Protein AF-0000000070675407 (afdb_homodimer)

InterPro domains:
  IPR002328 Alcohol dehydrogenase, zinc-type, conserved site [PS00059] (71-85)
  IPR011032 GroES-like superfamily [SSF50129] (20-184)
  IPR013149 Alcohol dehydrogenase-like, C-terminal [PF00107] (194-317)
  IPR013154 Alcohol dehydrogenase-like, N-terminal [PF08240] (36-154)
  IPR020843 Enoylreductase domain [SM00829] (23-351)
  IPR036291 NAD(P)-binding domain superfamily [SSF51735] (156-321)
  IPR047109 Cinnamyl alcohol dehydrogenase-like [PTHR42683] (8-356)
  IPR047109 Cinnamyl alcohol dehydrogenase-like [cd05283] (15-352)

Secondary structure (DSSP, 8-state):
----TTTSSSEEEEEEEE-STT--EEEEEEEE----TTEEEEEEEEEEE-HHHHHHHTTTTS---SSB-----EEEEEEEE-TT--S--TT-EEEE-SEEE--SSSHHHHTT-GGG-TT-EESSSSB-TTSPBP--SSBSEEEEEGGG-EEPPTTS-HHHHGGGGTHHHHHHHHHHHTT--STT-EEEEE--SHHHHHHHHHHHHTT-EEEEEESSGGGHHIIIIIS--SEEEETT-HHHHHHTTT-EEEEEE---S---SHHHHHTEEEEEEEEE-S--SSPEEE-HHHHHHHT-EEEE-----HHHHHHHHHHHHHHT----EEEE-GGGHHHHHHHHHTT-SSSEEEEEHHHH----/----TTTSSSEEEEEEEE-STT--EEEEEEEE----TTEEEEEEEEEEE-HHHHHHHTTTTS---SSB-----EEEEEEEE-TT--S--TT-EEEE-SEEE--SSSHHHHTT-GGG-TT-EESSSSB-TTSPBP--SSBSEEEEEGGG-EEPPTTS-HHHHGGGGTHHHHHHHHHHHTT--STT-EEEEE--SHHHHHHHHHHHHTT-EEEEEESSGGGHHIIIIIS--SEEEETT-HHHHHHTTT-EEEEEE---S---SHHHHHTEEEEEEEEE-S--SSPEEE-HHHHHHHT-EEEE-----HHHHHHHHHHHHHHT----EEEE-GGGHHHHHHHHHTT-SSSEEEEEHHHH----

pLDDT: mean 96.5, std 4.48, range [40.62, 98.94]

Sequence (720 aa):
MAKSPESEHPIKAYGYAARDTSGVLSPLTFSRRATGDKDVRFKVLYCGICHSDLHFAKNEWGMSTYPILPGHEIVGVVTEVGTKVEKFKVGDTVGVGCLVGSCGSCQSCANDLESYCPKQILTYGFLYHDGTLTYGGYSDHMVADEHFVLRWPENLPLDSGAPLLCAGITTYSPLRHFGLDKPGMKVGVVGLGGLGHVAVKFAKAFGAEVTVISTSSAKKQEALQGLKADHFIVSKDPEQMQCAASSLDGIIDTVSASHPIEPLLSVLKQDGKLVFLGVPEKPIEISTYSLIMGRKIVTGSATGGLKETQEMLDFAAKHGVTADIELIPIDYVNTAMDRVLKSDVRYRFVIDVANTLKAPMAKSPESEHPIKAYGYAARDTSGVLSPLTFSRRATGDKDVRFKVLYCGICHSDLHFAKNEWGMSTYPILPGHEIVGVVTEVGTKVEKFKVGDTVGVGCLVGSCGSCQSCANDLESYCPKQILTYGFLYHDGTLTYGGYSDHMVADEHFVLRWPENLPLDSGAPLLCAGITTYSPLRHFGLDKPGMKVGVVGLGGLGHVAVKFAKAFGAEVTVISTSSAKKQEALQGLKADHFIVSKDPEQMQCAASSLDGIIDTVSASHPIEPLLSVLKQDGKLVFLGVPEKPIEISTYSLIMGRKIVTGSATGGLKETQEMLDFAAKHGVTADIELIPIDYVNTAMDRVLKSDVRYRFVIDVANTLKAP

Solvent-accessible surface area (backbone atoms only — not comparable to full-atom values): 35847 Å² total; per-residue (Å²): 126,87,66,52,63,49,63,62,27,82,35,79,42,42,32,37,26,12,71,47,62,84,34,60,59,40,82,40,72,26,35,38,69,70,77,43,50,43,15,36,26,24,39,28,39,25,22,20,60,53,72,64,40,53,36,47,32,33,33,72,81,73,68,57,48,71,67,30,26,43,31,36,10,26,22,27,34,29,70,41,63,19,87,65,44,82,88,67,52,67,69,40,51,32,30,35,25,54,42,53,46,52,73,74,72,47,73,34,36,71,66,47,27,38,62,58,27,95,55,43,22,43,28,39,50,30,63,44,96,86,69,46,72,32,61,21,40,44,24,54,52,50,72,41,44,50,82,42,50,34,81,51,52,90,73,39,56,60,61,39,37,14,41,36,43,45,38,35,26,39,38,49,38,52,30,54,74,71,66,50,51,39,66,68,36,30,35,32,34,31,35,82,42,55,43,23,52,38,34,48,44,52,38,47,73,35,41,24,44,32,30,39,34,33,78,53,70,87,54,45,59,52,39,43,69,68,62,58,34,73,43,73,39,38,68,75,37,64,65,58,45,58,74,39,44,47,59,22,52,28,31,46,32,48,48,42,62,78,71,84,48,63,71,60,57,51,22,29,23,71,65,8,35,42,34,33,64,28,56,34,88,56,60,46,61,43,52,49,57,65,20,18,67,31,33,21,35,39,34,18,38,46,56,46,12,62,64,52,37,45,51,46,49,50,49,24,33,74,70,69,56,60,48,59,62,43,82,37,47,51,90,46,46,60,60,50,53,53,26,52,77,68,67,60,55,68,42,29,45,24,28,37,32,56,85,47,57,69,83,131,128,88,67,53,62,50,64,64,26,82,35,80,43,41,32,38,26,14,70,47,63,84,33,59,60,40,81,37,71,26,35,39,68,71,76,42,52,43,16,35,26,24,38,29,38,24,21,19,61,53,71,64,39,53,36,47,31,34,33,72,81,72,69,57,50,70,67,32,26,44,31,34,10,25,22,26,33,29,70,41,62,18,87,66,43,81,90,68,51,66,67,40,52,33,32,35,27,54,43,53,44,51,73,73,71,47,73,34,38,73,66,48,27,37,63,59,29,94,55,44,23,44,27,38,51,29,64,45,96,86,67,46,73,32,60,20,40,43,23,54,53,51,71,40,42,50,82,43,48,33,80,52,54,89,73,38,58,60,62,38,37,15,41,36,42,44,39,36,26,38,38,48,38,51,30,54,75,71,67,50,51,39,67,68,35,31,35,32,32,32,34,83,42,55,43,23,52,37,35,48,45,53,38,46,73,35,41,25,46,33,31,40,35,31,78,54,72,85,54,44,61,51,39,42,70,68,60,57,34,73,40,75,39,36,68,76,38,64,68,56,45,59,74,39,46,47,60,22,53,29,31,45,32,47,47,41,62,78,70,84,47,62,72,60,56,50,22,30,23,71,64,7,36,42,34,32,64,27,57,33,88,56,60,45,60,43,52,49,58,67,19,19,66,31,34,22,36,39,34,16,38,46,56,45,13,61,64,54,38,46,51,47,49,50,50,24,34,75,70,70,55,60,48,58,61,44,82,38,47,50,89,46,46,61,61,49,53,54,26,53,76,66,66,59,56,68,43,29,45,24,29,37,32,57,85,47,58,71,82,131

Radius of gyration: 30.31 Å; Cα contacts (8 Å, |Δi|>4): 1850; chains: 2; bounding box: 55×93×66 Å

Structure (mmCIF, N/CA/C/O backbone):
data_AF-0000000070675407-model_v1
#
loop_
_entity.id
_entity.type
_entity.pdbx_description
1 polymer 'Cinnamyl-alcohol dehydrogenase'
#
loop_
_atom_site.group_PDB
_atom_site.id
_atom_site.type_symbol
_atom_site.label_atom_id
_atom_site.label_alt_id
_atom_site.label_comp_id
_atom_site.label_asym_id
_atom_site.label_entity_id
_atom_site.label_seq_id
_atom_site.pdbx_PDB_ins_code
_atom_site.Cartn_x
_atom_site.Cartn_y
_atom_site.Cartn_z
_atom_site.occupancy
_atom_site.B_iso_or_equiv
_atom_site.auth_seq_id
_atom_site.auth_comp_id
_atom_site.auth_asym_id
_atom_site.auth_atom_id
_atom_site.pdbx_PDB_model_num
ATOM 1 N N . MET A 1 1 ? 27.266 31.047 27.219 1 40.62 1 MET A N 1
ATOM 2 C CA . MET A 1 1 ? 26.031 30.766 27.953 1 40.62 1 MET A CA 1
ATOM 3 C C . MET A 1 1 ? 24.828 30.734 27.016 1 40.62 1 MET A C 1
ATOM 5 O O . MET A 1 1 ? 24.766 31.531 26.078 1 40.62 1 MET A O 1
ATOM 9 N N . ALA A 1 2 ? 24.078 29.641 27.031 1 61.03 2 ALA A N 1
ATOM 10 C CA . ALA A 1 2 ? 22.906 29.547 26.156 1 61.03 2 ALA A CA 1
ATOM 11 C C . ALA A 1 2 ? 21.984 30.75 26.375 1 61.03 2 ALA A C 1
ATOM 13 O O . ALA A 1 2 ? 21.625 31.062 27.5 1 61.03 2 ALA A O 1
ATOM 14 N N . LYS A 1 3 ? 21.938 31.625 25.406 1 78.69 3 LYS A N 1
ATOM 15 C CA . LYS A 1 3 ? 21.094 32.812 25.5 1 78.69 3 LYS A CA 1
ATOM 16 C C . LYS A 1 3 ? 19.641 32.438 25.797 1 78.69 3 LYS A C 1
ATOM 18 O O . LYS A 1 3 ? 19.156 31.422 25.344 1 78.69 3 LYS A O 1
ATOM 23 N N . SER A 1 4 ? 19.047 33.25 26.766 1 86.62 4 SER A N 1
ATOM 24 C CA . SER A 1 4 ? 17.656 33.031 27.141 1 86.62 4 SER A CA 1
ATOM 25 C C . SER A 1 4 ? 16.719 33.281 25.969 1 86.62 4 SER A C 1
ATOM 27 O O . SER A 1 4 ? 17.047 34.062 25.062 1 86.62 4 SER A O 1
ATOM 29 N N . PRO A 1 5 ? 15.547 32.562 25.859 1 88.25 5 PRO A N 1
ATOM 30 C CA . PRO A 1 5 ? 14.555 32.812 24.797 1 88.25 5 PRO A CA 1
ATOM 31 C C . PRO A 1 5 ? 14.195 34.281 24.656 1 88.25 5 PRO A C 1
ATOM 33 O O . PRO A 1 5 ? 13.875 34.75 23.562 1 88.25 5 PRO A O 1
ATOM 36 N N . GLU A 1 6 ? 14.312 35.094 25.672 1 91.31 6 GLU A N 1
ATOM 37 C CA . GLU A 1 6 ? 13.914 36.5 25.688 1 91.31 6 GLU A CA 1
ATOM 38 C C . GLU A 1 6 ? 14.93 37.344 24.953 1 91.31 6 GLU A C 1
ATOM 40 O O . GLU A 1 6 ? 14.578 38.406 24.406 1 91.31 6 GLU A O 1
ATOM 45 N N . SER A 1 7 ? 16.094 36.875 24.953 1 92.81 7 SER A N 1
ATOM 46 C CA . SER A 1 7 ? 17.125 37.812 24.484 1 92.81 7 SER A CA 1
ATOM 47 C C . SER A 1 7 ? 17.938 37.188 23.344 1 92.81 7 SER A C 1
ATOM 49 O O . SER A 1 7 ? 18.828 37.844 22.797 1 92.81 7 SER A O 1
ATOM 51 N N . GLU A 1 8 ? 17.609 36.031 23 1 93.62 8 GLU A N 1
ATOM 52 C CA . GLU A 1 8 ? 18.406 35.344 21.984 1 93.62 8 GLU A CA 1
ATOM 53 C C . GLU A 1 8 ? 18.266 36 20.625 1 93.62 8 GLU A C 1
ATOM 55 O O . GLU A 1 8 ? 19.156 35.906 19.781 1 93.62 8 GLU A O 1
ATOM 60 N N . HIS A 1 9 ? 17.156 36.688 20.344 1 95.44 9 HIS A N 1
ATOM 61 C CA . HIS A 1 9 ? 16.875 37.406 19.109 1 95.44 9 HIS A CA 1
ATOM 62 C C . HIS A 1 9 ? 16.531 38.875 19.391 1 95.44 9 HIS A C 1
ATOM 64 O O . HIS A 1 9 ? 16.281 39.25 20.547 1 95.44 9 HIS A O 1
ATOM 70 N N . PRO A 1 10 ? 16.578 39.656 18.453 1 95.69 10 PRO A N 1
ATOM 71 C CA . PRO A 1 10 ? 16.469 41.094 18.703 1 95.69 10 PRO A CA 1
ATOM 72 C C . PRO A 1 10 ? 15.008 41.562 18.797 1 95.69 10 PRO A C 1
ATOM 74 O O . PRO A 1 10 ? 14.734 42.656 19.297 1 95.69 10 PRO A O 1
ATOM 77 N N . ILE A 1 11 ? 14.055 40.844 18.281 1 97.06 11 ILE A N 1
ATOM 78 C CA . ILE A 1 11 ? 12.672 41.312 18.25 1 97.06 11 ILE A CA 1
ATOM 79 C C . ILE A 1 11 ? 11.891 40.688 19.391 1 97.06 11 ILE A C 1
ATOM 81 O O . ILE A 1 11 ? 11.758 39.469 19.453 1 97.06 11 ILE A O 1
ATOM 85 N N . LYS A 1 12 ? 11.312 41.531 20.188 1 97 12 LYS A N 1
ATOM 86 C CA . LYS A 1 12 ? 10.539 41.031 21.328 1 97 12 LYS A CA 1
ATOM 87 C C . LYS A 1 12 ? 9.219 40.406 20.859 1 97 12 LYS A C 1
ATOM 89 O O . LYS A 1 12 ? 8.586 40.938 19.938 1 97 12 LYS A O 1
ATOM 94 N N . ALA A 1 13 ? 8.82 39.344 21.5 1 97.88 13 ALA A N 1
ATOM 95 C CA . ALA A 1 13 ? 7.57 38.656 21.219 1 97.88 13 ALA A CA 1
ATOM 96 C C . ALA A 1 13 ? 6.973 38.062 22.5 1 97.88 13 ALA A C 1
ATOM 98 O O . ALA A 1 13 ? 7.648 37.969 23.531 1 97.88 13 ALA A O 1
ATOM 99 N N . TYR A 1 14 ? 5.754 37.781 22.484 1 98.12 14 TYR A N 1
ATOM 100 C CA . TYR A 1 14 ? 5.078 37.156 23.609 1 98.12 14 TYR A CA 1
ATOM 101 C C . TYR A 1 14 ? 4.02 36.156 23.141 1 98.12 14 TYR A C 1
ATOM 103 O O . TYR A 1 14 ? 3.518 36.281 22.016 1 98.12 14 TYR A O 1
ATOM 111 N N . GLY A 1 15 ? 3.719 35.219 23.938 1 98.19 15 GLY A N 1
ATOM 112 C CA . GLY A 1 15 ? 2.762 34.156 23.641 1 98.19 15 GLY A CA 1
ATOM 113 C C . GLY A 1 15 ? 2.531 33.219 24.797 1 98.19 15 GLY A C 1
ATOM 114 O O . GLY A 1 15 ? 2.754 33.594 25.953 1 98.19 15 GLY A O 1
ATOM 115 N N . TYR A 1 16 ? 1.926 32.125 24.531 1 98.44 16 TYR A N 1
ATOM 116 C CA . TYR A 1 16 ? 1.681 31.078 25.531 1 98.44 16 TYR A CA 1
ATOM 117 C C . TYR A 1 16 ? 2.574 29.875 25.281 1 98.44 16 TYR A C 1
ATOM 119 O O . TYR A 1 16 ? 2.678 29.375 24.156 1 98.44 16 TYR A O 1
ATOM 127 N N . ALA A 1 17 ? 3.25 29.406 26.344 1 98 17 ALA A N 1
ATOM 128 C CA . ALA A 1 17 ? 4.188 28.297 26.219 1 98 17 ALA A CA 1
ATOM 129 C C . ALA A 1 17 ? 4.059 27.328 27.391 1 98 17 ALA A C 1
ATOM 131 O O . ALA A 1 17 ? 3.574 27.703 28.469 1 98 17 ALA A O 1
ATOM 132 N N . ALA A 1 18 ? 4.371 26.125 27.094 1 98.25 18 ALA A N 1
ATOM 133 C CA . ALA A 1 18 ? 4.594 25.156 28.156 1 98.25 18 ALA A CA 1
ATOM 134 C C . ALA A 1 18 ? 6.055 25.125 28.594 1 98.25 18 ALA A C 1
ATOM 136 O O . ALA A 1 18 ? 6.957 25.234 27.75 1 98.25 18 ALA A O 1
ATOM 137 N N . ARG A 1 19 ? 6.32 24.906 29.891 1 97.06 19 ARG A N 1
ATOM 138 C CA . ARG A 1 19 ? 7.684 24.969 30.406 1 97.06 19 ARG A CA 1
ATOM 139 C C . ARG A 1 19 ? 8.156 23.609 30.906 1 97.06 19 ARG A C 1
ATOM 141 O O . ARG A 1 19 ? 9.328 23.438 31.234 1 97.06 19 ARG A O 1
ATOM 148 N N . ASP A 1 20 ? 7.23 22.703 30.984 1 96.75 20 ASP A N 1
ATOM 149 C CA . ASP A 1 20 ? 7.547 21.344 31.422 1 96.75 20 ASP A CA 1
ATOM 150 C C . ASP A 1 20 ? 6.477 20.359 30.969 1 96.75 20 ASP A C 1
ATOM 152 O O . ASP A 1 20 ? 5.582 20.719 30.188 1 96.75 20 ASP A O 1
ATOM 156 N N . THR A 1 21 ? 6.57 19.094 31.453 1 96.69 21 THR A N 1
ATOM 157 C CA . THR A 1 21 ? 5.77 17.984 30.938 1 96.69 21 THR A CA 1
ATOM 158 C C . THR A 1 21 ? 4.336 18.078 31.453 1 96.69 21 THR A C 1
ATOM 160 O O . THR A 1 21 ? 3.469 17.297 31.031 1 96.69 21 THR A O 1
ATOM 163 N N . SER A 1 22 ? 4.055 19.031 32.344 1 96.31 22 SER A N 1
ATOM 164 C CA . SER A 1 22 ? 2.664 19.25 32.719 1 96.31 22 SER A CA 1
ATOM 165 C C . SER A 1 22 ? 1.824 19.688 31.531 1 96.31 22 SER A C 1
ATOM 167 O O . SER A 1 22 ? 0.62 19.422 31.484 1 96.31 22 SER A O 1
ATOM 169 N N . GLY A 1 23 ? 2.494 20.406 30.625 1 96.62 23 GLY A N 1
ATOM 170 C CA . GLY A 1 23 ? 1.837 20.828 29.391 1 96.62 23 GLY A CA 1
ATOM 171 C C . GLY A 1 23 ? 0.994 22.078 29.578 1 96.62 23 GLY A C 1
ATOM 172 O O . GLY A 1 23 ? 0.281 22.5 28.656 1 96.62 23 GLY A O 1
ATOM 173 N N . VAL A 1 24 ? 1.058 22.625 30.781 1 97.62 24 VAL A N 1
ATOM 174 C CA . VAL A 1 24 ? 0.26 23.828 31.062 1 97.62 24 VAL A CA 1
ATOM 175 C C . VAL A 1 24 ? 0.833 25.016 30.297 1 97.62 24 VAL A C 1
ATOM 177 O O . VAL A 1 24 ? 2.027 25.312 30.391 1 97.62 24 VAL A O 1
ATOM 180 N N . LEU A 1 25 ? -0.013 25.641 29.547 1 98.25 25 LEU A N 1
ATOM 181 C CA . LEU A 1 25 ? 0.384 26.812 28.781 1 98.25 25 LEU A CA 1
ATOM 182 C C . LEU A 1 25 ? 0.173 28.094 29.578 1 98.25 25 LEU A C 1
ATOM 184 O O . LEU A 1 25 ? -0.894 28.297 30.156 1 98.25 25 LEU A O 1
ATOM 188 N N . SER A 1 26 ? 1.162 28.891 29.625 1 97.25 26 SER A N 1
ATOM 189 C CA . SER A 1 26 ? 1.129 30.172 30.328 1 97.25 26 SER A CA 1
ATOM 190 C C . SER A 1 26 ? 1.9 31.25 29.578 1 97.25 26 SER A C 1
ATOM 192 O O . SER A 1 26 ? 2.682 30.938 28.672 1 97.25 26 SER A O 1
ATOM 194 N N . PRO A 1 27 ? 1.641 32.5 29.859 1 97.44 27 PRO A N 1
ATOM 195 C CA . PRO A 1 27 ? 2.299 33.594 29.125 1 97.44 27 PRO A CA 1
ATOM 196 C C . PRO A 1 27 ? 3.822 33.5 29.188 1 97.44 27 PRO A C 1
ATOM 198 O O . PRO A 1 27 ? 4.387 33.156 30.219 1 97.44 27 PRO A O 1
ATOM 201 N N . LEU A 1 28 ? 4.398 33.719 28.125 1 96.69 28 LEU A N 1
ATOM 202 C CA . LEU A 1 28 ? 5.852 33.781 27.984 1 96.69 28 LEU A CA 1
ATOM 203 C C . LEU A 1 28 ? 6.285 34.938 27.125 1 96.69 28 LEU A C 1
ATOM 205 O O . LEU A 1 28 ? 5.715 35.188 26.062 1 96.69 28 LEU A O 1
ATOM 209 N N . THR A 1 29 ? 7.227 35.688 27.656 1 97.12 29 THR A N 1
ATOM 210 C CA . THR A 1 29 ? 7.938 36.656 26.828 1 97.12 29 THR A CA 1
ATOM 211 C C . THR A 1 29 ? 9.18 36.031 26.203 1 97.12 29 THR A C 1
ATOM 213 O O . THR A 1 29 ? 9.961 35.375 26.906 1 97.12 29 THR A O 1
ATOM 216 N N . PHE A 1 30 ? 9.305 36.156 24.953 1 97.25 30 PHE A N 1
ATOM 217 C CA . PHE A 1 30 ? 10.438 35.625 24.219 1 97.25 30 PHE A CA 1
ATOM 218 C C . PHE A 1 30 ? 10.852 36.562 23.078 1 97.25 30 PHE A C 1
ATOM 220 O O . PHE A 1 30 ? 10.547 37.75 23.109 1 97.25 30 PHE A O 1
ATOM 227 N N . SER A 1 31 ? 11.695 36.031 22.203 1 97.19 31 SER A N 1
ATOM 228 C CA . SER A 1 31 ? 12.164 36.875 21.125 1 97.19 31 SER A CA 1
ATOM 229 C C . SER A 1 31 ? 12.164 36.125 19.797 1 97.19 31 SER A C 1
ATOM 231 O O . SER A 1 31 ? 12.078 34.906 19.766 1 97.19 31 SER A O 1
ATOM 233 N N . ARG A 1 32 ? 12.086 36.875 18.688 1 97.38 32 ARG A N 1
ATOM 234 C CA . ARG A 1 32 ? 12.172 36.312 17.344 1 97.38 32 ARG A CA 1
ATOM 235 C C . ARG A 1 32 ? 13.266 37.031 16.531 1 97.38 32 ARG A C 1
ATOM 237 O O . ARG A 1 32 ? 13.648 38.156 16.844 1 97.38 32 ARG A O 1
ATOM 244 N N . ARG A 1 33 ? 13.766 36.344 15.617 1 96.94 33 ARG A N 1
ATOM 245 C CA . ARG A 1 33 ? 14.828 36.875 14.773 1 96.94 33 ARG A CA 1
ATOM 246 C C . ARG A 1 33 ? 14.32 38.062 13.969 1 96.94 33 ARG A C 1
ATOM 248 O O . ARG A 1 33 ? 13.117 38.219 13.734 1 96.94 33 ARG A O 1
ATOM 255 N N . ALA A 1 34 ? 15.258 38.906 13.562 1 97.25 34 ALA A N 1
ATOM 256 C CA . ALA A 1 34 ? 14.93 40 12.656 1 97.25 34 ALA A CA 1
ATOM 257 C C . ALA A 1 34 ? 14.508 39.469 11.289 1 97.25 34 ALA A C 1
ATOM 259 O O . ALA A 1 34 ? 14.844 38.344 10.914 1 97.25 34 ALA A O 1
ATOM 260 N N . THR A 1 35 ? 13.734 40.281 10.586 1 98.12 35 THR A N 1
ATOM 261 C CA . THR A 1 35 ? 13.297 39.938 9.242 1 98.12 35 THR A CA 1
ATOM 262 C C . THR A 1 35 ? 14.477 39.906 8.281 1 98.12 35 THR A C 1
ATOM 264 O O . THR A 1 35 ? 15.109 40.906 8.016 1 98.12 35 THR A O 1
ATOM 267 N N . GLY A 1 36 ? 14.781 38.719 7.785 1 97.5 36 GLY A N 1
ATOM 268 C CA . GLY A 1 36 ? 15.844 38.562 6.797 1 97.5 36 GLY A CA 1
ATOM 269 C C . GLY A 1 36 ? 15.398 38.938 5.395 1 97.5 36 GLY A C 1
ATOM 270 O O . GLY A 1 36 ? 14.234 39.281 5.172 1 97.5 36 GLY A O 1
ATOM 271 N N . ASP A 1 37 ? 16.25 38.812 4.406 1 97.94 37 ASP A N 1
ATOM 272 C CA . ASP A 1 37 ? 16.031 39.25 3.037 1 97.94 37 ASP A CA 1
ATOM 273 C C . ASP A 1 37 ? 14.852 38.562 2.393 1 97.94 37 ASP A C 1
ATOM 275 O O . ASP A 1 37 ? 14.133 39.125 1.575 1 97.94 37 ASP A O 1
ATOM 279 N N . LYS A 1 38 ? 14.602 37.344 2.795 1 98.12 38 LYS A N 1
ATOM 280 C CA . LYS A 1 38 ? 13.547 36.562 2.152 1 98.12 38 LYS A CA 1
ATOM 281 C C . LYS A 1 38 ? 12.43 36.25 3.139 1 98.12 38 LYS A C 1
ATOM 283 O O . LYS A 1 38 ? 11.602 35.375 2.877 1 98.12 38 LYS A O 1
ATOM 288 N N . ASP A 1 39 ? 12.422 36.969 4.211 1 98.5 39 ASP A N 1
ATOM 289 C CA . ASP A 1 39 ? 11.477 36.656 5.281 1 98.5 39 ASP A CA 1
ATOM 290 C C . ASP A 1 39 ? 10.227 37.531 5.18 1 98.5 39 ASP A C 1
ATOM 292 O O . ASP A 1 39 ? 10.273 38.625 4.613 1 98.5 39 ASP A O 1
ATOM 296 N N . VAL A 1 40 ? 9.227 36.969 5.664 1 98.88 40 VAL A N 1
ATOM 297 C CA . VAL A 1 40 ? 7.961 37.688 5.871 1 98.88 40 VAL A CA 1
ATOM 298 C C . VAL A 1 40 ? 7.602 37.656 7.355 1 98.88 40 VAL A C 1
ATOM 300 O O . VAL A 1 40 ? 7.523 36.594 7.973 1 98.88 40 VAL A O 1
ATOM 303 N N . ARG A 1 41 ? 7.477 38.812 7.961 1 98.81 41 ARG A N 1
ATOM 304 C CA . ARG A 1 41 ? 6.934 38.938 9.312 1 98.81 41 ARG A CA 1
ATOM 305 C C . ARG A 1 41 ? 5.449 39.281 9.273 1 98.81 41 ARG A C 1
ATOM 307 O O . ARG A 1 41 ? 5.02 40.094 8.461 1 98.81 41 ARG A O 1
ATOM 314 N N . PHE A 1 42 ? 4.695 38.688 10.156 1 98.88 42 PHE A N 1
ATOM 315 C CA . PHE A 1 42 ? 3.26 38.969 10.141 1 98.88 42 PHE A CA 1
ATOM 316 C C . PHE A 1 42 ? 2.676 38.875 11.539 1 98.88 42 PHE A C 1
ATOM 318 O O . PHE A 1 42 ? 3.199 38.125 12.391 1 98.88 42 PHE A O 1
ATOM 325 N N . LYS A 1 43 ? 1.664 39.625 11.758 1 98.88 43 LYS A N 1
ATOM 326 C CA . LYS A 1 43 ? 0.87 39.562 12.977 1 98.88 43 LYS A CA 1
ATOM 327 C C . LYS A 1 43 ? -0.076 38.375 12.953 1 98.88 43 LYS A C 1
ATOM 329 O O . LYS A 1 43 ? -0.802 38.156 11.977 1 98.88 43 LYS A O 1
ATOM 334 N N . VAL A 1 44 ? -0.072 37.562 14.008 1 98.94 44 VAL A N 1
ATOM 335 C CA . VAL A 1 44 ? -0.943 36.406 14.055 1 98.94 44 VAL A CA 1
ATOM 336 C C . VAL A 1 44 ? -2.369 36.812 14.391 1 98.94 44 VAL A C 1
ATOM 338 O O . VAL A 1 44 ? -2.592 37.562 15.367 1 98.94 44 VAL A O 1
ATOM 341 N N . LEU A 1 45 ? -3.303 36.406 13.578 1 98.88 45 LEU A N 1
ATOM 342 C CA . LEU A 1 45 ? -4.711 36.688 13.82 1 98.88 45 LEU A CA 1
ATOM 343 C C . LEU A 1 45 ? -5.41 35.5 14.469 1 98.88 45 LEU A C 1
ATOM 345 O O . LEU A 1 45 ? -6.062 35.656 15.508 1 98.88 45 LEU A O 1
ATOM 349 N N . TYR A 1 46 ? -5.285 34.344 13.875 1 98.94 46 TYR A N 1
ATOM 350 C CA . TYR A 1 46 ? -5.898 33.125 14.352 1 98.94 46 TYR A CA 1
ATOM 351 C C . TYR A 1 46 ? -4.895 31.969 14.32 1 98.94 46 TYR A C 1
ATOM 353 O O . TYR A 1 46 ? -3.967 31.969 13.508 1 98.94 46 TYR A O 1
ATOM 361 N N . CYS A 1 47 ? -5.051 31.016 15.18 1 98.88 47 CYS A N 1
ATOM 362 C CA . CYS A 1 47 ? -4.254 29.797 15.203 1 98.88 47 CYS A CA 1
ATOM 363 C C . CYS A 1 47 ? -5.082 28.609 15.688 1 98.88 47 CYS A C 1
ATOM 365 O O . CYS A 1 47 ? -5.672 28.656 16.766 1 98.88 47 CYS A O 1
ATOM 367 N N . GLY A 1 48 ? -5.137 27.594 14.891 1 98.56 48 GLY A N 1
ATOM 368 C CA . GLY A 1 48 ? -5.855 26.391 15.297 1 98.56 48 GLY A CA 1
ATOM 369 C C . GLY A 1 48 ? -5.133 25.594 16.375 1 98.56 48 GLY A C 1
ATOM 370 O O . GLY A 1 48 ? -3.934 25.797 16.594 1 98.56 48 GLY A O 1
ATOM 371 N N . ILE A 1 49 ? -5.863 24.766 17.078 1 98.06 49 ILE A N 1
ATOM 372 C CA . ILE A 1 49 ? -5.32 23.828 18.047 1 98.06 49 ILE A CA 1
ATOM 373 C C . ILE A 1 49 ? -5.391 22.406 17.469 1 98.06 49 ILE A C 1
ATOM 375 O O . ILE A 1 49 ? -6.453 21.969 17.031 1 98.06 49 ILE A O 1
ATOM 379 N N . CYS A 1 50 ? -4.312 21.766 17.438 1 95.62 50 CYS A N 1
ATOM 380 C CA . CYS A 1 50 ? -4.223 20.391 16.953 1 95.62 50 CYS A CA 1
ATOM 381 C C . CYS A 1 50 ? -3.781 19.438 1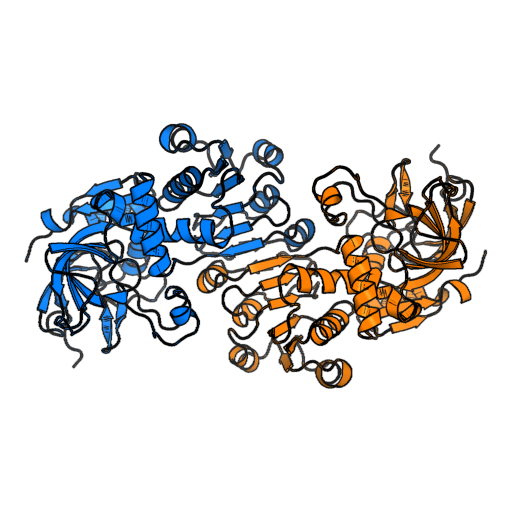8.062 1 95.62 50 CYS A C 1
ATOM 383 O O . CYS A 1 50 ? -3.174 19.875 19.047 1 95.62 50 CYS A O 1
ATOM 385 N N . HIS A 1 51 ? -4.082 18.188 17.922 1 92.94 51 HIS A N 1
ATOM 386 C CA . HIS A 1 51 ? -3.648 17.188 18.891 1 92.94 51 HIS A CA 1
ATOM 387 C C . HIS A 1 51 ? -2.131 17.156 19.016 1 92.94 51 HIS A C 1
ATOM 389 O O . HIS A 1 51 ? -1.601 16.891 20.094 1 92.94 51 HIS A O 1
ATOM 395 N N . SER A 1 52 ? -1.463 17.391 17.969 1 93.12 52 SER A N 1
ATOM 396 C CA . SER A 1 52 ? -0.005 17.406 18.031 1 93.12 52 SER A CA 1
ATOM 397 C C . SER A 1 52 ? 0.497 18.484 18.984 1 93.12 52 SER A C 1
ATOM 399 O O . SER A 1 52 ? 1.553 18.328 19.609 1 93.12 52 SER A O 1
ATOM 401 N N . ASP A 1 53 ? -0.224 19.578 19.125 1 96.31 53 ASP A N 1
ATOM 402 C CA . ASP A 1 53 ? 0.148 20.609 20.094 1 96.31 53 ASP A CA 1
ATOM 403 C C . ASP A 1 53 ? 0.172 20.062 21.516 1 96.31 53 ASP A C 1
ATOM 405 O O . ASP A 1 53 ? 1.067 20.391 22.297 1 96.31 53 ASP A O 1
ATOM 409 N N . LEU A 1 54 ? -0.815 19.266 21.734 1 94.06 54 LEU A N 1
ATOM 410 C CA . LEU A 1 54 ? -0.909 18.641 23.047 1 94.06 54 LEU A CA 1
ATOM 411 C C . LEU A 1 54 ? 0.227 17.641 23.266 1 94.06 54 LEU A C 1
ATOM 413 O O . LEU A 1 54 ? 0.852 17.625 24.328 1 94.06 54 LEU A O 1
ATOM 417 N N . HIS A 1 55 ? 0.492 16.844 22.297 1 92.06 55 HIS A N 1
ATOM 418 C CA . HIS A 1 55 ? 1.56 15.852 22.375 1 92.06 55 HIS A CA 1
ATOM 419 C C . HIS A 1 55 ? 2.91 16.516 22.625 1 92.06 55 HIS A C 1
ATOM 421 O O . HIS A 1 55 ? 3.703 16.031 23.438 1 92.06 55 HIS A O 1
ATOM 427 N N . PHE A 1 56 ? 3.131 17.594 21.984 1 94.81 56 PHE A N 1
ATOM 428 C CA . PHE A 1 56 ? 4.383 18.312 22.156 1 94.81 56 PHE A CA 1
ATOM 429 C C . PHE A 1 56 ? 4.414 19.031 23.5 1 94.81 56 PHE A C 1
ATOM 431 O O . PHE A 1 56 ? 5.43 19 24.203 1 94.81 56 PHE A O 1
ATOM 438 N N . ALA A 1 57 ? 3.309 19.656 23.844 1 96.88 57 ALA A N 1
ATOM 439 C CA . ALA A 1 57 ? 3.258 20.375 25.125 1 96.88 57 ALA A CA 1
ATOM 440 C C . ALA A 1 57 ? 3.547 19.438 26.297 1 96.88 57 ALA A C 1
ATOM 442 O O . ALA A 1 57 ? 4.238 19.812 27.234 1 96.88 57 ALA A O 1
ATOM 443 N N . LYS A 1 58 ? 3.09 18.203 26.156 1 95.81 58 LYS A N 1
ATOM 444 C CA . LYS A 1 58 ? 3.229 17.25 27.234 1 95.81 58 LYS A CA 1
ATOM 445 C C . LYS A 1 58 ? 4.422 16.328 27.016 1 95.81 58 LYS A C 1
ATOM 447 O O . LYS A 1 58 ? 4.676 15.414 27.812 1 95.81 58 LYS A O 1
ATOM 452 N N . ASN A 1 59 ? 5.098 16.422 25.938 1 95.81 59 ASN A N 1
ATOM 453 C CA . ASN A 1 59 ? 6.25 15.609 25.562 1 95.81 59 ASN A CA 1
ATOM 454 C C . ASN A 1 59 ? 5.902 14.125 25.516 1 95.81 59 ASN A C 1
ATOM 456 O O . ASN A 1 59 ? 6.68 13.289 25.969 1 95.81 59 ASN A O 1
ATOM 460 N N . GLU A 1 60 ? 4.773 13.852 25 1 88.44 60 GLU A N 1
ATOM 461 C CA . GLU A 1 60 ? 4.309 12.469 24.953 1 88.44 60 GLU A CA 1
ATOM 462 C C . GLU A 1 60 ? 5.141 11.633 23.969 1 88.44 60 GLU A C 1
ATOM 464 O O . GLU A 1 60 ? 5.238 10.414 24.125 1 88.44 60 GLU A O 1
ATOM 469 N N . TRP A 1 61 ? 5.758 12.273 23.062 1 84.75 61 TRP A N 1
ATOM 470 C CA . TRP A 1 61 ? 6.578 11.562 22.094 1 84.75 61 TRP A CA 1
ATOM 471 C C . TRP A 1 61 ? 8.055 11.617 22.469 1 84.75 61 TRP A C 1
ATOM 473 O O . TRP A 1 61 ? 8.906 11.086 21.766 1 84.75 61 TRP A O 1
ATOM 483 N N . GLY A 1 62 ? 8.43 12.32 23.484 1 88.44 62 GLY A N 1
ATOM 484 C CA . GLY A 1 62 ? 9.781 12.359 24.031 1 88.44 62 GLY A CA 1
ATOM 485 C C . GLY A 1 62 ? 10.719 13.234 23.219 1 88.44 62 GLY A C 1
ATOM 486 O O . GLY A 1 62 ? 11.945 13.07 23.297 1 88.44 62 GLY A O 1
ATOM 487 N N . MET A 1 63 ? 10.18 14.227 22.484 1 88.5 63 MET A N 1
ATOM 488 C CA . MET A 1 63 ? 11.07 14.977 21.609 1 88.5 63 MET A CA 1
ATOM 489 C C . MET A 1 63 ? 10.938 16.469 21.859 1 88.5 63 MET A C 1
ATOM 491 O O . MET A 1 63 ? 11.508 17.281 21.109 1 88.5 63 MET A O 1
ATOM 495 N N . SER A 1 64 ? 10.234 16.812 22.891 1 93.62 64 SER A N 1
ATOM 496 C CA . SER A 1 64 ? 10 18.234 23.125 1 93.62 64 SER A CA 1
ATOM 497 C C . SER A 1 64 ? 11.172 18.875 23.859 1 93.62 64 SER A C 1
ATOM 499 O O . SER A 1 64 ? 11.805 18.234 24.703 1 93.62 64 SER A O 1
ATOM 501 N N . THR A 1 65 ? 11.477 20.078 23.484 1 93.5 65 THR A N 1
ATOM 502 C CA . THR A 1 65 ? 12.398 20.938 24.219 1 93.5 65 THR A CA 1
ATOM 503 C C . THR A 1 65 ? 11.672 22.141 24.797 1 93.5 65 THR A C 1
ATOM 505 O O . THR A 1 65 ? 11.047 22.906 24.047 1 93.5 65 THR A O 1
ATOM 508 N N . TYR A 1 66 ? 11.812 22.344 26.047 1 94.81 66 TYR A N 1
ATOM 509 C CA . TYR A 1 66 ? 11.102 23.422 26.719 1 94.81 66 TYR A CA 1
ATOM 510 C C . TYR A 1 66 ? 11.969 24.672 26.812 1 94.81 66 TYR A C 1
ATOM 512 O O . TYR A 1 66 ? 13.195 24.578 26.906 1 94.81 66 TYR A O 1
ATOM 520 N N . PRO A 1 67 ? 11.336 25.844 26.953 1 96.19 67 PRO A N 1
ATOM 521 C CA . PRO A 1 67 ? 9.898 26.062 26.766 1 96.19 67 PRO A CA 1
ATOM 522 C C . PRO A 1 67 ? 9.453 25.797 25.328 1 96.19 67 PRO A C 1
ATOM 524 O O . PRO A 1 67 ? 10.211 26.031 24.391 1 96.19 67 PRO A O 1
ATOM 527 N N . ILE A 1 68 ? 8.25 25.281 25.172 1 97.56 68 ILE A N 1
ATOM 528 C CA . ILE A 1 68 ? 7.703 25.016 23.859 1 97.56 68 ILE A CA 1
ATOM 529 C C . ILE A 1 68 ? 6.457 25.875 23.641 1 97.56 68 ILE A C 1
ATOM 531 O O . ILE A 1 68 ? 5.582 25.938 24.5 1 97.56 68 ILE A O 1
ATOM 535 N N . LEU A 1 69 ? 6.441 26.625 22.609 1 98 69 LEU A N 1
ATOM 536 C CA . LEU A 1 69 ? 5.305 27.438 22.203 1 98 69 LEU A CA 1
ATOM 537 C C . LEU A 1 69 ? 4.59 26.812 21 1 98 69 LEU A C 1
ATOM 539 O O . LEU A 1 69 ? 5.023 26.969 19.859 1 98 69 LEU A O 1
ATOM 543 N N . PRO A 1 70 ? 3.445 26.125 21.203 1 98.12 70 PRO A N 1
ATOM 544 C CA . PRO A 1 70 ? 2.787 25.375 20.125 1 98.12 70 PRO A CA 1
ATOM 545 C C . PRO A 1 70 ? 2.09 26.266 19.109 1 98.12 70 PRO A C 1
ATOM 547 O O . PRO A 1 70 ? 2.129 27.5 19.25 1 98.12 70 PRO A O 1
ATOM 550 N N . GLY A 1 71 ? 1.421 25.625 18.156 1 98.5 71 GLY A N 1
ATOM 551 C CA . GLY A 1 71 ? 0.638 26.281 17.125 1 98.5 71 GLY A CA 1
ATOM 552 C C . GLY A 1 71 ? 1.252 26.172 15.742 1 98.5 71 GLY A C 1
ATOM 553 O O . GLY A 1 71 ? 2.324 26.719 15.484 1 98.5 71 GLY A O 1
ATOM 554 N N . HIS A 1 72 ? 0.598 25.453 14.883 1 98.69 72 HIS A N 1
ATOM 555 C CA . HIS A 1 72 ? 1.131 25.328 13.531 1 98.69 72 HIS A CA 1
ATOM 556 C C . HIS A 1 72 ? 0.039 25.531 12.484 1 98.69 72 HIS A C 1
ATOM 558 O O . HIS A 1 72 ? 0.192 25.125 11.328 1 98.69 72 HIS A O 1
ATOM 564 N N . GLU A 1 73 ? -1.083 26.016 12.875 1 98.81 73 GLU A N 1
ATOM 565 C CA . GLU A 1 73 ? -2.195 26.406 12.016 1 98.81 73 GLU A CA 1
ATOM 566 C C . GLU A 1 73 ? -2.434 27.906 12.07 1 98.81 73 GLU A C 1
ATOM 568 O O . GLU A 1 73 ? -3.432 28.359 12.633 1 98.81 73 GLU A O 1
ATOM 573 N N . ILE A 1 74 ? -1.621 28.656 11.367 1 98.88 74 ILE A N 1
ATOM 574 C CA . ILE A 1 74 ? -1.479 30.078 11.688 1 98.88 74 ILE A CA 1
ATOM 575 C C . ILE A 1 74 ? -1.979 30.922 10.516 1 98.88 74 ILE A C 1
ATOM 577 O O . ILE A 1 74 ? -1.618 30.672 9.359 1 98.88 74 ILE A O 1
ATOM 581 N N . VAL A 1 75 ? -2.816 31.859 10.766 1 98.88 75 VAL A N 1
ATOM 582 C CA . VAL A 1 75 ? -3.26 32.844 9.805 1 98.88 75 VAL A CA 1
ATOM 583 C C . VAL A 1 75 ? -2.961 34.25 10.344 1 98.88 75 VAL A C 1
ATOM 585 O O . VAL A 1 75 ? -3.154 34.531 11.531 1 98.88 75 VAL A O 1
ATOM 588 N N . GLY A 1 76 ? -2.473 35.125 9.492 1 98.81 76 GLY A N 1
ATOM 589 C CA . GLY A 1 76 ? -2.123 36.438 9.953 1 98.81 76 GLY A CA 1
ATOM 590 C C . GLY A 1 76 ? -2.041 37.469 8.836 1 98.81 76 GLY A C 1
ATOM 591 O O . GLY A 1 76 ? -2.42 37.188 7.699 1 98.81 76 GLY A O 1
ATOM 592 N N . VAL A 1 77 ? -1.576 38.625 9.211 1 98.81 77 VAL A N 1
ATOM 593 C CA . VAL A 1 77 ? -1.432 39.719 8.273 1 98.81 77 VAL A CA 1
ATOM 594 C C . VAL A 1 77 ? 0.015 40.219 8.266 1 98.81 77 VAL A C 1
ATOM 596 O O . VAL A 1 77 ? 0.599 40.469 9.32 1 98.81 77 VAL A O 1
ATOM 599 N N . VAL A 1 78 ? 0.532 40.406 7.066 1 98.94 78 VAL A N 1
ATOM 600 C CA . VAL A 1 78 ? 1.934 40.75 6.883 1 98.94 78 VAL A CA 1
ATOM 601 C C . VAL A 1 78 ? 2.178 42.156 7.422 1 98.94 78 VAL A C 1
ATOM 603 O O . VAL A 1 78 ? 1.423 43.094 7.121 1 98.94 78 VAL A O 1
ATOM 606 N N . THR A 1 79 ? 3.256 42.344 8.18 1 98.88 79 THR A N 1
ATOM 607 C CA . THR A 1 79 ? 3.605 43.625 8.75 1 98.88 79 THR A CA 1
ATOM 608 C C . THR A 1 79 ? 4.965 44.094 8.234 1 98.88 79 THR A C 1
ATOM 610 O O . THR A 1 79 ? 5.285 45.281 8.305 1 98.88 79 THR A O 1
ATOM 613 N N . GLU A 1 80 ? 5.773 43.188 7.812 1 98.81 80 GLU A N 1
ATOM 614 C CA . GLU A 1 80 ? 7.105 43.469 7.293 1 98.81 80 GLU A CA 1
ATOM 615 C C . GLU A 1 80 ? 7.559 42.406 6.289 1 98.81 80 GLU A C 1
ATOM 617 O O . GLU A 1 80 ? 7.23 41.25 6.438 1 98.81 80 GLU A O 1
ATOM 622 N N . VAL A 1 81 ? 8.289 42.875 5.219 1 98.75 81 VAL A N 1
ATOM 623 C CA . VAL A 1 81 ? 8.836 41.906 4.258 1 98.75 81 VAL A CA 1
ATOM 624 C C . VAL A 1 81 ? 10.312 42.25 4 1 98.75 81 VAL A C 1
ATOM 626 O O . VAL A 1 81 ? 10.703 43.406 4.012 1 98.75 81 VAL A O 1
ATOM 629 N N . GLY A 1 82 ? 11.055 41.219 3.826 1 98.62 82 GLY A N 1
ATOM 630 C CA . GLY A 1 82 ? 12.445 41.406 3.439 1 98.62 82 GLY A CA 1
ATOM 631 C C . GLY A 1 82 ? 12.602 42.031 2.064 1 98.62 82 GLY A C 1
ATOM 632 O O . GLY A 1 82 ? 11.672 42 1.261 1 98.62 82 GLY A O 1
ATOM 633 N N . THR A 1 83 ? 13.828 42.406 1.762 1 98.25 83 THR A N 1
ATOM 634 C CA . THR A 1 83 ? 14.117 43.188 0.555 1 98.25 83 THR A CA 1
ATOM 635 C C . THR A 1 83 ? 14.031 42.281 -0.683 1 98.25 83 THR A C 1
ATOM 637 O O . THR A 1 83 ? 13.859 42.781 -1.799 1 98.25 83 THR A O 1
ATOM 640 N N . LYS A 1 84 ? 14.117 41 -0.485 1 98.5 84 LYS A N 1
ATOM 641 C CA . LYS A 1 84 ? 14.148 40.094 -1.634 1 98.5 84 LYS A CA 1
ATOM 642 C C . LYS A 1 84 ? 12.859 39.281 -1.737 1 98.5 84 LYS A C 1
ATOM 644 O O . LYS A 1 84 ? 12.781 38.344 -2.52 1 98.5 84 LYS A O 1
ATOM 649 N N . VAL A 1 85 ? 11.938 39.594 -0.92 1 98.62 85 VAL A N 1
ATOM 650 C CA . VAL A 1 85 ? 10.641 38.938 -0.98 1 98.62 85 VAL A CA 1
ATOM 651 C C . VAL A 1 85 ? 9.898 39.375 -2.242 1 98.62 85 VAL A C 1
ATOM 653 O O . VAL A 1 85 ? 9.859 40.562 -2.57 1 98.62 85 VAL A O 1
ATOM 656 N N . GLU A 1 86 ? 9.273 38.438 -2.963 1 98 86 GLU A N 1
ATOM 657 C CA . GLU A 1 86 ? 8.617 38.75 -4.23 1 98 86 GLU A CA 1
ATOM 658 C C . GLU A 1 86 ? 7.125 38.438 -4.164 1 98 86 GLU A C 1
ATOM 660 O O . GLU A 1 86 ? 6.328 39 -4.902 1 98 86 GLU A O 1
ATOM 665 N N . LYS A 1 87 ? 6.73 37.656 -3.289 1 97.44 87 LYS A N 1
ATOM 666 C CA . LYS A 1 87 ? 5.387 37.062 -3.342 1 97.44 87 LYS A CA 1
ATOM 667 C C . LYS A 1 87 ? 4.418 37.844 -2.463 1 97.44 87 LYS A C 1
ATOM 669 O O . LYS A 1 87 ? 3.203 37.781 -2.639 1 97.44 87 LYS A O 1
ATOM 674 N N . PHE A 1 88 ? 4.977 38.656 -1.548 1 98.69 88 PHE A N 1
ATOM 675 C CA . PHE A 1 88 ? 4.113 39.219 -0.529 1 98.69 88 PHE A CA 1
ATOM 676 C C . PHE A 1 88 ? 4.461 40.688 -0.296 1 98.69 88 PHE A C 1
ATOM 678 O O . PHE A 1 88 ? 5.586 41.125 -0.568 1 98.69 88 PHE A O 1
ATOM 685 N N . LYS A 1 89 ? 3.486 41.375 0.21 1 98.56 89 LYS A N 1
ATOM 686 C CA . LYS A 1 89 ? 3.664 42.781 0.656 1 98.56 89 LYS A CA 1
ATOM 687 C C . LYS A 1 89 ? 2.928 43.031 1.968 1 98.56 89 LYS A C 1
ATOM 689 O O . LYS A 1 89 ? 2.049 42.25 2.352 1 98.56 89 LYS A O 1
ATOM 694 N N . VAL A 1 90 ? 3.307 44.062 2.602 1 98.69 90 VAL A N 1
ATOM 695 C CA . VAL A 1 90 ? 2.668 44.469 3.852 1 98.69 90 VAL A CA 1
ATOM 696 C C . VAL A 1 90 ? 1.162 44.625 3.639 1 98.69 90 VAL A C 1
ATOM 698 O O . VAL A 1 90 ? 0.724 45.188 2.645 1 98.69 90 VAL A O 1
ATOM 701 N N . GLY A 1 91 ? 0.379 44 4.453 1 98.62 91 GLY A N 1
ATOM 702 C CA . GLY A 1 91 ? -1.07 44.062 4.352 1 98.62 91 GLY A CA 1
ATOM 703 C C . GLY A 1 91 ? -1.688 42.781 3.816 1 98.62 91 GLY A C 1
ATOM 704 O O . GLY A 1 91 ? -2.891 42.562 3.971 1 98.62 91 GLY A O 1
ATOM 705 N N . ASP A 1 92 ? -0.924 42 3.184 1 98.69 92 ASP A N 1
ATOM 706 C CA . ASP A 1 92 ? -1.426 40.719 2.674 1 98.69 92 ASP A CA 1
ATOM 707 C C . ASP A 1 92 ? -1.815 39.812 3.816 1 98.69 92 ASP A C 1
ATOM 709 O O . ASP A 1 92 ? -1.143 39.75 4.848 1 98.69 92 ASP A O 1
ATOM 713 N N . THR A 1 93 ? -2.926 39.062 3.641 1 98.75 93 THR A N 1
ATOM 714 C CA . THR A 1 93 ? -3.238 37.938 4.531 1 98.75 93 THR A CA 1
ATOM 715 C C . THR A 1 93 ? -2.463 36.688 4.125 1 98.75 93 THR A C 1
ATOM 717 O O . THR A 1 93 ? -2.395 36.344 2.943 1 98.75 93 THR A O 1
ATOM 720 N N . VAL A 1 94 ? -1.865 36 5.113 1 98.88 94 VAL A N 1
ATOM 721 C CA . VAL A 1 94 ? -1.011 34.875 4.812 1 98.88 94 VAL A CA 1
ATOM 722 C C . VAL A 1 94 ? -1.255 33.75 5.828 1 98.88 94 VAL A C 1
ATOM 724 O O . VAL A 1 94 ? -1.909 33.969 6.852 1 98.88 94 VAL A O 1
ATOM 727 N N . GLY A 1 95 ? -0.867 32.562 5.5 1 98.81 95 GLY A N 1
ATOM 728 C CA . GLY A 1 95 ? -0.887 31.422 6.398 1 98.81 95 GLY A CA 1
ATOM 729 C C . GLY A 1 95 ? 0.447 30.719 6.484 1 98.81 95 GLY A C 1
ATOM 730 O O . GLY A 1 95 ? 1.245 30.766 5.547 1 98.81 95 GLY A O 1
ATOM 731 N N . VAL A 1 96 ? 0.754 30.141 7.59 1 98.88 96 VAL A N 1
ATOM 732 C CA . VAL A 1 96 ? 1.882 29.234 7.789 1 98.88 96 VAL A CA 1
ATOM 733 C C . VAL A 1 96 ? 1.398 27.938 8.445 1 98.88 96 VAL A C 1
ATOM 735 O O . VAL A 1 96 ? 0.648 27.984 9.43 1 98.88 96 VAL A O 1
ATOM 738 N N . GLY A 1 97 ? 1.792 26.812 7.867 1 98.38 97 GLY A N 1
ATOM 739 C CA . GLY A 1 97 ? 1.375 25.516 8.359 1 98.38 97 GLY A CA 1
ATOM 740 C C . GLY A 1 97 ? 2.43 24.828 9.219 1 98.38 97 GLY A C 1
ATOM 741 O O . GLY A 1 97 ? 3.02 25.469 10.102 1 98.38 97 GLY A O 1
ATOM 742 N N . CYS A 1 98 ? 2.682 23.609 8.953 1 97.25 98 CYS A N 1
ATOM 743 C CA . CYS A 1 98 ? 3.457 22.75 9.836 1 97.25 98 CYS A CA 1
ATOM 744 C C . CYS A 1 98 ? 4.949 22.906 9.578 1 97.25 98 CYS A C 1
ATOM 746 O O . CYS A 1 98 ? 5.773 22.422 10.359 1 97.25 98 CYS A O 1
ATOM 748 N N . LEU A 1 99 ? 5.293 23.625 8.516 1 98.06 99 LEU A N 1
ATOM 749 C CA . LEU A 1 99 ? 6.695 23.703 8.117 1 98.06 99 LEU A CA 1
ATOM 750 C C . LEU A 1 99 ? 7.16 25.156 8.031 1 98.06 99 LEU A C 1
ATOM 752 O O . LEU A 1 99 ? 6.43 26.016 7.535 1 98.06 99 LEU A O 1
ATOM 756 N N . VAL A 1 100 ? 8.422 25.328 8.469 1 98.38 100 VAL A N 1
ATOM 757 C CA . VAL A 1 100 ? 9.023 26.656 8.312 1 98.38 100 VAL A CA 1
ATOM 758 C C . VAL A 1 100 ? 10.422 26.516 7.715 1 98.38 100 VAL A C 1
ATOM 760 O O . VAL A 1 100 ? 11.156 27.516 7.605 1 98.38 100 VAL A O 1
ATOM 763 N N . GLY A 1 101 ? 10.766 25.281 7.387 1 97.94 101 GLY A N 1
ATOM 764 C CA . GLY A 1 101 ? 12.07 25.078 6.77 1 97.94 101 GLY A CA 1
ATOM 765 C C . GLY A 1 101 ? 12.234 23.703 6.168 1 97.94 101 GLY A C 1
ATOM 766 O O . GLY A 1 101 ? 11.484 22.781 6.488 1 97.94 101 GLY A O 1
ATOM 767 N N . SER A 1 102 ? 13.195 23.516 5.254 1 97.69 102 SER A N 1
ATOM 768 C CA . SER A 1 102 ? 13.672 22.281 4.629 1 97.69 102 SER A CA 1
ATOM 769 C C . SER A 1 102 ? 15.086 22.453 4.078 1 97.69 102 SER A C 1
ATOM 771 O O . SER A 1 102 ? 15.664 23.547 4.152 1 97.69 102 SER A O 1
ATOM 773 N N . CYS A 1 103 ? 15.695 21.438 3.512 1 96.38 103 CYS A N 1
ATOM 774 C CA . CYS A 1 103 ? 17.078 21.562 3.055 1 96.38 103 CYS A CA 1
ATOM 775 C C . CYS A 1 103 ? 17.141 22.266 1.705 1 96.38 103 CYS A C 1
ATOM 777 O O . CYS A 1 103 ? 18.172 22.859 1.356 1 96.38 103 CYS A O 1
ATOM 779 N N . GLY A 1 104 ? 16.109 22.156 0.951 1 95.38 104 GLY A N 1
ATOM 780 C CA . GLY A 1 104 ? 16.016 22.875 -0.317 1 95.38 104 GLY A CA 1
ATOM 781 C C . GLY A 1 104 ? 16.797 22.203 -1.431 1 95.38 104 GLY A C 1
ATOM 782 O O . GLY A 1 104 ? 16.797 22.688 -2.568 1 95.38 104 GLY A O 1
ATOM 783 N N . SER A 1 105 ? 17.438 21.031 -1.123 1 95.19 105 SER A N 1
ATOM 784 C CA . SER A 1 105 ? 18.344 20.484 -2.113 1 95.19 105 SER A CA 1
ATOM 785 C C . SER A 1 105 ? 18.078 19 -2.355 1 95.19 105 SER A C 1
ATOM 787 O O . SER A 1 105 ? 18.562 18.438 -3.336 1 95.19 105 SER A O 1
ATOM 789 N N . CYS A 1 106 ? 17.312 18.422 -1.533 1 95 106 CYS A N 1
ATOM 790 C CA . CYS A 1 106 ? 17.078 16.984 -1.688 1 95 106 CYS A CA 1
ATOM 791 C C . CYS A 1 106 ? 16 16.719 -2.734 1 95 106 CYS A C 1
ATOM 793 O O . CYS A 1 106 ? 15.406 17.656 -3.27 1 95 106 CYS A O 1
ATOM 795 N N . GLN A 1 107 ? 15.789 15.43 -3.002 1 93.44 107 GLN A N 1
ATOM 796 C CA . GLN A 1 107 ? 14.812 15.031 -4.008 1 93.44 107 GLN A CA 1
ATOM 797 C C . GLN A 1 107 ? 13.406 15.461 -3.607 1 93.44 107 GLN A C 1
ATOM 799 O O . GLN A 1 107 ? 12.617 15.891 -4.449 1 93.44 107 GLN A O 1
ATOM 804 N N . SER A 1 108 ? 13.07 15.352 -2.393 1 95.69 108 SER A N 1
ATOM 805 C CA . SER A 1 108 ? 11.75 15.758 -1.909 1 95.69 108 SER A CA 1
ATOM 806 C C . SER A 1 108 ? 11.516 17.25 -2.135 1 95.69 108 SER A C 1
ATOM 808 O O . SER A 1 108 ? 10.461 17.641 -2.631 1 95.69 108 SER A O 1
ATOM 810 N N . CYS A 1 109 ? 12.477 18.047 -1.783 1 97.06 109 CYS A N 1
ATOM 811 C CA . CYS A 1 109 ? 12.359 19.484 -1.955 1 97.06 109 CYS A CA 1
ATOM 812 C C . CYS A 1 109 ? 12.25 19.859 -3.43 1 97.06 109 CYS A C 1
ATOM 814 O O . CYS A 1 109 ? 11.469 20.734 -3.801 1 97.06 109 CYS A O 1
ATOM 816 N N . ALA A 1 110 ? 13.031 19.141 -4.219 1 96.62 110 ALA A N 1
ATOM 817 C CA . ALA A 1 110 ? 13.016 19.406 -5.652 1 96.62 110 ALA A CA 1
ATOM 818 C C . ALA A 1 110 ? 11.648 19.078 -6.258 1 96.62 110 ALA A C 1
ATOM 820 O O . ALA A 1 110 ? 11.273 19.641 -7.293 1 96.62 110 ALA A O 1
ATOM 821 N N . ASN A 1 111 ? 10.883 18.25 -5.602 1 96.44 111 ASN A N 1
ATOM 822 C CA . ASN A 1 111 ? 9.586 17.812 -6.121 1 96.44 111 ASN A CA 1
ATOM 823 C C . ASN A 1 111 ? 8.438 18.422 -5.316 1 96.44 111 ASN A C 1
ATOM 825 O O . ASN A 1 111 ? 7.332 17.875 -5.312 1 96.44 111 ASN A O 1
ATOM 829 N N . ASP A 1 112 ? 8.688 19.484 -4.594 1 97.62 112 ASP A N 1
ATOM 830 C CA . ASP A 1 112 ? 7.695 20.234 -3.824 1 97.62 112 ASP A CA 1
ATOM 831 C C . ASP A 1 112 ? 7.09 19.359 -2.721 1 97.62 112 ASP A C 1
ATOM 833 O O . ASP A 1 112 ? 5.898 19.469 -2.432 1 97.62 112 ASP A O 1
ATOM 837 N N . LEU A 1 113 ? 7.855 18.438 -2.242 1 97.44 113 LEU A N 1
ATOM 838 C CA . LEU A 1 113 ? 7.449 17.547 -1.158 1 97.44 113 LEU A CA 1
ATOM 839 C C . LEU A 1 113 ? 8.258 17.812 0.103 1 97.44 113 LEU A C 1
ATOM 841 O O . LEU A 1 113 ? 8.844 16.906 0.685 1 97.44 113 LEU A O 1
ATOM 845 N N . GLU A 1 114 ? 8.25 19.047 0.562 1 97.62 114 GLU A N 1
ATOM 846 C CA . GLU A 1 114 ? 9.047 19.469 1.708 1 97.62 114 GLU A CA 1
ATOM 847 C C . GLU A 1 114 ? 8.68 18.688 2.961 1 97.62 114 GLU A C 1
ATOM 849 O O . GLU A 1 114 ? 9.516 18.469 3.84 1 97.62 114 GLU A O 1
ATOM 854 N N . SER A 1 115 ? 7.414 18.234 2.988 1 97.06 115 SER A N 1
ATOM 855 C CA . SER A 1 115 ? 6.938 17.516 4.16 1 97.06 115 SER A CA 1
ATOM 856 C C . SER A 1 115 ? 7.652 16.172 4.309 1 97.06 115 SER A C 1
ATOM 858 O O . SER A 1 115 ? 7.582 15.531 5.363 1 97.06 115 SER A O 1
ATOM 860 N N . TYR A 1 116 ? 8.289 15.688 3.293 1 96.88 116 TYR A N 1
ATOM 861 C CA . TYR A 1 116 ? 9.031 14.438 3.33 1 96.88 116 TYR A CA 1
ATOM 862 C C . TYR A 1 116 ? 10.531 14.688 3.283 1 96.88 116 TYR A C 1
ATOM 864 O O . TYR A 1 116 ? 11.32 13.758 3.07 1 96.88 116 TYR A O 1
ATOM 872 N N . CYS A 1 117 ? 11 15.969 3.404 1 96.62 117 CYS A N 1
ATOM 873 C CA . CYS A 1 117 ? 12.422 16.297 3.486 1 96.62 117 CYS A CA 1
ATOM 874 C C . CYS A 1 117 ? 13.039 15.766 4.77 1 96.62 117 CYS A C 1
ATOM 876 O O . CYS A 1 117 ? 12.508 15.992 5.859 1 96.62 117 CYS A O 1
ATOM 878 N N . PRO A 1 118 ? 14.164 15.047 4.711 1 93.56 118 PRO A N 1
ATOM 879 C CA . PRO A 1 118 ? 14.805 14.539 5.926 1 93.56 118 PRO A CA 1
ATOM 880 C C . PRO A 1 118 ? 15.266 15.656 6.859 1 93.56 118 PRO A C 1
ATOM 882 O O . PRO A 1 118 ? 15.516 15.414 8.039 1 93.56 118 PRO A O 1
ATOM 885 N N . LYS A 1 119 ? 15.344 16.859 6.352 1 96.38 119 LYS A N 1
ATOM 886 C CA . LYS A 1 119 ? 15.789 18 7.156 1 96.38 119 LYS A CA 1
ATOM 887 C C . LYS A 1 119 ? 14.695 19.047 7.277 1 96.38 119 LYS A C 1
ATOM 889 O O . LYS A 1 119 ? 14.984 20.25 7.293 1 96.38 119 LYS A O 1
ATOM 894 N N . GLN A 1 120 ? 13.523 18.609 7.18 1 97.19 120 GLN A N 1
ATOM 895 C CA . GLN A 1 120 ? 12.422 19.547 7.363 1 97.19 120 GLN A CA 1
ATOM 896 C C . GLN A 1 120 ? 12.484 20.188 8.742 1 97.19 120 GLN A C 1
ATOM 898 O O . GLN A 1 120 ? 12.969 19.578 9.703 1 97.19 120 GLN A O 1
ATOM 903 N N . ILE A 1 121 ? 12.039 21.406 8.898 1 97.81 121 ILE A N 1
ATOM 904 C CA . ILE A 1 121 ? 11.969 22.125 10.156 1 97.81 121 ILE A CA 1
ATOM 905 C C . ILE A 1 121 ? 10.516 22.484 10.461 1 97.81 121 ILE A C 1
ATOM 907 O O . ILE A 1 121 ? 9.875 23.219 9.703 1 97.81 121 ILE A O 1
ATOM 911 N N . LEU A 1 122 ? 10 21.938 11.523 1 97.25 122 LEU A N 1
ATOM 912 C CA . LEU A 1 122 ? 8.617 22.188 11.922 1 97.25 122 LEU A CA 1
ATOM 913 C C . LEU A 1 122 ? 8.461 23.562 12.539 1 97.25 122 LEU A C 1
ATOM 915 O O . LEU A 1 122 ? 9.453 24.203 12.914 1 97.25 122 LEU A O 1
ATOM 919 N N . THR A 1 123 ? 7.242 23.953 12.586 1 98.06 123 THR A N 1
ATOM 920 C CA . THR A 1 123 ? 6.875 25.328 12.914 1 98.06 123 THR A CA 1
ATOM 921 C C . THR A 1 123 ? 7.25 25.656 14.359 1 98.06 123 THR A C 1
ATOM 923 O O . THR A 1 123 ? 7.477 26.812 14.703 1 98.06 123 THR A O 1
ATOM 926 N N . TYR A 1 124 ? 7.363 24.656 15.219 1 97.44 124 TYR A N 1
ATOM 927 C CA . TYR A 1 124 ? 7.77 24.906 16.594 1 97.44 124 TYR A CA 1
ATOM 928 C C . TYR A 1 124 ? 8.477 23.688 17.188 1 97.44 124 TYR A C 1
ATOM 930 O O . TYR A 1 124 ? 8.281 22.562 16.719 1 97.44 124 TYR A O 1
ATOM 938 N N . GLY A 1 125 ? 9.359 23.969 18.109 1 95.06 125 GLY A N 1
ATOM 939 C CA . GLY A 1 125 ? 9.977 22.906 18.891 1 95.06 125 GLY A CA 1
ATOM 940 C C . GLY A 1 125 ? 11.18 22.281 18.203 1 95.06 125 GLY A C 1
ATOM 941 O O . GLY A 1 125 ? 11.695 21.25 18.656 1 95.06 125 GLY A O 1
ATOM 942 N N . PHE A 1 126 ? 11.664 22.875 17.141 1 95.94 126 PHE A N 1
ATOM 943 C CA . PHE A 1 126 ? 12.766 22.297 16.391 1 95.94 126 PHE A CA 1
ATOM 944 C C . PHE A 1 126 ? 13.852 23.328 16.125 1 95.94 126 PHE A C 1
ATOM 946 O O . PHE A 1 126 ? 13.594 24.531 16.203 1 95.94 126 PHE A O 1
ATOM 953 N N . LEU A 1 127 ? 15.039 22.844 15.859 1 95.88 127 LEU A N 1
ATOM 954 C CA . LEU A 1 127 ? 16.156 23.734 15.594 1 95.88 127 LEU A CA 1
ATOM 955 C C . LEU A 1 127 ? 16.062 24.328 14.188 1 95.88 127 LEU A C 1
ATOM 957 O O . LEU A 1 127 ? 15.906 23.578 13.211 1 95.88 127 LEU A O 1
ATOM 961 N N . TYR A 1 128 ? 16.156 25.609 14.125 1 96.06 128 TYR A N 1
ATOM 962 C CA . TYR A 1 128 ? 16.203 26.312 12.844 1 96.06 128 TYR A CA 1
ATOM 963 C C . TYR A 1 128 ? 17.625 26.312 12.289 1 96.06 128 TYR A C 1
ATOM 965 O O . TYR A 1 128 ? 18.531 25.703 12.859 1 96.06 128 TYR A O 1
ATOM 973 N N . HIS A 1 129 ? 17.828 26.953 11.125 1 93.62 129 HIS A N 1
ATOM 974 C CA . HIS A 1 129 ? 19.125 26.984 10.453 1 93.62 129 HIS A CA 1
ATOM 975 C C . HIS A 1 129 ? 20.172 27.672 11.32 1 93.62 129 HIS A C 1
ATOM 977 O O . HIS A 1 129 ? 21.344 27.328 11.258 1 93.62 129 HIS A O 1
ATOM 983 N N . ASP A 1 130 ? 19.797 28.594 12.172 1 91.06 130 ASP A N 1
ATOM 984 C CA . ASP A 1 130 ? 20.734 29.375 12.977 1 91.06 130 ASP A CA 1
ATOM 985 C C . ASP A 1 130 ? 21 28.703 14.32 1 91.06 130 ASP A C 1
ATOM 987 O O . ASP A 1 130 ? 21.641 29.281 15.195 1 91.06 130 ASP A O 1
ATOM 991 N N . GLY A 1 131 ? 20.359 27.531 14.531 1 93.12 131 GLY A N 1
ATOM 992 C CA . GLY A 1 131 ? 20.625 26.75 15.734 1 93.12 131 GLY A CA 1
ATOM 993 C C . GLY A 1 131 ? 19.672 27.078 16.875 1 93.12 131 GLY A C 1
ATOM 994 O O . GLY A 1 131 ? 19.766 26.469 17.953 1 93.12 131 GLY A O 1
ATOM 995 N N . THR A 1 132 ? 18.812 28.031 16.656 1 94.31 132 THR A N 1
ATOM 996 C CA . THR A 1 132 ? 17.844 28.375 17.703 1 94.31 132 THR A CA 1
ATOM 997 C C . THR A 1 132 ? 16.531 27.625 17.484 1 94.31 132 THR A C 1
ATOM 999 O O . THR A 1 132 ? 16.281 27.094 16.406 1 94.31 132 THR A O 1
ATOM 1002 N N . LEU A 1 133 ? 15.672 27.594 18.484 1 95.31 133 LEU A N 1
ATOM 1003 C CA . LEU A 1 133 ? 14.422 26.859 18.438 1 95.31 133 LEU A CA 1
ATOM 1004 C C . LEU A 1 133 ? 13.344 27.641 17.703 1 95.31 133 LEU A C 1
ATOM 1006 O O . LEU A 1 133 ? 13.289 28.875 17.812 1 95.31 133 LEU A O 1
ATOM 1010 N N . THR A 1 134 ? 12.562 26.938 17.016 1 97.12 134 THR A N 1
ATOM 1011 C CA . THR A 1 134 ? 11.375 27.531 16.422 1 97.12 134 THR A CA 1
ATOM 1012 C C . THR A 1 134 ? 10.242 27.641 17.438 1 97.12 134 THR A C 1
ATOM 1014 O O . THR A 1 134 ? 10.102 26.781 18.312 1 97.12 134 THR A O 1
ATOM 1017 N N . TYR A 1 135 ? 9.438 28.688 17.375 1 97.81 135 TYR A N 1
ATOM 1018 C CA . TYR A 1 135 ? 8.281 28.953 18.219 1 97.81 135 TYR A CA 1
ATOM 1019 C C . TYR A 1 135 ? 7.02 29.141 17.391 1 97.81 135 TYR A C 1
ATOM 1021 O O . TYR A 1 135 ? 7.066 29.781 16.328 1 97.81 135 TYR A O 1
ATOM 1029 N N . GLY A 1 136 ? 5.887 28.656 17.875 1 98.31 136 GLY A N 1
ATOM 1030 C CA . GLY A 1 136 ? 4.695 28.531 17.062 1 98.31 136 GLY A CA 1
ATOM 1031 C C . GLY A 1 136 ? 3.77 29.734 17.141 1 98.31 136 GLY A C 1
ATOM 1032 O O . GLY A 1 136 ? 4.207 30.828 17.484 1 98.31 136 GLY A O 1
ATOM 1033 N N . GLY A 1 137 ? 2.52 29.484 16.719 1 98.56 137 GLY A N 1
ATOM 1034 C CA . GLY A 1 137 ? 1.569 30.562 16.453 1 98.56 137 GLY A CA 1
ATOM 1035 C C . GLY A 1 137 ? 0.777 30.984 17.672 1 98.56 137 GLY A C 1
ATOM 1036 O O . GLY A 1 137 ? 0.009 31.938 17.625 1 98.56 137 GLY A O 1
ATOM 1037 N N . TYR A 1 138 ? 0.935 30.234 18.812 1 98.69 138 TYR A N 1
ATOM 1038 C CA . TYR A 1 138 ? 0.335 30.75 20.031 1 98.69 138 TYR A CA 1
ATOM 1039 C C . TYR A 1 138 ? 1.066 32 20.5 1 98.69 138 TYR A C 1
ATOM 1041 O O . TYR A 1 138 ? 1.47 32.094 21.656 1 98.69 138 TYR A O 1
ATOM 1049 N N . SER A 1 139 ? 1.248 32.969 19.625 1 98.56 139 SER A N 1
ATOM 1050 C CA . SER A 1 139 ? 2.072 34.156 19.859 1 98.56 139 SER A CA 1
ATOM 1051 C C . SER A 1 139 ? 1.568 35.344 19.062 1 98.56 139 SER A C 1
ATOM 1053 O O . SER A 1 139 ? 0.685 35.188 18.203 1 98.56 139 SER A O 1
ATOM 1055 N N . ASP A 1 140 ? 2.164 36.469 19.297 1 98.62 140 ASP A N 1
ATOM 1056 C CA . ASP A 1 140 ? 1.653 37.719 18.75 1 98.62 140 ASP A CA 1
ATOM 1057 C C . ASP A 1 140 ? 2.051 37.875 17.281 1 98.62 140 ASP A C 1
ATOM 1059 O O . ASP A 1 140 ? 1.312 38.469 16.5 1 98.62 140 ASP A O 1
ATOM 1063 N N . HIS A 1 141 ? 3.215 37.406 16.891 1 98.56 141 HIS A N 1
ATOM 1064 C CA . HIS A 1 141 ? 3.648 37.5 15.508 1 98.56 141 HIS A CA 1
ATOM 1065 C C . HIS A 1 141 ? 4.629 36.375 15.164 1 98.56 141 HIS A C 1
ATOM 1067 O O . HIS A 1 141 ? 5.117 35.688 16.047 1 98.56 141 HIS A O 1
ATOM 1073 N N . MET A 1 142 ? 4.84 36.188 13.867 1 98.25 142 MET A N 1
ATOM 1074 C CA . MET A 1 142 ? 5.734 35.188 13.336 1 98.25 142 MET A CA 1
ATOM 1075 C C . MET A 1 142 ? 6.621 35.75 12.234 1 98.25 142 MET A C 1
ATOM 1077 O O . MET A 1 142 ? 6.301 36.781 11.648 1 98.25 142 MET A O 1
ATOM 1081 N N . VAL A 1 143 ? 7.742 35.156 12.102 1 98.44 143 VAL A N 1
ATOM 1082 C CA . VAL A 1 143 ? 8.617 35.406 10.961 1 98.44 143 VAL A CA 1
ATOM 1083 C C . VAL A 1 143 ? 8.992 34.094 10.281 1 98.44 143 VAL A C 1
ATOM 1085 O O . VAL A 1 143 ? 9.312 33.125 10.953 1 98.44 143 VAL A O 1
ATOM 1088 N N . ALA A 1 144 ? 8.867 34 9.008 1 98.5 144 ALA A N 1
ATOM 1089 C CA . ALA A 1 144 ? 9.188 32.812 8.25 1 98.5 144 ALA A CA 1
ATOM 1090 C C . ALA A 1 144 ? 9.688 33.156 6.848 1 98.5 144 ALA A C 1
ATOM 1092 O O . ALA A 1 144 ? 9.352 34.219 6.312 1 98.5 144 ALA A O 1
ATOM 1093 N N . ASP A 1 145 ? 10.508 32.281 6.297 1 98.12 145 ASP A N 1
ATOM 1094 C CA . ASP A 1 145 ? 10.922 32.406 4.902 1 98.12 145 ASP A CA 1
ATOM 1095 C C . ASP A 1 145 ? 9.719 32.375 3.967 1 98.12 145 ASP A C 1
ATOM 1097 O O . ASP A 1 145 ? 8.797 31.594 4.152 1 98.12 145 ASP A O 1
ATOM 1101 N N . GLU A 1 146 ? 9.727 33.25 2.932 1 98.38 146 GLU A N 1
ATOM 1102 C CA . GLU A 1 146 ? 8.594 33.438 2.025 1 98.38 146 GLU A CA 1
ATOM 1103 C C . GLU A 1 146 ? 8.18 32.125 1.396 1 98.38 146 GLU A C 1
ATOM 1105 O O . GLU A 1 146 ? 7.004 31.922 1.075 1 98.38 146 GLU A O 1
ATOM 1110 N N . HIS A 1 147 ? 9.109 31.156 1.249 1 97.88 147 HIS A N 1
ATOM 1111 C CA . HIS A 1 147 ? 8.812 29.859 0.652 1 97.88 147 HIS A CA 1
ATOM 1112 C C . HIS A 1 147 ? 7.812 29.078 1.499 1 97.88 147 HIS A C 1
ATOM 1114 O O . HIS A 1 147 ? 7.023 28.297 0.969 1 97.88 147 HIS A O 1
ATOM 1120 N N . PHE A 1 148 ? 7.805 29.312 2.758 1 98.56 148 PHE A N 1
ATOM 1121 C CA . PHE A 1 148 ? 6.969 28.547 3.68 1 98.56 148 PHE A CA 1
ATOM 1122 C C . PHE A 1 148 ? 5.734 29.359 4.082 1 98.56 148 PHE A C 1
ATOM 1124 O O . PHE A 1 148 ? 5 28.969 4.988 1 98.56 148 PHE A O 1
ATOM 1131 N N . VAL A 1 149 ? 5.539 30.484 3.49 1 98.81 149 VAL A N 1
ATOM 1132 C CA . VAL A 1 149 ? 4.367 31.328 3.701 1 98.81 149 VAL A CA 1
ATOM 1133 C C . VAL A 1 149 ? 3.375 31.141 2.559 1 98.81 149 VAL A C 1
ATOM 1135 O O . VAL A 1 149 ? 3.766 31.094 1.389 1 98.81 149 VAL A O 1
ATOM 1138 N N . LEU A 1 150 ? 2.152 30.969 2.906 1 98.88 150 LEU A N 1
ATOM 1139 C CA . LEU A 1 150 ? 1.102 30.688 1.931 1 98.88 150 LEU A CA 1
ATOM 1140 C C . LEU A 1 150 ? 0.207 31.906 1.737 1 98.88 150 LEU A C 1
ATOM 1142 O O . LEU A 1 150 ? -0.12 32.594 2.701 1 98.88 150 LEU A O 1
ATOM 1146 N N . ARG A 1 151 ? -0.149 32.094 0.51 1 98.69 151 ARG A N 1
ATOM 1147 C CA . ARG A 1 151 ? -1.146 33.125 0.224 1 98.69 151 ARG A CA 1
ATOM 1148 C C . ARG A 1 151 ? -2.525 32.719 0.718 1 98.69 151 ARG A C 1
ATOM 1150 O O . ARG A 1 151 ? -2.916 31.547 0.566 1 98.69 151 ARG A O 1
ATOM 1157 N N . TRP A 1 152 ? -3.184 33.625 1.3 1 98.75 152 TRP A N 1
ATOM 1158 C CA . TRP A 1 152 ? -4.523 33.312 1.78 1 98.75 152 TRP A CA 1
ATOM 1159 C C . TRP A 1 152 ? -5.578 33.719 0.759 1 98.75 152 TRP A C 1
ATOM 1161 O O . TRP A 1 152 ? -5.648 34.906 0.369 1 98.75 152 TRP A O 1
ATOM 1171 N N . PRO A 1 153 ? -6.391 32.812 0.333 1 98.31 153 PRO A N 1
ATOM 1172 C CA . PRO A 1 153 ? -7.41 33.188 -0.65 1 98.31 153 PRO A CA 1
ATOM 1173 C C . PRO A 1 153 ? -8.453 34.156 -0.086 1 98.31 153 PRO A C 1
ATOM 1175 O O . PRO A 1 153 ? -8.844 34.031 1.076 1 98.31 153 PRO A O 1
ATOM 1178 N N . GLU A 1 154 ? -8.961 35.062 -0.881 1 93.69 154 GLU A N 1
ATOM 1179 C CA . GLU A 1 154 ? -9.883 36.125 -0.451 1 93.69 154 GLU A CA 1
ATOM 1180 C C . GLU A 1 154 ? -11.195 35.531 0.051 1 93.69 154 GLU A C 1
ATOM 1182 O O . GLU A 1 154 ? -11.789 36.031 1.009 1 93.69 154 GLU A O 1
ATOM 1187 N N . ASN A 1 155 ? -11.688 34.469 -0.45 1 94.88 155 ASN A N 1
ATOM 1188 C CA . ASN A 1 155 ? -13 33.906 -0.105 1 94.88 155 ASN A CA 1
ATOM 1189 C C . ASN A 1 155 ? -12.883 32.781 0.915 1 94.88 155 ASN A C 1
ATOM 1191 O O . ASN A 1 155 ? -13.844 32.062 1.153 1 94.88 155 ASN A O 1
ATOM 1195 N N . LEU A 1 156 ? -11.766 32.688 1.575 1 98.38 156 LEU A N 1
ATOM 1196 C CA . LEU A 1 156 ? -11.594 31.688 2.613 1 98.38 156 LEU A CA 1
ATOM 1197 C C . LEU A 1 156 ? -11.594 32.312 3.998 1 98.38 156 LEU A C 1
ATOM 1199 O O . LEU A 1 156 ? -10.75 33.188 4.293 1 98.38 156 LEU A O 1
ATOM 1203 N N . PRO A 1 157 ? -12.578 31.938 4.816 1 98.69 157 PRO A N 1
ATOM 1204 C CA . PRO A 1 157 ? -12.594 32.531 6.168 1 98.69 157 PRO A CA 1
ATOM 1205 C C . PRO A 1 157 ? -11.281 32.312 6.918 1 98.69 157 PRO A C 1
ATOM 1207 O O . PRO A 1 157 ? -10.656 31.25 6.793 1 98.69 157 PRO A O 1
ATOM 1210 N N . LEU A 1 158 ? -10.898 33.281 7.691 1 98.75 158 LEU A N 1
ATOM 1211 C CA . LEU A 1 158 ? -9.594 33.281 8.352 1 98.75 158 LEU A CA 1
ATOM 1212 C C . LEU A 1 158 ? -9.586 32.312 9.523 1 98.75 158 LEU A C 1
ATOM 1214 O O . LEU A 1 158 ? -8.648 31.516 9.672 1 98.75 158 LEU A O 1
ATOM 1218 N N . ASP A 1 159 ? -10.625 32.375 10.375 1 98.44 159 ASP A N 1
ATOM 1219 C CA . ASP A 1 159 ? -10.68 31.562 11.578 1 98.44 159 ASP A CA 1
ATOM 1220 C C . ASP A 1 159 ? -10.938 30.094 11.227 1 98.44 159 ASP A C 1
ATOM 1222 O O . ASP A 1 159 ? -10.125 29.234 11.539 1 98.44 159 ASP A O 1
ATOM 1226 N N . SER A 1 160 ? -11.969 29.797 10.453 1 98.44 160 SER A N 1
ATOM 1227 C CA . SER A 1 160 ? -12.336 28.422 10.141 1 98.44 160 SER A CA 1
ATOM 1228 C C . SER A 1 160 ? -11.422 27.828 9.078 1 98.44 160 SER A C 1
ATOM 1230 O O . SER A 1 160 ? -11.398 26.625 8.875 1 98.44 160 SER A O 1
ATOM 1232 N N . GLY A 1 161 ? -10.68 28.672 8.398 1 98.75 161 GLY A N 1
ATOM 1233 C CA . GLY A 1 161 ? -9.695 28.203 7.43 1 98.75 161 GLY A CA 1
ATOM 1234 C C . GLY A 1 161 ? -8.383 27.797 8.062 1 98.75 161 GLY A C 1
ATOM 1235 O O . GLY A 1 161 ? -7.629 27 7.488 1 98.75 161 GLY A O 1
ATOM 1236 N N . ALA A 1 162 ? -8.039 28.297 9.211 1 98.81 162 ALA A N 1
ATOM 1237 C CA . ALA A 1 162 ? -6.746 28.094 9.859 1 98.81 162 ALA A CA 1
ATOM 1238 C C . ALA A 1 162 ? -6.438 26.609 10.039 1 98.81 162 ALA A C 1
ATOM 1240 O O . ALA A 1 162 ? -5.352 26.156 9.688 1 98.81 162 ALA A O 1
ATOM 1241 N N . PRO A 1 163 ? -7.48 25.812 10.453 1 98.69 163 PRO A N 1
ATOM 1242 C CA . PRO A 1 163 ? -7.203 24.391 10.672 1 98.69 163 PRO A CA 1
ATOM 1243 C C . PRO A 1 163 ? -6.832 23.656 9.383 1 98.69 163 PRO A C 1
ATOM 1245 O O . PRO A 1 163 ? -6.281 22.547 9.438 1 98.69 163 PRO A O 1
ATOM 1248 N N . LEU A 1 164 ? -7.117 24.25 8.219 1 98.88 164 LEU A N 1
ATOM 1249 C CA . LEU A 1 164 ? -6.809 23.594 6.953 1 98.88 164 LEU A CA 1
ATOM 1250 C C . LEU A 1 164 ? -5.301 23.516 6.734 1 98.88 164 LEU A C 1
ATOM 1252 O O . LEU A 1 164 ? -4.828 22.719 5.934 1 98.88 164 LEU A O 1
ATOM 1256 N N . LEU A 1 165 ? -4.555 24.312 7.469 1 98.81 165 LEU A N 1
ATOM 1257 C CA . LEU A 1 165 ? -3.102 24.359 7.324 1 98.81 165 LEU A CA 1
ATOM 1258 C C . LEU A 1 165 ? -2.455 23.125 7.945 1 98.81 165 LEU A C 1
ATOM 1260 O O . LEU A 1 165 ? -1.257 22.891 7.77 1 98.81 165 LEU A O 1
ATOM 1264 N N . CYS A 1 166 ? -3.184 22.297 8.594 1 98.25 166 CYS A N 1
ATOM 1265 C CA . CYS A 1 166 ? -2.773 20.969 9.031 1 98.25 166 CYS A CA 1
ATOM 1266 C C . CYS A 1 166 ? -3.824 19.938 8.664 1 98.25 166 CYS A C 1
ATOM 1268 O O . CYS A 1 166 ? -3.648 19.172 7.707 1 98.25 166 CYS A O 1
ATOM 1270 N N . ALA A 1 167 ? -5.016 20.031 9.266 1 98 167 ALA A N 1
ATOM 1271 C CA . ALA A 1 167 ? -6.074 19.062 9.031 1 98 167 ALA A CA 1
ATOM 1272 C C . ALA A 1 167 ? -6.465 19 7.559 1 98 167 ALA A C 1
ATOM 1274 O O . ALA A 1 167 ? -6.703 17.922 7.012 1 98 167 ALA A O 1
ATOM 1275 N N . GLY A 1 168 ? -6.547 20.156 6.953 1 98.69 168 GLY A N 1
ATOM 1276 C CA . GLY A 1 168 ? -6.922 20.203 5.551 1 98.69 168 GLY A CA 1
ATOM 1277 C C . GLY A 1 168 ? -5.918 19.531 4.637 1 98.69 168 GLY A C 1
ATOM 1278 O O . GLY A 1 168 ? -6.258 18.562 3.951 1 98.69 168 GLY A O 1
ATOM 1279 N N . ILE A 1 169 ? -4.637 19.984 4.703 1 98.75 169 ILE A N 1
ATOM 1280 C CA . ILE A 1 169 ? -3.623 19.453 3.797 1 98.75 169 ILE A CA 1
ATOM 1281 C C . ILE A 1 169 ? -3.375 17.984 4.109 1 98.75 169 ILE A C 1
ATOM 1283 O O . ILE A 1 169 ? -3.109 17.188 3.209 1 98.75 169 ILE A O 1
ATOM 1287 N N . THR A 1 170 ? -3.508 17.562 5.363 1 98.44 170 THR A N 1
ATOM 1288 C CA . THR A 1 170 ? -3.291 16.188 5.785 1 98.44 170 THR A CA 1
ATOM 1289 C C . THR A 1 170 ? -4.324 15.25 5.152 1 98.44 170 THR A C 1
ATOM 1291 O O . THR A 1 170 ? -4.02 14.102 4.836 1 98.44 170 THR A O 1
ATOM 1294 N N . THR A 1 171 ? -5.555 15.758 4.953 1 98.75 171 THR A N 1
ATOM 1295 C CA . THR A 1 171 ? -6.609 14.914 4.402 1 98.75 171 THR A CA 1
ATOM 1296 C C . THR A 1 171 ? -6.727 15.109 2.895 1 98.75 171 THR A C 1
ATOM 1298 O O . THR A 1 171 ? -7.094 14.18 2.168 1 98.75 171 THR A O 1
ATOM 1301 N N . TYR A 1 172 ? -6.406 16.297 2.395 1 98.81 172 TYR A N 1
ATOM 1302 C CA . TYR A 1 172 ? -6.441 16.609 0.971 1 98.81 172 TYR A CA 1
ATOM 1303 C C . TYR A 1 172 ? -5.379 15.82 0.214 1 98.81 172 TYR A C 1
ATOM 1305 O O . TYR A 1 172 ? -5.656 15.25 -0.843 1 98.81 172 TYR A O 1
ATOM 1313 N N . SER A 1 173 ? -4.199 15.766 0.775 1 98.69 173 SER A N 1
ATOM 1314 C CA . SER A 1 173 ? -3.033 15.211 0.097 1 98.69 173 SER A CA 1
ATOM 1315 C C . SER A 1 173 ? -3.254 13.75 -0.281 1 98.69 173 SER A C 1
ATOM 1317 O O . SER A 1 173 ? -3.068 13.375 -1.438 1 98.69 173 SER A O 1
ATOM 1319 N N . PRO A 1 174 ? -3.682 12.891 0.652 1 98.62 174 PRO A N 1
ATOM 1320 C CA . PRO A 1 174 ? -3.852 11.492 0.271 1 98.62 174 PRO A CA 1
ATOM 1321 C C . PRO A 1 174 ? -5 11.281 -0.712 1 98.62 174 PRO A C 1
ATOM 1323 O O . PRO A 1 174 ? -4.945 10.375 -1.548 1 98.62 174 PRO A O 1
ATOM 1326 N N . LEU A 1 175 ? -6.086 12.078 -0.614 1 98.81 175 LEU A N 1
ATOM 1327 C CA . LEU A 1 175 ? -7.168 11.961 -1.586 1 98.81 175 LEU A CA 1
ATOM 1328 C C . LEU A 1 175 ? -6.66 12.234 -2.998 1 98.81 175 LEU A C 1
ATOM 1330 O O . LEU A 1 175 ? -6.965 11.484 -3.928 1 98.81 175 LEU A O 1
ATOM 1334 N N . ARG A 1 176 ? -5.852 13.234 -3.104 1 98.25 176 ARG A N 1
ATOM 1335 C CA . ARG A 1 176 ? -5.293 13.609 -4.398 1 98.25 176 ARG A CA 1
ATOM 1336 C C . ARG A 1 176 ? -4.246 12.602 -4.855 1 98.25 176 ARG A C 1
ATOM 1338 O O . ARG A 1 176 ? -4.309 12.102 -5.98 1 98.25 176 ARG A O 1
ATOM 1345 N N . HIS A 1 177 ? -3.312 12.328 -4.027 1 97.88 177 HIS A N 1
ATOM 1346 C CA . HIS A 1 177 ? -2.156 11.516 -4.379 1 97.88 177 HIS A CA 1
ATOM 1347 C C . HIS A 1 177 ? -2.58 10.109 -4.797 1 97.88 177 HIS A C 1
ATOM 1349 O O . HIS A 1 177 ? -2.008 9.531 -5.723 1 97.88 177 HIS A O 1
ATOM 1355 N N . PHE A 1 178 ? -3.604 9.531 -4.16 1 97.94 178 PHE A N 1
ATOM 1356 C CA . PHE A 1 178 ? -3.963 8.141 -4.391 1 97.94 178 PHE A CA 1
ATOM 1357 C C . PHE A 1 178 ? -5.18 8.039 -5.301 1 97.94 178 PHE A C 1
ATOM 1359 O O . PHE A 1 178 ? -5.824 6.988 -5.371 1 97.94 178 PHE A O 1
ATOM 1366 N N . GLY A 1 179 ? -5.555 9.117 -5.945 1 97.69 179 GLY A N 1
ATOM 1367 C CA . GLY A 1 179 ? -6.566 9.117 -6.988 1 97.69 179 GLY A CA 1
AT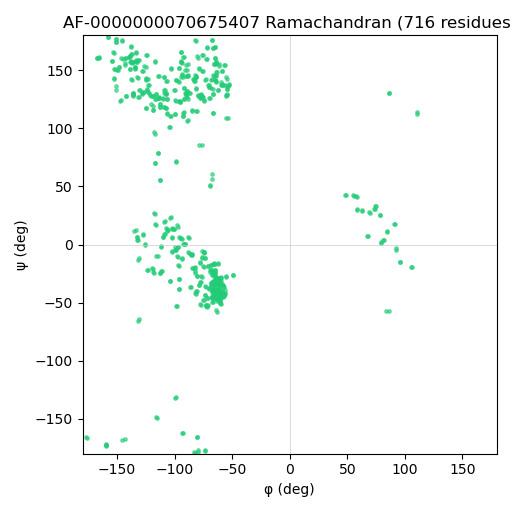OM 1368 C C . GLY A 1 179 ? -7.977 8.953 -6.449 1 97.69 179 GLY A C 1
ATOM 1369 O O . GLY A 1 179 ? -8.828 8.352 -7.109 1 97.69 179 GLY A O 1
ATOM 1370 N N . LEU A 1 180 ? -8.188 9.43 -5.266 1 98.44 180 LEU A N 1
ATOM 1371 C CA . LEU A 1 180 ? -9.5 9.328 -4.645 1 98.44 180 LEU A CA 1
ATOM 1372 C C . LEU A 1 180 ? -10.266 10.648 -4.77 1 98.44 180 LEU A C 1
ATOM 1374 O O . LEU A 1 180 ? -11.258 10.859 -4.07 1 98.44 180 LEU A O 1
ATOM 1378 N N . ASP A 1 181 ? -9.734 11.516 -5.633 1 98.25 181 ASP A N 1
ATOM 1379 C CA . ASP A 1 181 ? -10.258 12.867 -5.773 1 98.25 181 ASP A CA 1
ATOM 1380 C C . ASP A 1 181 ? -11.102 13 -7.035 1 98.25 181 ASP A C 1
ATOM 1382 O O . ASP A 1 181 ? -11.211 14.094 -7.602 1 98.25 181 ASP A O 1
ATOM 1386 N N . LYS A 1 182 ? -11.648 11.898 -7.543 1 97.69 182 LYS A N 1
ATOM 1387 C CA . LYS A 1 182 ? -12.453 11.93 -8.758 1 97.69 182 LYS A CA 1
ATOM 1388 C C . LYS A 1 182 ? -13.922 11.68 -8.453 1 97.69 182 LYS A C 1
ATOM 1390 O O . LYS A 1 182 ? -14.258 10.914 -7.551 1 97.69 182 LYS A O 1
ATOM 1395 N N . PRO A 1 183 ? -14.789 12.414 -9.266 1 98.19 183 PRO A N 1
ATOM 1396 C CA . PRO A 1 183 ? -16.219 12.18 -9.07 1 98.19 183 PRO A CA 1
ATOM 1397 C C . PRO A 1 183 ? -16.609 10.703 -9.18 1 98.19 183 PRO A C 1
ATOM 1399 O O . PRO A 1 183 ? -16.078 10 -10.047 1 98.19 183 PRO A O 1
ATOM 1402 N N . GLY A 1 184 ? -17.375 10.297 -8.273 1 97.56 184 GLY A N 1
ATOM 1403 C CA . GLY A 1 184 ? -17.906 8.938 -8.344 1 97.56 184 GLY A CA 1
ATOM 1404 C C . GLY A 1 184 ? -17.094 7.938 -7.547 1 97.56 184 GLY A C 1
ATOM 1405 O O . GLY A 1 184 ? -17.547 6.828 -7.277 1 97.56 184 GLY A O 1
ATOM 1406 N N . MET A 1 185 ? -15.922 8.266 -7.152 1 98.19 185 MET A N 1
ATOM 1407 C CA . MET A 1 185 ? -15.141 7.387 -6.289 1 98.19 185 MET A CA 1
ATOM 1408 C C . MET A 1 185 ? -15.875 7.113 -4.984 1 98.19 185 MET A C 1
ATOM 1410 O O . MET A 1 185 ? -16.516 8.008 -4.43 1 98.19 185 MET A O 1
ATOM 1414 N N . LYS A 1 186 ? -15.867 5.91 -4.547 1 98.81 186 LYS A N 1
ATOM 1415 C CA . LYS A 1 186 ? -16.422 5.547 -3.246 1 98.81 186 LYS A CA 1
ATOM 1416 C C . LYS A 1 186 ? -15.344 5.578 -2.164 1 98.81 186 LYS A C 1
ATOM 1418 O O . LYS A 1 186 ? -14.477 4.699 -2.119 1 98.81 186 LYS A O 1
ATOM 1423 N N . VAL A 1 187 ? -15.445 6.547 -1.261 1 98.88 187 VAL A N 1
ATOM 1424 C CA . VAL A 1 187 ? -14.383 6.812 -0.298 1 98.88 187 VAL A CA 1
ATOM 1425 C C . VAL A 1 187 ? -14.906 6.621 1.122 1 98.88 187 VAL A C 1
ATOM 1427 O O . VAL A 1 187 ? -15.969 7.141 1.47 1 98.88 187 VAL A O 1
ATOM 1430 N N . GLY A 1 188 ? -14.188 5.816 1.878 1 98.88 188 GLY A N 1
ATOM 1431 C CA . GLY A 1 188 ? -14.469 5.699 3.299 1 98.88 188 GLY A CA 1
ATOM 1432 C C . GLY A 1 188 ? -13.641 6.633 4.156 1 98.88 188 GLY A C 1
ATOM 1433 O O . GLY A 1 188 ? -12.477 6.898 3.846 1 98.88 188 GLY A O 1
ATOM 1434 N N . VAL A 1 189 ? -14.195 7.121 5.223 1 98.88 189 VAL A N 1
ATOM 1435 C CA . VAL A 1 189 ? -13.492 7.883 6.25 1 98.88 189 VAL A CA 1
ATOM 1436 C C . VAL A 1 189 ? -13.703 7.234 7.613 1 98.88 189 VAL A C 1
ATOM 1438 O O . VAL A 1 189 ? -14.836 7.121 8.094 1 98.88 189 VAL A O 1
ATOM 1441 N N . VAL A 1 190 ? -12.609 6.801 8.188 1 98.25 190 VAL A N 1
ATOM 1442 C CA . VAL A 1 190 ? -12.672 6.176 9.5 1 98.25 190 VAL A CA 1
ATOM 1443 C C . VAL A 1 190 ? -12.391 7.215 10.586 1 98.25 190 VAL A C 1
ATOM 1445 O O . VAL A 1 190 ? -11.32 7.816 10.617 1 98.25 190 VAL A O 1
ATOM 1448 N N . GLY A 1 191 ? -13.328 7.352 11.461 1 94.75 191 GLY A N 1
ATOM 1449 C CA . GLY A 1 191 ? -13.219 8.359 12.508 1 94.75 191 GLY A CA 1
ATOM 1450 C C . GLY A 1 191 ? -13.727 9.719 12.078 1 94.75 191 GLY A C 1
ATOM 1451 O O . GLY A 1 191 ? -13.367 10.211 11.008 1 94.75 191 GLY A O 1
ATOM 1452 N N . LEU A 1 192 ? -14.57 10.273 12.93 1 94.62 192 LEU A N 1
ATOM 1453 C CA . LEU A 1 192 ? -15.125 11.594 12.648 1 94.62 192 LEU A CA 1
ATOM 1454 C C . LEU A 1 192 ? -14.695 12.602 13.711 1 94.62 192 LEU A C 1
ATOM 1456 O O . LEU A 1 192 ? -15.523 13.102 14.469 1 94.62 192 LEU A O 1
ATOM 1460 N N . GLY A 1 193 ? -13.469 12.93 13.688 1 94.12 193 GLY A N 1
ATOM 1461 C CA . GLY A 1 193 ? -12.898 13.961 14.539 1 94.12 193 GLY A CA 1
ATOM 1462 C C . GLY A 1 193 ? -12.367 15.148 13.758 1 94.12 193 GLY A C 1
ATOM 1463 O O . GLY A 1 193 ? -12.969 15.555 12.758 1 94.12 193 GLY A O 1
ATOM 1464 N N . GLY A 1 194 ? -11.336 15.742 14.32 1 94.94 194 GLY A N 1
ATOM 1465 C CA . GLY A 1 194 ? -10.758 16.938 13.719 1 94.94 194 GLY A CA 1
ATOM 1466 C C . GLY A 1 194 ? -10.312 16.719 12.281 1 94.94 194 GLY A C 1
ATOM 1467 O O . GLY A 1 194 ? -10.57 17.547 11.414 1 94.94 194 GLY A O 1
ATOM 1468 N N . LEU A 1 195 ? -9.664 15.602 12.016 1 97 195 LEU A N 1
ATOM 1469 C CA . LEU A 1 195 ? -9.234 15.281 10.656 1 97 195 LEU A CA 1
ATOM 1470 C C . LEU A 1 195 ? -10.398 14.711 9.844 1 97 195 LEU A C 1
ATOM 1472 O O . LEU A 1 195 ? -10.594 15.094 8.68 1 97 195 LEU A O 1
ATOM 1476 N N . GLY A 1 196 ? -11.156 13.906 10.461 1 97.75 196 GLY A N 1
ATOM 1477 C CA . GLY A 1 196 ? -12.195 13.148 9.773 1 97.75 196 GLY A CA 1
ATOM 1478 C C . GLY A 1 196 ? -13.25 14.031 9.133 1 97.75 196 GLY A C 1
ATOM 1479 O O . GLY A 1 196 ? -13.664 13.773 8 1 97.75 196 GLY A O 1
ATOM 1480 N N . HIS A 1 197 ? -13.711 15.047 9.859 1 98.31 197 HIS A N 1
ATOM 1481 C CA . HIS A 1 197 ? -14.773 15.875 9.297 1 98.31 197 HIS A CA 1
ATOM 1482 C C . HIS A 1 197 ? -14.281 16.656 8.086 1 98.31 197 HIS A C 1
ATOM 1484 O O . HIS A 1 197 ? -15.039 16.859 7.129 1 98.31 197 HIS A O 1
ATOM 1490 N N . VAL A 1 198 ? -13.016 17.016 8.102 1 98.56 198 VAL A N 1
ATOM 1491 C CA . VAL A 1 198 ? -12.445 17.719 6.965 1 98.56 198 VAL A CA 1
ATOM 1492 C C . VAL A 1 198 ? -12.258 16.766 5.793 1 98.56 198 VAL A C 1
ATOM 1494 O O . VAL A 1 198 ? -12.477 17.141 4.637 1 98.56 198 VAL A O 1
ATOM 1497 N N . ALA A 1 199 ? -11.898 15.547 6.105 1 98.81 199 ALA A N 1
ATOM 1498 C CA . ALA A 1 199 ? -11.766 14.523 5.066 1 98.81 199 ALA A CA 1
ATOM 1499 C C . ALA A 1 199 ? -13.094 14.305 4.34 1 98.81 199 ALA A C 1
ATOM 1501 O O . ALA A 1 199 ? -13.117 14.211 3.109 1 98.81 199 ALA A O 1
ATOM 1502 N N . VAL A 1 200 ? -14.164 14.242 5.113 1 98.81 200 VAL A N 1
ATOM 1503 C CA . VAL A 1 200 ? -15.484 14.062 4.523 1 98.81 200 VAL A CA 1
ATOM 1504 C C . VAL A 1 200 ? -15.805 15.242 3.605 1 98.81 200 VAL A C 1
ATOM 1506 O O . VAL A 1 200 ? -16.234 15.055 2.465 1 98.81 200 VAL A O 1
ATOM 1509 N N . LYS A 1 201 ? -15.539 16.422 4.059 1 98.81 201 LYS A N 1
ATOM 1510 C CA . LYS A 1 201 ? -15.867 17.625 3.297 1 98.81 201 LYS A CA 1
ATOM 1511 C C . LYS A 1 201 ? -15.078 17.688 1.993 1 98.81 201 LYS A C 1
ATOM 1513 O O . LYS A 1 201 ? -15.633 17.984 0.936 1 98.81 201 LYS A O 1
ATOM 1518 N N . PHE A 1 202 ? -13.75 17.422 2.023 1 98.88 202 PHE A N 1
ATOM 1519 C CA . PHE A 1 202 ? -12.945 17.422 0.808 1 98.88 202 PHE A CA 1
ATOM 1520 C C . PHE A 1 202 ? -13.398 16.328 -0.15 1 98.88 202 PHE A C 1
ATOM 1522 O O . PHE A 1 202 ? -13.508 16.562 -1.356 1 98.88 202 PHE A O 1
ATOM 1529 N N . ALA A 1 203 ? -13.617 15.102 0.39 1 98.88 203 ALA A N 1
ATOM 1530 C CA . ALA A 1 203 ? -14.062 14.008 -0.469 1 98.88 203 ALA A CA 1
ATOM 1531 C C . ALA A 1 203 ? -15.367 14.359 -1.174 1 98.88 203 ALA A C 1
ATOM 1533 O O . ALA A 1 203 ? -15.523 14.117 -2.373 1 98.88 203 ALA A O 1
ATOM 1534 N N . LYS A 1 204 ? -16.297 14.969 -0.417 1 98.75 204 LYS A N 1
ATOM 1535 C CA . LYS A 1 204 ? -17.547 15.406 -1.006 1 98.75 204 LYS A CA 1
ATOM 1536 C C . LYS A 1 204 ? -17.328 16.484 -2.068 1 98.75 204 LYS A C 1
ATOM 1538 O O . LYS A 1 204 ? -17.953 16.453 -3.131 1 98.75 204 LYS A O 1
ATOM 1543 N N . ALA A 1 205 ? -16.453 17.375 -1.761 1 98.69 205 ALA A N 1
ATOM 1544 C CA . ALA A 1 205 ? -16.156 18.453 -2.701 1 98.69 205 ALA A CA 1
ATOM 1545 C C . ALA A 1 205 ? -15.562 17.906 -3.996 1 98.69 205 ALA A C 1
ATOM 1547 O O . ALA A 1 205 ? -15.766 18.484 -5.07 1 98.69 205 ALA A O 1
ATOM 1548 N N . PHE A 1 206 ? -14.844 16.797 -3.939 1 98.62 206 PHE A N 1
ATOM 1549 C CA . PHE A 1 206 ? -14.273 16.141 -5.113 1 98.62 206 PHE A CA 1
ATOM 1550 C C . PHE A 1 206 ? -15.344 15.391 -5.891 1 98.62 206 PHE A C 1
ATOM 1552 O O . PHE A 1 206 ? -15.102 14.938 -7.012 1 98.62 206 PHE A O 1
ATOM 1559 N N . GLY A 1 207 ? -16.531 15.234 -5.309 1 98.44 207 GLY A N 1
ATOM 1560 C CA . GLY A 1 207 ? -17.625 14.516 -5.953 1 98.44 207 GLY A CA 1
ATOM 1561 C C . GLY A 1 207 ? -17.656 13.039 -5.613 1 98.44 207 GLY A C 1
ATOM 1562 O O . GLY A 1 207 ? -18.328 12.25 -6.281 1 98.44 207 GLY A O 1
ATOM 1563 N N . ALA A 1 208 ? -16.984 12.641 -4.574 1 98.62 208 ALA A N 1
ATOM 1564 C CA . ALA A 1 208 ? -16.938 11.242 -4.172 1 98.62 208 ALA A CA 1
ATOM 1565 C C . ALA A 1 208 ? -18.219 10.844 -3.434 1 98.62 208 ALA A C 1
ATOM 1567 O O . ALA A 1 208 ? -18.938 11.695 -2.91 1 98.62 208 ALA A O 1
ATOM 1568 N N . GLU A 1 209 ? -18.578 9.594 -3.523 1 98.75 209 GLU A N 1
ATOM 1569 C CA . GLU A 1 209 ? -19.547 8.984 -2.615 1 98.75 209 GLU A CA 1
ATOM 1570 C C . GLU A 1 209 ? -18.875 8.578 -1.302 1 98.75 209 GLU A C 1
ATOM 1572 O O . GLU A 1 209 ? -18.031 7.684 -1.279 1 98.75 209 GLU A O 1
ATOM 1577 N N . VAL A 1 210 ? -19.297 9.234 -0.203 1 98.88 210 VAL A N 1
ATOM 1578 C CA . VAL A 1 210 ? -18.516 9.148 1.029 1 98.88 210 VAL A CA 1
ATOM 1579 C C . VAL A 1 210 ? -19.266 8.273 2.043 1 98.88 210 VAL A C 1
ATOM 1581 O O . VAL A 1 210 ? -20.453 8.461 2.273 1 98.88 210 VAL A O 1
ATOM 1584 N N . THR A 1 211 ? -18.578 7.312 2.605 1 98.88 211 THR A N 1
ATOM 1585 C CA . THR A 1 211 ? -19.047 6.477 3.703 1 98.88 211 THR A CA 1
ATOM 1586 C C . THR A 1 211 ? -18.25 6.746 4.973 1 98.88 211 THR A C 1
ATOM 1588 O O . THR A 1 211 ? -17.031 6.566 4.992 1 98.88 211 THR A O 1
ATOM 1591 N N . VAL A 1 212 ? -18.938 7.215 6.02 1 98.75 212 VAL A N 1
ATOM 1592 C CA . VAL A 1 212 ? -18.266 7.379 7.309 1 98.75 212 VAL A CA 1
ATOM 1593 C C . VAL A 1 212 ? -18.328 6.074 8.094 1 98.75 212 VAL A C 1
ATOM 1595 O O . VAL A 1 212 ? -19.391 5.445 8.18 1 98.75 212 VAL A O 1
ATOM 1598 N N . ILE A 1 213 ? -17.203 5.621 8.602 1 98.25 213 ILE A N 1
ATOM 1599 C CA . ILE A 1 213 ? -17.109 4.402 9.391 1 98.25 213 ILE A CA 1
ATOM 1600 C C . ILE A 1 213 ? -16.75 4.75 10.836 1 98.25 213 ILE A C 1
ATOM 1602 O O . ILE A 1 213 ? -15.727 5.41 11.078 1 98.25 213 ILE A O 1
ATOM 1606 N N . SER A 1 214 ? -17.562 4.379 11.742 1 96.06 214 SER A N 1
ATOM 1607 C CA . SER A 1 214 ? -17.359 4.652 13.164 1 96.06 214 SER A CA 1
ATOM 1608 C C . SER A 1 214 ? -17.703 3.432 14.016 1 96.06 214 SER A C 1
ATOM 1610 O O . SER A 1 214 ? -18.281 2.463 13.516 1 96.06 214 SER A O 1
ATOM 1612 N N . THR A 1 215 ? -17.266 3.418 15.281 1 93.44 215 THR A N 1
ATOM 1613 C CA . THR A 1 215 ? -17.469 2.268 16.156 1 93.44 215 THR A CA 1
ATOM 1614 C C . THR A 1 215 ? -18.859 2.291 16.766 1 93.44 215 THR A C 1
ATOM 1616 O O . THR A 1 215 ? -19.328 1.282 17.297 1 93.44 215 THR A O 1
ATOM 1619 N N . SER A 1 216 ? -19.516 3.471 16.781 1 92.5 216 SER A N 1
ATOM 1620 C CA . SER A 1 216 ? -20.875 3.605 17.297 1 92.5 216 SER A CA 1
ATOM 1621 C C . SER A 1 216 ? -21.719 4.496 16.406 1 92.5 216 SER A C 1
ATOM 1623 O O . SER A 1 216 ? -21.203 5.148 15.492 1 92.5 216 SER A O 1
ATOM 1625 N N . SER A 1 217 ? -23.016 4.531 16.672 1 94.81 217 SER A N 1
ATOM 1626 C CA . SER A 1 217 ? -23.938 5.301 15.844 1 94.81 217 SER A CA 1
ATOM 1627 C C . SER A 1 217 ? -24.062 6.738 16.328 1 94.81 217 SER A C 1
ATOM 1629 O O . SER A 1 217 ? -24.844 7.52 15.805 1 94.81 217 SER A O 1
ATOM 1631 N N . ALA A 1 218 ? -23.25 7.109 17.297 1 92.5 218 ALA A N 1
ATOM 1632 C CA . ALA A 1 218 ? -23.406 8.398 17.969 1 92.5 218 ALA A CA 1
ATOM 1633 C C . ALA A 1 218 ? -23.234 9.555 16.984 1 92.5 218 ALA A C 1
ATOM 1635 O O . ALA A 1 218 ? -23.875 10.594 17.125 1 92.5 218 ALA A O 1
ATOM 1636 N N . LYS A 1 219 ? -22.422 9.352 15.945 1 93.25 219 LYS A N 1
ATOM 1637 C CA . LYS A 1 219 ? -22.109 10.445 15.039 1 93.25 219 LYS A CA 1
ATOM 1638 C C . LYS A 1 219 ? -22.844 10.289 13.711 1 93.25 219 LYS A C 1
ATOM 1640 O O . LYS A 1 219 ? -22.562 10.992 12.742 1 93.25 219 LYS A O 1
ATOM 1645 N N . LYS A 1 220 ? -23.797 9.414 13.625 1 96.44 220 LYS A N 1
ATOM 1646 C CA . LYS A 1 220 ? -24.469 9.094 12.375 1 96.44 220 LYS A CA 1
ATOM 1647 C C . LYS A 1 220 ? -25.203 10.312 11.82 1 96.44 220 LYS A C 1
ATOM 1649 O O . LYS A 1 220 ? -25.062 10.648 10.641 1 96.44 220 LYS A O 1
ATOM 1654 N N . GLN A 1 221 ? -25.953 10.961 12.648 1 96.81 221 GLN A N 1
ATOM 1655 C CA . GLN A 1 221 ? -26.719 12.117 12.203 1 96.81 221 GLN A CA 1
ATOM 1656 C C . GLN A 1 221 ? -25.797 13.242 11.742 1 96.81 221 GLN A C 1
ATOM 1658 O O . GLN A 1 221 ? -26.031 13.859 10.703 1 96.81 221 GLN A O 1
ATOM 1663 N N . GLU A 1 222 ? -24.797 13.484 12.562 1 95.75 222 GLU A N 1
ATOM 1664 C CA . GLU A 1 222 ? -23.828 14.508 12.203 1 95.75 222 GLU A CA 1
ATOM 1665 C C . GLU A 1 222 ? -23.156 14.18 10.867 1 95.75 222 GLU A C 1
ATOM 1667 O O . GLU A 1 222 ? -22.984 15.062 10.023 1 95.75 222 GLU A O 1
ATOM 1672 N N . ALA A 1 223 ? -22.859 12.984 10.625 1 97.31 223 ALA A N 1
ATOM 1673 C CA . ALA A 1 223 ? -22.188 12.547 9.398 1 97.31 223 ALA A CA 1
ATOM 1674 C C . ALA A 1 223 ? -23.094 12.727 8.188 1 97.31 223 ALA A C 1
ATOM 1676 O O . ALA A 1 223 ? -22.703 13.312 7.184 1 97.31 223 ALA A O 1
ATOM 1677 N N . LEU A 1 224 ? -24.344 12.242 8.305 1 98 224 LEU A N 1
ATOM 1678 C CA . LEU A 1 224 ? -25.234 12.164 7.156 1 98 224 LEU A CA 1
ATOM 1679 C C . LEU A 1 224 ? -25.906 13.516 6.895 1 98 224 LEU A C 1
ATOM 1681 O O . LEU A 1 224 ? -25.984 13.953 5.746 1 98 224 LEU A O 1
ATOM 1685 N N . GLN A 1 225 ? -26.328 14.18 7.938 1 97.19 225 GLN A N 1
ATOM 1686 C CA . GLN A 1 225 ? -27.078 15.414 7.77 1 97.19 225 GLN A CA 1
ATOM 1687 C C . GLN A 1 225 ? -26.172 16.641 7.879 1 97.19 225 GLN A C 1
ATOM 1689 O O . GLN A 1 225 ? -26.359 17.609 7.152 1 97.19 225 GLN A O 1
ATOM 1694 N N . GLY A 1 226 ? -25.234 16.578 8.773 1 95.31 226 GLY A N 1
ATOM 1695 C CA . GLY A 1 226 ? -24.344 17.703 8.977 1 95.31 226 GLY A CA 1
ATOM 1696 C C . GLY A 1 226 ? -23.281 17.828 7.91 1 95.31 226 GLY A C 1
ATOM 1697 O O . GLY A 1 226 ? -23.156 18.859 7.25 1 95.31 226 GLY A O 1
ATOM 1698 N N . LEU A 1 227 ? -22.594 16.734 7.695 1 97.31 227 LEU A N 1
ATOM 1699 C CA . LEU A 1 227 ? -21.453 16.75 6.785 1 97.31 227 LEU A CA 1
ATOM 1700 C C . LEU A 1 227 ? -21.859 16.234 5.406 1 97.31 227 LEU A C 1
ATOM 1702 O O . LEU A 1 227 ? -21.047 16.281 4.469 1 97.31 227 LEU A O 1
ATOM 1706 N N . LYS A 1 228 ? -23.016 15.703 5.293 1 97.5 228 LYS A N 1
ATOM 1707 C CA . LYS A 1 228 ? -23.625 15.266 4.035 1 97.5 228 LYS A CA 1
ATOM 1708 C C . LYS A 1 228 ? -22.891 14.047 3.471 1 97.5 228 LYS A C 1
ATOM 1710 O O . LYS A 1 228 ? -22.734 13.922 2.256 1 97.5 228 LYS A O 1
ATOM 1715 N N . ALA A 1 229 ? -22.312 13.266 4.293 1 98.56 229 ALA A N 1
ATOM 1716 C CA . ALA A 1 229 ? -21.859 11.953 3.848 1 98.56 229 ALA A CA 1
ATOM 1717 C C . ALA A 1 229 ? -23 11.141 3.25 1 98.56 229 ALA A C 1
ATOM 1719 O O . ALA A 1 229 ? -24.156 11.344 3.605 1 98.56 229 ALA A O 1
ATOM 1720 N N . ASP A 1 230 ? -22.672 10.25 2.41 1 98.69 230 ASP A N 1
ATOM 1721 C CA . ASP A 1 230 ? -23.703 9.484 1.718 1 98.69 230 ASP A CA 1
ATOM 1722 C C . ASP A 1 230 ? -24.125 8.266 2.539 1 98.69 230 ASP A C 1
ATOM 1724 O O . ASP A 1 230 ? -25.281 7.844 2.482 1 98.69 230 ASP A O 1
ATOM 1728 N N . HIS A 1 231 ? -23.203 7.668 3.207 1 98.44 231 HIS A N 1
ATOM 1729 C CA . HIS A 1 231 ? -23.453 6.457 3.977 1 98.44 231 HIS A CA 1
ATOM 1730 C C . HIS A 1 231 ? -22.734 6.5 5.324 1 98.44 231 HIS A C 1
ATOM 1732 O O . HIS A 1 231 ? -21.844 7.316 5.527 1 98.44 231 HIS A O 1
ATOM 1738 N N . PHE A 1 232 ? -23.266 5.703 6.258 1 98.56 232 PHE A N 1
ATOM 1739 C CA . PHE A 1 232 ? -22.688 5.543 7.582 1 98.56 232 PHE A CA 1
ATOM 1740 C C . PHE A 1 232 ? -22.672 4.074 7.996 1 98.56 232 PHE A C 1
ATOM 1742 O O . PHE A 1 232 ? -23.672 3.377 7.863 1 98.56 232 PHE A O 1
ATOM 1749 N N . ILE A 1 233 ? -21.469 3.574 8.422 1 98.06 233 ILE A N 1
ATOM 1750 C CA . ILE A 1 233 ? -21.312 2.188 8.844 1 98.06 233 ILE A CA 1
ATOM 1751 C C . ILE A 1 233 ? -20.766 2.139 10.266 1 98.06 233 ILE A C 1
ATOM 1753 O O . ILE A 1 233 ? -19.828 2.863 10.609 1 98.06 233 ILE A O 1
ATOM 1757 N N . VAL A 1 234 ? -21.422 1.34 11.07 1 97.31 234 VAL A N 1
ATOM 1758 C CA . VAL A 1 234 ? -20.859 0.994 12.367 1 97.31 234 VAL A CA 1
ATOM 1759 C C . VAL A 1 234 ? -19.906 -0.192 12.211 1 97.31 234 VAL A C 1
ATOM 1761 O O . VAL A 1 234 ? -20.328 -1.308 11.914 1 97.31 234 VAL A O 1
ATOM 1764 N N . SER A 1 235 ? -18.641 -0.022 12.453 1 95 235 SER A N 1
ATOM 1765 C CA . SER A 1 235 ? -17.609 -1.008 12.164 1 95 235 SER A CA 1
ATOM 1766 C C . SER A 1 235 ? -17.797 -2.266 13 1 95 235 SER A C 1
ATOM 1768 O O . SER A 1 235 ? -17.359 -3.352 12.609 1 95 235 SER A O 1
ATOM 1770 N N . LYS A 1 236 ? -18.453 -2.172 14.125 1 94.31 236 LYS A N 1
ATOM 1771 C CA . LYS A 1 236 ? -18.641 -3.307 15.023 1 94.31 236 LYS A CA 1
ATOM 1772 C C . LYS A 1 236 ? -19.875 -4.121 14.617 1 94.31 236 LYS A C 1
ATOM 1774 O O . LYS A 1 236 ? -20.141 -5.18 15.188 1 94.31 236 LYS A O 1
ATOM 1779 N N . ASP A 1 237 ? -20.625 -3.625 13.711 1 95.69 237 ASP A N 1
ATOM 1780 C CA . ASP A 1 237 ? -21.781 -4.34 13.188 1 95.69 237 ASP A CA 1
ATOM 1781 C C . ASP A 1 237 ? -21.391 -5.227 12.008 1 95.69 237 ASP A C 1
ATOM 1783 O O . ASP A 1 237 ? -21.203 -4.734 10.891 1 95.69 237 ASP A O 1
ATOM 1787 N N . PRO A 1 238 ? -21.375 -6.516 12.242 1 94.31 238 PRO A N 1
ATOM 1788 C CA . PRO A 1 238 ? -20.906 -7.414 11.188 1 94.31 238 PRO A CA 1
ATOM 1789 C C . PRO A 1 238 ? -21.797 -7.402 9.953 1 94.31 238 PRO A C 1
ATOM 1791 O O . PRO A 1 238 ? -21.312 -7.566 8.828 1 94.31 238 PRO A O 1
ATOM 1794 N N . GLU A 1 239 ? -23.047 -7.227 10.109 1 96.38 239 GLU A N 1
ATOM 1795 C CA . GLU A 1 239 ? -23.969 -7.211 8.977 1 96.38 239 GLU A CA 1
ATOM 1796 C C . GLU A 1 239 ? -23.719 -5.996 8.086 1 96.38 239 GLU A C 1
ATOM 1798 O O . GLU A 1 239 ? -23.703 -6.109 6.855 1 96.38 239 GLU A O 1
ATOM 1803 N N . GLN A 1 240 ? -23.578 -4.816 8.695 1 96.81 240 GLN A N 1
ATOM 1804 C CA . GLN A 1 240 ? -23.297 -3.607 7.926 1 96.81 240 GLN A CA 1
ATOM 1805 C C . GLN A 1 240 ? -21.984 -3.73 7.176 1 96.81 240 GLN A C 1
ATOM 1807 O O . GLN A 1 240 ? -21.875 -3.336 6.012 1 96.81 240 GLN A O 1
ATOM 1812 N N . MET A 1 241 ? -21.016 -4.277 7.867 1 96.69 241 MET A N 1
ATOM 1813 C CA . MET A 1 241 ? -19.719 -4.461 7.238 1 96.69 241 MET A CA 1
ATOM 1814 C C . MET A 1 241 ? -19.797 -5.438 6.07 1 96.69 241 MET A C 1
ATOM 1816 O O . MET A 1 241 ? -19.188 -5.211 5.023 1 96.69 241 MET A O 1
ATOM 1820 N N . GLN A 1 242 ? -20.516 -6.508 6.234 1 96.25 242 GLN A N 1
ATOM 1821 C CA . GLN A 1 242 ? -20.688 -7.488 5.172 1 96.25 242 GLN A CA 1
ATOM 1822 C C . GLN A 1 242 ? -21.391 -6.875 3.965 1 96.25 242 GLN A C 1
ATOM 1824 O O . GLN A 1 242 ? -21.031 -7.168 2.82 1 96.25 242 GLN A O 1
ATOM 1829 N N . CYS A 1 243 ? -22.344 -6.02 4.215 1 96.25 243 CYS A N 1
ATOM 1830 C CA . CYS A 1 243 ? -23.078 -5.355 3.141 1 96.25 243 CYS A CA 1
ATOM 1831 C C . CYS A 1 243 ? -22.172 -4.426 2.35 1 96.25 243 CYS A C 1
ATOM 1833 O O . CYS A 1 243 ? -22.375 -4.211 1.155 1 96.25 243 CYS A O 1
ATOM 1835 N N . ALA A 1 244 ? -21.141 -3.941 2.986 1 97.25 244 ALA A N 1
ATOM 1836 C CA . ALA A 1 244 ? -20.219 -2.988 2.363 1 97.25 244 ALA A CA 1
ATOM 1837 C C . ALA A 1 244 ? -19.016 -3.697 1.777 1 97.25 244 ALA A C 1
ATOM 1839 O O . ALA A 1 244 ? -18.078 -3.051 1.29 1 97.25 244 ALA A O 1
ATOM 1840 N N . ALA A 1 245 ? -19 -5.012 1.783 1 96.75 245 ALA A N 1
ATOM 1841 C CA . ALA A 1 245 ? -17.844 -5.789 1.353 1 96.75 245 ALA A CA 1
ATOM 1842 C C . ALA A 1 245 ? -17.406 -5.395 -0.058 1 96.75 245 ALA A C 1
ATOM 1844 O O . ALA A 1 245 ? -18.234 -5.305 -0.965 1 96.75 245 ALA A O 1
ATOM 1845 N N . SER A 1 246 ? -16.125 -5.094 -0.224 1 96.31 246 SER A N 1
ATOM 1846 C CA . SER A 1 246 ? -15.477 -4.832 -1.508 1 96.31 246 SER A CA 1
ATOM 1847 C C . SER A 1 246 ? -16.188 -3.713 -2.262 1 96.31 246 SER A C 1
ATOM 1849 O O . SER A 1 246 ? -16.375 -3.797 -3.477 1 96.31 246 SER A O 1
ATOM 1851 N N . SER A 1 247 ? -16.578 -2.656 -1.533 1 97.44 247 SER A N 1
ATOM 1852 C CA . SER A 1 247 ? -17.359 -1.61 -2.18 1 97.44 247 SER A CA 1
ATOM 1853 C C . SER A 1 247 ? -16.562 -0.319 -2.309 1 97.44 247 SER A C 1
ATOM 1855 O O . SER A 1 247 ? -16.844 0.512 -3.172 1 97.44 247 SER A O 1
ATOM 1857 N N . LEU A 1 248 ? -15.555 -0.138 -1.483 1 98.62 248 LEU A N 1
ATOM 1858 C CA . LEU A 1 248 ? -14.883 1.156 -1.405 1 98.62 248 LEU A CA 1
ATOM 1859 C C . LEU A 1 248 ? -13.602 1.157 -2.229 1 98.62 248 LEU A C 1
ATOM 1861 O O . LEU A 1 248 ? -12.852 0.177 -2.221 1 98.62 248 LEU A O 1
ATOM 1865 N N . ASP A 1 249 ? -13.312 2.271 -2.906 1 98.62 249 ASP A N 1
ATOM 1866 C CA . ASP A 1 249 ? -12.078 2.465 -3.66 1 98.62 249 ASP A CA 1
ATOM 1867 C C . ASP A 1 249 ? -10.914 2.789 -2.73 1 98.62 249 ASP A C 1
ATOM 1869 O O . ASP A 1 249 ? -9.758 2.48 -3.041 1 98.62 249 ASP A O 1
ATOM 1873 N N . GLY A 1 250 ? -11.211 3.434 -1.688 1 98.81 250 GLY A N 1
ATOM 1874 C CA . GLY A 1 250 ? -10.203 3.801 -0.708 1 98.81 250 GLY A CA 1
ATOM 1875 C C . GLY A 1 250 ? -10.789 4.25 0.616 1 98.81 250 GLY A C 1
ATOM 1876 O O . GLY A 1 250 ? -11.977 4.559 0.698 1 98.81 250 GLY A O 1
ATOM 1877 N N . ILE A 1 251 ? -9.969 4.207 1.628 1 98.88 251 ILE A N 1
ATOM 1878 C CA . ILE A 1 251 ? -10.344 4.613 2.98 1 98.88 251 ILE A CA 1
ATOM 1879 C C . ILE A 1 251 ? -9.281 5.555 3.543 1 98.88 251 ILE A C 1
ATOM 1881 O O . ILE A 1 251 ? -8.078 5.266 3.471 1 98.88 251 ILE A O 1
ATOM 1885 N N . ILE A 1 252 ? -9.68 6.691 4 1 98.88 252 ILE A N 1
ATOM 1886 C CA . ILE A 1 252 ? -8.844 7.566 4.816 1 98.88 252 ILE A CA 1
ATOM 1887 C C . ILE A 1 252 ? -9.07 7.27 6.297 1 98.88 252 ILE A C 1
ATOM 1889 O O . ILE A 1 252 ? -10.164 7.496 6.82 1 98.88 252 ILE A O 1
ATOM 1893 N N . ASP A 1 253 ? -8.086 6.773 6.949 1 98.69 253 ASP A N 1
ATOM 1894 C CA . ASP A 1 253 ? -8.188 6.422 8.359 1 98.69 253 ASP A CA 1
ATOM 1895 C C . ASP A 1 253 ? -7.574 7.504 9.242 1 98.69 253 ASP A C 1
ATOM 1897 O O . ASP A 1 253 ? -6.352 7.656 9.289 1 98.69 253 ASP A O 1
ATOM 1901 N N . THR A 1 254 ? -8.398 8.188 9.992 1 97 254 THR A N 1
ATOM 1902 C CA . THR A 1 254 ? -7.953 9.344 10.758 1 97 254 THR A CA 1
ATOM 1903 C C . THR A 1 254 ? -7.883 9.016 12.25 1 97 254 THR A C 1
ATOM 1905 O O . THR A 1 254 ? -7.73 9.914 13.078 1 97 254 THR A O 1
ATOM 1908 N N . VAL A 1 255 ? -7.945 7.762 12.633 1 94 255 VAL A N 1
ATOM 1909 C CA . VAL A 1 255 ? -8.023 7.336 14.023 1 94 255 VAL A CA 1
ATOM 1910 C C . VAL A 1 255 ? -6.621 7.094 14.57 1 94 255 VAL A C 1
ATOM 1912 O O . VAL A 1 255 ? -5.809 6.418 13.93 1 94 255 VAL A O 1
ATOM 1915 N N . SER A 1 256 ? -6.363 7.598 15.758 1 90.44 256 SER A N 1
ATOM 1916 C CA . SER A 1 256 ? -5.047 7.441 16.359 1 90.44 256 SER A CA 1
ATOM 1917 C C . SER A 1 256 ? -5.055 6.348 17.422 1 90.44 256 SER A C 1
ATOM 1919 O O . SER A 1 256 ? -4.008 6 17.969 1 90.44 256 SER A O 1
ATOM 1921 N N . ALA A 1 257 ? -6.176 5.816 17.734 1 90.06 257 ALA A N 1
ATOM 1922 C CA . ALA A 1 257 ? -6.285 4.711 18.688 1 90.06 257 ALA A CA 1
ATOM 1923 C C . ALA A 1 257 ? -6.145 3.367 17.984 1 90.06 257 ALA A C 1
ATOM 1925 O O . ALA A 1 257 ? -6.434 3.25 16.781 1 90.06 257 ALA A O 1
ATOM 1926 N N . SER A 1 258 ? -5.715 2.402 18.781 1 93.44 258 SER A N 1
ATOM 1927 C CA . SER A 1 258 ? -5.645 1.048 18.25 1 93.44 258 SER A CA 1
ATOM 1928 C C . SER A 1 258 ? -7.023 0.54 17.844 1 93.44 258 SER A C 1
ATOM 1930 O O . SER A 1 258 ? -8 0.745 18.562 1 93.44 258 SER A O 1
ATOM 1932 N N . HIS A 1 259 ? -7.117 -0.018 16.703 1 93.69 259 HIS A N 1
ATOM 1933 C CA . HIS A 1 259 ? -8.367 -0.573 16.188 1 93.69 259 HIS A CA 1
ATOM 1934 C C . HIS A 1 259 ? -8.102 -1.675 15.172 1 93.69 259 HIS A C 1
ATOM 1936 O O . HIS A 1 259 ? -7.023 -1.737 14.578 1 93.69 259 HIS A O 1
ATOM 1942 N N . PRO A 1 260 ? -9.07 -2.566 14.953 1 93.19 260 PRO A N 1
ATOM 1943 C CA . PRO A 1 260 ? -8.883 -3.662 14 1 93.19 260 PRO A CA 1
ATOM 1944 C C . PRO A 1 260 ? -8.797 -3.176 12.555 1 93.19 260 PRO A C 1
ATOM 1946 O O . PRO A 1 260 ? -9.555 -2.295 12.148 1 93.19 260 PRO A O 1
ATOM 1949 N N . ILE A 1 261 ? -7.926 -3.799 11.766 1 95.75 261 ILE A N 1
ATOM 1950 C CA . ILE A 1 261 ? -7.648 -3.35 10.406 1 95.75 261 ILE A CA 1
ATOM 1951 C C . ILE A 1 261 ? -8.352 -4.266 9.406 1 95.75 261 ILE A C 1
ATOM 1953 O O . ILE A 1 261 ? -8.773 -3.818 8.344 1 95.75 261 ILE A O 1
ATOM 1957 N N . GLU A 1 262 ? -8.523 -5.531 9.727 1 95.38 262 GLU A N 1
ATOM 1958 C CA . GLU A 1 262 ? -9.031 -6.543 8.805 1 95.38 262 GLU A CA 1
ATOM 1959 C C . GLU A 1 262 ? -10.43 -6.184 8.312 1 95.38 262 GLU A C 1
ATOM 1961 O O . GLU A 1 262 ? -10.727 -6.309 7.121 1 95.38 262 GLU A O 1
ATOM 1966 N N . PRO A 1 263 ? -11.344 -5.676 9.234 1 96 263 PRO A N 1
ATOM 1967 C CA . PRO A 1 263 ? -12.664 -5.27 8.734 1 96 263 PRO A CA 1
ATOM 1968 C C . PRO A 1 263 ? -12.586 -4.148 7.703 1 96 263 PRO A C 1
ATOM 1970 O O . PRO A 1 263 ? -13.367 -4.121 6.75 1 96 263 PRO A O 1
ATOM 1973 N N . LEU A 1 264 ? -11.641 -3.25 7.852 1 97.69 264 LEU A N 1
ATOM 1974 C CA . LEU A 1 264 ? -11.484 -2.15 6.906 1 97.69 264 LEU A CA 1
ATOM 1975 C C . LEU A 1 264 ? -10.977 -2.656 5.559 1 97.69 264 LEU A C 1
ATOM 1977 O O . LEU A 1 264 ? -11.43 -2.193 4.508 1 97.69 264 LEU A O 1
ATOM 1981 N N . LEU A 1 265 ? -10.086 -3.637 5.617 1 97.62 265 LEU A N 1
ATOM 1982 C CA . LEU A 1 265 ? -9.594 -4.227 4.379 1 97.62 265 LEU A CA 1
ATOM 1983 C C . LEU A 1 265 ? -10.711 -4.953 3.637 1 97.62 265 LEU A C 1
ATOM 1985 O O . LEU A 1 265 ? -10.742 -4.961 2.404 1 97.62 265 LEU A O 1
ATOM 1989 N N . SER A 1 266 ? -11.625 -5.543 4.359 1 96.81 266 SER A N 1
ATOM 1990 C CA . SER A 1 266 ? -12.672 -6.367 3.76 1 96.81 266 SER A CA 1
ATOM 1991 C C . SER A 1 266 ? -13.641 -5.52 2.939 1 96.81 266 SER A C 1
ATOM 1993 O O . SER A 1 266 ? -14.305 -6.027 2.031 1 96.81 266 SER A O 1
ATOM 1995 N N . VAL A 1 267 ? -13.734 -4.23 3.188 1 98.06 267 VAL A N 1
ATOM 1996 C CA . VAL A 1 267 ? -14.711 -3.404 2.492 1 98.06 267 VAL A CA 1
ATOM 1997 C C . VAL A 1 267 ? -14.047 -2.703 1.309 1 98.06 267 VAL A C 1
ATOM 1999 O O . VAL A 1 267 ? -14.703 -1.968 0.568 1 98.06 267 VAL A O 1
ATOM 2002 N N . LEU A 1 268 ? -12.766 -2.889 1.119 1 98.19 268 LEU A N 1
ATOM 2003 C CA . LEU A 1 268 ? -12.047 -2.301 -0.005 1 98.19 268 LEU A CA 1
ATOM 2004 C C . LEU A 1 268 ? -12.211 -3.152 -1.26 1 98.19 268 LEU A C 1
ATOM 2006 O O . LEU A 1 268 ? -12.195 -4.383 -1.188 1 98.19 268 LEU A O 1
ATOM 2010 N N . LYS A 1 269 ? -12.359 -2.48 -2.365 1 97.12 269 LYS A N 1
ATOM 2011 C CA . LYS A 1 269 ? -12.281 -3.139 -3.666 1 97.12 269 LYS A CA 1
ATOM 2012 C C . LYS A 1 269 ? -10.875 -3.656 -3.936 1 97.12 269 LYS A C 1
ATOM 2014 O O . LYS A 1 269 ? -9.945 -3.387 -3.166 1 97.12 269 LYS A O 1
ATOM 2019 N N . GLN A 1 270 ? -10.766 -4.461 -4.992 1 96.31 270 GLN A N 1
ATOM 2020 C CA . GLN A 1 270 ? -9.445 -4.777 -5.523 1 96.31 270 GLN A CA 1
ATOM 2021 C C . GLN A 1 270 ? -8.648 -3.506 -5.809 1 96.31 270 GLN A C 1
ATOM 2023 O O . GLN A 1 270 ? -9.195 -2.533 -6.336 1 96.31 270 GLN A O 1
ATOM 2028 N N . ASP A 1 271 ? -7.344 -3.516 -5.438 1 97.12 271 ASP A N 1
ATOM 2029 C CA . ASP A 1 271 ? -6.453 -2.373 -5.605 1 97.12 271 ASP A CA 1
ATOM 2030 C C . ASP A 1 271 ? -6.855 -1.221 -4.688 1 97.12 271 ASP A C 1
ATOM 2032 O O . ASP A 1 271 ? -6.375 -0.096 -4.844 1 97.12 271 ASP A O 1
ATOM 2036 N N . GLY A 1 272 ? -7.867 -1.515 -3.758 1 98.12 272 GLY A N 1
ATOM 2037 C CA . GLY A 1 272 ? -8.297 -0.481 -2.828 1 98.12 272 GLY A CA 1
ATOM 2038 C C . GLY A 1 272 ? -7.195 -0.047 -1.875 1 98.12 272 GLY A C 1
ATOM 2039 O O . GLY A 1 272 ? -6.305 -0.832 -1.549 1 98.12 272 GLY A O 1
ATOM 2040 N N . LYS A 1 273 ? -7.281 1.174 -1.35 1 98.19 273 LYS A N 1
ATOM 2041 C CA . LYS A 1 273 ? -6.223 1.751 -0.527 1 98.19 273 LYS A CA 1
ATOM 2042 C C . LYS A 1 273 ? -6.738 2.102 0.866 1 98.19 273 LYS A C 1
ATOM 2044 O O . LYS A 1 273 ? -7.793 2.721 1.006 1 98.19 273 LYS A O 1
ATOM 2049 N N . LEU A 1 274 ? -6.086 1.648 1.845 1 98.81 274 LEU A N 1
ATOM 2050 C CA . LEU A 1 274 ? -6.254 2.1 3.221 1 98.81 274 LEU A CA 1
ATOM 2051 C C . LEU A 1 274 ? -5.121 3.035 3.631 1 98.81 274 LEU A C 1
ATOM 2053 O O . LEU A 1 274 ? -3.975 2.604 3.766 1 98.81 274 LEU A O 1
ATOM 2057 N N . VAL A 1 275 ? -5.398 4.316 3.828 1 98.88 275 VAL A N 1
ATOM 2058 C CA . VAL A 1 275 ? -4.391 5.34 4.078 1 98.88 275 VAL A CA 1
ATOM 2059 C C . VAL A 1 275 ? -4.477 5.809 5.527 1 98.88 275 VAL A C 1
ATOM 2061 O O . VAL A 1 275 ? -5.473 6.422 5.93 1 98.88 275 VAL A O 1
ATOM 2064 N N . PHE A 1 276 ? -3.451 5.621 6.254 1 98.56 276 PHE A N 1
ATOM 2065 C CA . PHE A 1 276 ? -3.408 6.023 7.656 1 98.56 276 PHE A CA 1
ATOM 2066 C C . PHE A 1 276 ? -2.904 7.457 7.789 1 98.56 276 PHE A C 1
ATOM 2068 O O . PHE A 1 276 ? -1.872 7.812 7.219 1 98.56 276 PHE A O 1
ATOM 2075 N N . LEU A 1 277 ? -3.617 8.195 8.555 1 97.69 277 LEU A N 1
ATOM 2076 C CA . LEU A 1 277 ? -3.191 9.539 8.93 1 97.69 277 LEU A CA 1
ATOM 2077 C C . LEU A 1 277 ? -2.869 9.617 10.414 1 97.69 277 LEU A C 1
ATOM 2079 O O . LEU A 1 277 ? -2.15 10.516 10.859 1 97.69 277 LEU A O 1
ATOM 2083 N N . GLY A 1 278 ? -3.48 8.695 11.195 1 92.56 278 GLY A N 1
ATOM 2084 C CA . GLY A 1 278 ? -3.232 8.633 12.625 1 92.56 278 GLY A CA 1
ATOM 2085 C C . GLY A 1 278 ? -2.145 7.645 13 1 92.56 278 GLY A C 1
ATOM 2086 O O . GLY A 1 278 ? -1.826 6.738 12.227 1 92.56 278 GLY A O 1
ATOM 2087 N N . VAL A 1 279 ? -1.563 7.871 14.133 1 89.81 279 VAL A N 1
ATOM 2088 C CA . VAL A 1 279 ? -0.518 6.988 14.641 1 89.81 279 VAL A CA 1
ATOM 2089 C C . VAL A 1 279 ? -0.969 6.348 15.945 1 89.81 279 VAL A C 1
ATOM 2091 O O . VAL A 1 279 ? -0.82 6.941 17.016 1 89.81 279 VAL A O 1
ATOM 2094 N N . PRO A 1 280 ? -1.485 5.207 15.82 1 89.44 280 PRO A N 1
ATOM 2095 C CA . PRO A 1 280 ? -1.798 4.508 17.062 1 89.44 280 PRO A CA 1
ATOM 2096 C C . PRO A 1 280 ? -0.55 4.164 17.875 1 89.44 280 PRO A C 1
ATOM 2098 O O . PRO A 1 280 ? 0.555 4.121 17.328 1 89.44 280 PRO A O 1
ATOM 2101 N N . GLU A 1 281 ? -0.777 3.918 19.156 1 84.88 281 GLU A N 1
ATOM 2102 C CA . GLU A 1 281 ? 0.332 3.6 20.047 1 84.88 281 GLU A CA 1
ATOM 2103 C C . GLU A 1 281 ? 0.954 2.25 19.688 1 84.88 281 GLU A C 1
ATOM 2105 O O . GLU A 1 281 ? 2.176 2.094 19.734 1 84.88 281 GLU A O 1
ATOM 2110 N N . LYS A 1 282 ? 0.099 1.353 19.312 1 91.5 282 LYS A N 1
ATOM 2111 C CA . LYS A 1 282 ? 0.565 0.009 18.984 1 91.5 282 LYS A CA 1
ATOM 2112 C C . LYS A 1 282 ? 0.622 -0.2 17.484 1 91.5 282 LYS A C 1
ATOM 2114 O O . LYS A 1 282 ? -0.155 0.401 16.734 1 91.5 282 LYS A O 1
ATOM 2119 N N . PRO A 1 283 ? 1.536 -1.054 17.078 1 95.25 283 PRO A N 1
ATOM 2120 C CA . PRO A 1 283 ? 1.544 -1.401 15.656 1 95.25 283 PRO A CA 1
ATOM 2121 C C . PRO A 1 283 ? 0.243 -2.061 15.203 1 95.25 283 PRO A C 1
ATOM 2123 O O . PRO A 1 283 ? -0.453 -2.68 16 1 95.25 283 PRO A O 1
ATOM 2126 N N . ILE A 1 284 ? -0.004 -1.896 13.969 1 96.06 284 ILE A N 1
ATOM 2127 C CA . ILE A 1 284 ? -1.185 -2.553 13.422 1 96.06 284 ILE A CA 1
ATOM 2128 C C . ILE A 1 284 ? -0.816 -3.949 12.93 1 96.06 284 ILE A C 1
ATOM 2130 O O . ILE A 1 284 ? 0.312 -4.18 12.484 1 96.06 284 ILE A O 1
ATOM 2134 N N . GLU A 1 285 ? -1.747 -4.828 12.992 1 96.19 285 GLU A N 1
ATOM 2135 C CA . GLU A 1 285 ? -1.577 -6.199 12.523 1 96.19 285 GLU A CA 1
ATOM 2136 C C . GLU A 1 285 ? -2.371 -6.449 11.242 1 96.19 285 GLU A C 1
ATOM 2138 O O . GLU A 1 285 ? -3.553 -6.105 11.164 1 96.19 285 GLU A O 1
ATOM 2143 N N . ILE A 1 286 ? -1.713 -7.062 10.25 1 96.38 286 ILE A N 1
ATOM 2144 C CA . ILE A 1 286 ? -2.346 -7.273 8.953 1 96.38 286 ILE A CA 1
ATOM 2145 C C . ILE A 1 286 ? -2.049 -8.688 8.461 1 96.38 286 ILE A C 1
ATOM 2147 O O . ILE A 1 286 ? -0.9 -9.133 8.5 1 96.38 286 ILE A O 1
ATOM 2151 N N . SER A 1 287 ? -3.053 -9.352 8.07 1 94.88 287 SER A N 1
ATOM 2152 C CA . SER A 1 287 ? -2.854 -10.609 7.355 1 94.88 287 SER A CA 1
ATOM 2153 C C . SER A 1 287 ? -2.389 -10.367 5.926 1 94.88 287 SER A C 1
ATOM 2155 O O . SER A 1 287 ? -3.082 -9.711 5.145 1 94.88 287 SER A O 1
ATOM 2157 N N . THR A 1 288 ? -1.242 -10.969 5.59 1 95.62 288 THR A N 1
ATOM 2158 C CA . THR A 1 288 ? -0.764 -10.797 4.223 1 95.62 288 THR A CA 1
ATOM 2159 C C . THR A 1 288 ? -1.726 -11.445 3.23 1 95.62 288 THR A C 1
ATOM 2161 O O . THR A 1 288 ? -1.839 -11 2.086 1 95.62 288 THR A O 1
ATOM 2164 N N . TYR A 1 289 ? -2.449 -12.445 3.68 1 93.88 289 TYR A N 1
ATOM 2165 C CA . TYR A 1 289 ? -3.457 -13.086 2.844 1 93.88 289 TYR A CA 1
ATOM 2166 C C . TYR A 1 289 ? -4.492 -12.078 2.363 1 93.88 289 TYR A C 1
ATOM 2168 O O . TYR A 1 289 ? -4.84 -12.047 1.181 1 93.88 289 TYR A O 1
ATOM 2176 N N . SER A 1 290 ? -4.938 -11.211 3.281 1 94.75 290 SER A N 1
ATOM 2177 C CA . SER A 1 290 ? -5.938 -10.195 2.951 1 94.75 290 SER A CA 1
ATOM 2178 C C . SER A 1 290 ? -5.418 -9.227 1.9 1 94.75 290 SER A C 1
ATOM 2180 O O . SER A 1 290 ? -6.172 -8.758 1.045 1 94.75 290 SER A O 1
ATOM 2182 N N . LEU A 1 291 ? -4.129 -8.922 1.932 1 97.75 291 LEU A N 1
ATOM 2183 C CA . LEU A 1 291 ? -3.521 -8.023 0.954 1 97.75 291 LEU A CA 1
ATOM 2184 C C . LEU A 1 291 ? -3.428 -8.695 -0.413 1 97.75 291 LEU A C 1
ATOM 2186 O O . LEU A 1 291 ? -3.795 -8.094 -1.428 1 97.75 291 LEU A O 1
ATOM 2190 N N . ILE A 1 292 ? -2.977 -9.914 -0.434 1 97.06 292 ILE A N 1
ATOM 2191 C CA . ILE A 1 292 ? -2.68 -10.648 -1.659 1 97.06 292 ILE A CA 1
ATOM 2192 C C . ILE A 1 292 ? -3.975 -10.922 -2.422 1 97.06 292 ILE A C 1
ATOM 2194 O O . ILE A 1 292 ? -4.031 -10.75 -3.643 1 97.06 292 ILE A O 1
ATOM 2198 N N . MET A 1 293 ? -5.059 -11.25 -1.767 1 94 293 MET A N 1
ATOM 2199 C CA . MET A 1 293 ? -6.297 -11.703 -2.398 1 94 293 MET A CA 1
ATOM 2200 C C . MET A 1 293 ? -6.984 -10.547 -3.127 1 94 293 MET A C 1
ATOM 2202 O O . MET A 1 293 ? -7.777 -10.773 -4.043 1 94 293 MET A O 1
ATOM 2206 N N . GLY A 1 294 ? -6.641 -9.352 -2.805 1 95.88 294 GLY A N 1
ATOM 2207 C CA . GLY A 1 294 ? -7.27 -8.211 -3.447 1 95.88 294 GLY A CA 1
ATOM 2208 C C . GLY A 1 294 ? -6.27 -7.172 -3.924 1 95.88 294 GLY A C 1
ATOM 2209 O O . GLY A 1 294 ? -6.656 -6.09 -4.367 1 95.88 294 GLY A O 1
ATOM 2210 N N . ARG A 1 295 ? -4.98 -7.566 -3.793 1 97.88 295 ARG A N 1
ATOM 2211 C CA . ARG A 1 295 ? -3.941 -6.586 -4.09 1 97.88 295 ARG A CA 1
ATOM 2212 C C . ARG A 1 295 ? -4.223 -5.258 -3.391 1 97.88 295 ARG A C 1
ATOM 2214 O O . ARG A 1 295 ? -4.238 -4.207 -4.031 1 97.88 295 ARG A O 1
ATOM 2221 N N . LYS A 1 296 ? -4.629 -5.348 -2.166 1 98.19 296 LYS A N 1
ATOM 2222 C CA . LYS A 1 296 ? -4.977 -4.172 -1.377 1 98.19 296 LYS A CA 1
ATOM 2223 C C . LYS A 1 296 ? -3.725 -3.436 -0.906 1 98.19 296 LYS A C 1
ATOM 2225 O O . LYS A 1 296 ? -2.688 -4.055 -0.667 1 98.19 296 LYS A O 1
ATOM 2230 N N . ILE A 1 297 ? -3.855 -2.139 -0.76 1 98.38 297 ILE A N 1
ATOM 2231 C CA . ILE A 1 297 ? -2.732 -1.28 -0.404 1 98.38 297 ILE A CA 1
ATOM 2232 C C . ILE A 1 297 ? -2.951 -0.695 0.989 1 98.38 297 ILE A C 1
ATOM 2234 O O . ILE A 1 297 ? -4.027 -0.167 1.285 1 98.38 297 ILE A O 1
ATOM 2238 N N . VAL A 1 298 ? -2.008 -0.873 1.813 1 98.69 298 VAL A N 1
ATOM 2239 C CA . VAL A 1 298 ? -1.942 -0.192 3.102 1 98.69 298 VAL A CA 1
ATOM 2240 C C . VAL A 1 298 ? -0.801 0.823 3.094 1 98.69 298 VAL A C 1
ATOM 2242 O O . VAL A 1 298 ? 0.337 0.483 2.762 1 98.69 298 VAL A O 1
ATOM 2245 N N . THR A 1 299 ? -1.12 2.047 3.408 1 98.62 299 THR A N 1
ATOM 2246 C CA . THR A 1 299 ? -0.131 3.115 3.322 1 98.62 299 THR A CA 1
ATOM 2247 C C . THR A 1 299 ? -0.426 4.211 4.344 1 98.62 299 THR A C 1
ATOM 2249 O O . THR A 1 299 ? -1.27 4.031 5.227 1 98.62 299 THR A O 1
ATOM 2252 N N . GLY A 1 300 ? 0.413 5.16 4.391 1 98.31 300 GLY A N 1
ATOM 2253 C CA . GLY A 1 300 ? 0.249 6.363 5.191 1 98.31 300 GLY A CA 1
ATOM 2254 C C . GLY A 1 300 ? 0.568 7.637 4.426 1 98.31 300 GLY A C 1
ATOM 2255 O O . GLY A 1 300 ? 1.125 7.582 3.328 1 98.31 300 GLY A O 1
ATOM 2256 N N . SER A 1 301 ? 0.165 8.68 4.973 1 98.19 301 SER A N 1
ATOM 2257 C CA . SER A 1 301 ? 0.414 9.977 4.344 1 98.19 301 SER A CA 1
ATOM 2258 C C . SER A 1 301 ? 0.736 11.039 5.383 1 98.19 301 SER A C 1
ATOM 2260 O O . SER A 1 301 ? 0.034 11.172 6.391 1 98.19 301 SER A O 1
ATOM 2262 N N . ALA A 1 302 ? 1.828 11.711 5.18 1 96.25 302 ALA A N 1
ATOM 2263 C CA . ALA A 1 302 ? 2.123 12.891 5.988 1 96.25 302 ALA A CA 1
ATOM 2264 C C . ALA A 1 302 ? 1.36 14.109 5.473 1 96.25 302 ALA A C 1
ATOM 2266 O O . ALA A 1 302 ? 0.381 13.969 4.738 1 96.25 302 ALA A O 1
ATOM 2267 N N . THR A 1 303 ? 1.766 15.227 5.93 1 95.88 303 THR A N 1
ATOM 2268 C CA . THR A 1 303 ? 1.183 16.453 5.387 1 95.88 303 THR A CA 1
ATOM 2269 C C . THR A 1 303 ? 1.677 16.703 3.963 1 95.88 303 THR A C 1
ATOM 2271 O O . THR A 1 303 ? 2.549 15.984 3.469 1 95.88 303 THR A O 1
ATOM 2274 N N . GLY A 1 304 ? 1.16 17.578 3.24 1 95.88 304 GLY A N 1
ATOM 2275 C CA . GLY A 1 304 ? 1.566 17.891 1.881 1 95.88 304 GLY A CA 1
ATOM 2276 C C . GLY A 1 304 ? 2.609 19 1.813 1 95.88 304 GLY A C 1
ATOM 2277 O O . GLY A 1 304 ? 2.869 19.672 2.809 1 95.88 304 GLY A O 1
ATOM 2278 N N . GLY A 1 305 ? 3.285 19.078 0.705 1 97.31 305 GLY A N 1
ATOM 2279 C CA . GLY A 1 305 ? 4.227 20.172 0.463 1 97.31 305 GLY A CA 1
ATOM 2280 C C . GLY A 1 305 ? 3.555 21.516 0.319 1 97.31 305 GLY A C 1
ATOM 2281 O O . GLY A 1 305 ? 2.328 21.609 0.372 1 97.31 305 GLY A O 1
ATOM 2282 N N . LEU A 1 306 ? 4.363 22.547 0.185 1 98.25 306 LEU A N 1
ATOM 2283 C CA . LEU A 1 306 ? 3.85 23.906 0.175 1 98.25 306 LEU A CA 1
ATOM 2284 C C . LEU A 1 306 ? 3.02 24.172 -1.078 1 98.25 306 LEU A C 1
ATOM 2286 O O . LEU A 1 306 ? 1.966 24.797 -1.009 1 98.25 306 LEU A O 1
ATOM 2290 N N . LYS A 1 307 ? 3.48 23.656 -2.201 1 98.44 307 LYS A N 1
ATOM 2291 C CA . LYS A 1 307 ? 2.719 23.828 -3.438 1 98.44 307 LYS A CA 1
ATOM 2292 C C . LYS A 1 307 ? 1.334 23.203 -3.318 1 98.44 307 LYS A C 1
ATOM 2294 O O . LYS A 1 307 ? 0.331 23.828 -3.672 1 98.44 307 LYS A O 1
ATOM 2299 N N . GLU A 1 308 ? 1.312 22.016 -2.822 1 98.5 308 GLU A N 1
ATOM 2300 C CA . GLU A 1 308 ? 0.042 21.312 -2.65 1 98.5 308 GLU A CA 1
ATOM 2301 C C . GLU A 1 308 ? -0.835 22.016 -1.613 1 98.5 308 GLU A C 1
ATOM 2303 O O . GLU A 1 308 ? -2.061 22.047 -1.75 1 98.5 308 GLU A O 1
ATOM 2308 N N . THR A 1 309 ? -0.259 22.531 -0.588 1 98.75 309 THR A N 1
ATOM 2309 C CA . THR A 1 309 ? -1.015 23.234 0.438 1 98.75 309 THR A CA 1
ATOM 2310 C C . THR A 1 309 ? -1.694 24.469 -0.149 1 98.75 309 THR A C 1
ATOM 2312 O O . THR A 1 309 ? -2.857 24.75 0.153 1 98.75 309 THR A O 1
ATOM 2315 N N . GLN A 1 310 ? -0.938 25.172 -0.979 1 98.75 310 GLN A N 1
ATOM 2316 C CA . GLN A 1 310 ? -1.541 26.312 -1.653 1 98.75 310 GLN A CA 1
ATOM 2317 C C . GLN A 1 310 ? -2.711 25.891 -2.531 1 98.75 310 GLN A C 1
ATOM 2319 O O . GLN A 1 310 ? -3.766 26.531 -2.527 1 98.75 310 GLN A O 1
ATOM 2324 N N . GLU A 1 311 ? -2.482 24.797 -3.252 1 98.69 311 GLU A N 1
ATOM 2325 C CA . GLU A 1 311 ? -3.551 24.25 -4.082 1 98.69 311 GLU A CA 1
ATOM 2326 C C . GLU A 1 311 ? -4.777 23.891 -3.242 1 98.69 311 GLU A C 1
ATOM 2328 O O . GLU A 1 311 ? -5.91 24.172 -3.639 1 98.69 311 GLU A O 1
ATOM 2333 N N . MET A 1 312 ? -4.535 23.312 -2.162 1 98.81 312 MET A N 1
ATOM 2334 C CA . MET A 1 312 ? -5.617 22.906 -1.264 1 98.81 312 MET A CA 1
ATOM 2335 C C . MET A 1 312 ? -6.383 24.125 -0.759 1 98.81 312 MET A C 1
ATOM 2337 O O . MET A 1 312 ? -7.613 24.141 -0.738 1 98.81 312 MET A O 1
ATOM 2341 N N . LEU A 1 313 ? -5.688 25.172 -0.352 1 98.88 313 LEU A N 1
ATOM 2342 C CA . LEU A 1 313 ? -6.34 26.391 0.115 1 98.88 313 LEU A CA 1
ATOM 2343 C C . LEU A 1 313 ? -7.203 27 -0.985 1 98.88 313 LEU A C 1
ATOM 2345 O O . LEU A 1 313 ? -8.336 27.422 -0.733 1 98.88 313 LEU A O 1
ATOM 2349 N N . ASP A 1 314 ? -6.641 27.062 -2.186 1 98.81 314 ASP A N 1
ATOM 2350 C CA . ASP A 1 314 ? -7.395 27.594 -3.316 1 98.81 314 ASP A CA 1
ATOM 2351 C C . ASP A 1 314 ? -8.641 26.75 -3.594 1 98.81 314 ASP A C 1
ATOM 2353 O O . ASP A 1 314 ? -9.719 27.281 -3.854 1 98.81 314 ASP A O 1
ATOM 2357 N N . PHE A 1 315 ? -8.484 25.484 -3.543 1 98.75 315 PHE A N 1
ATOM 2358 C CA . PHE A 1 315 ? -9.594 24.562 -3.748 1 98.75 315 PHE A CA 1
ATOM 2359 C C . PHE A 1 315 ? -10.656 24.766 -2.68 1 98.75 315 PHE A C 1
ATOM 2361 O O . PHE A 1 315 ? -11.852 24.797 -2.986 1 98.75 315 PHE A O 1
ATOM 2368 N N . ALA A 1 316 ? -10.227 24.828 -1.452 1 98.75 316 ALA A N 1
ATOM 2369 C CA . ALA A 1 316 ? -11.141 25.031 -0.333 1 98.75 316 ALA A CA 1
ATOM 2370 C C . ALA A 1 316 ? -11.938 26.328 -0.501 1 98.75 316 ALA A C 1
ATOM 2372 O O . ALA A 1 316 ? -13.148 26.344 -0.28 1 98.75 316 ALA A O 1
ATOM 2373 N N . ALA A 1 317 ? -11.266 27.344 -0.9 1 98.69 317 ALA A N 1
ATOM 2374 C CA . ALA A 1 317 ? -11.93 28.625 -1.122 1 98.69 317 ALA A CA 1
ATOM 2375 C C . ALA A 1 317 ? -12.969 28.516 -2.234 1 98.69 317 ALA A C 1
ATOM 2377 O O . ALA A 1 317 ? -14.078 29.047 -2.107 1 98.69 317 ALA A O 1
ATOM 2378 N N . LYS A 1 318 ? -12.594 27.859 -3.27 1 98.25 318 LYS A N 1
ATOM 2379 C CA . LYS A 1 318 ? -13.461 27.719 -4.438 1 98.25 318 LYS A CA 1
ATOM 2380 C C . LYS A 1 318 ? -14.703 26.906 -4.098 1 98.25 318 LYS A C 1
ATOM 2382 O O . LYS A 1 318 ? -15.789 27.188 -4.605 1 98.25 318 LYS A O 1
ATOM 2387 N N . HIS A 1 319 ? -14.602 25.969 -3.205 1 98 319 HIS A N 1
ATOM 2388 C CA . HIS A 1 319 ? -15.688 25.016 -2.992 1 98 319 HIS A CA 1
ATOM 2389 C C . HIS A 1 319 ? -16.344 25.219 -1.63 1 98 319 HIS A C 1
ATOM 2391 O O . HIS A 1 319 ? -17.281 24.5 -1.266 1 98 319 HIS A O 1
ATOM 2397 N N . GLY A 1 320 ? -15.805 26.172 -0.921 1 97.56 320 GLY A N 1
ATOM 2398 C CA . GLY A 1 320 ? -16.391 26.5 0.368 1 97.56 320 GLY A CA 1
ATOM 2399 C C . GLY A 1 320 ? -16.094 25.469 1.442 1 97.56 320 GLY A C 1
ATOM 2400 O O . GLY A 1 320 ? -16.953 25.172 2.277 1 97.56 320 GLY A O 1
ATOM 2401 N N . VAL A 1 321 ? -14.969 24.859 1.399 1 98.31 321 VAL A N 1
ATOM 2402 C CA . VAL A 1 321 ? -14.586 23.875 2.406 1 98.31 321 VAL A CA 1
ATOM 2403 C C . VAL A 1 321 ? -13.812 24.578 3.531 1 98.31 321 VAL A C 1
ATOM 2405 O O . VAL A 1 321 ? -12.82 25.25 3.285 1 98.31 321 VAL A O 1
ATOM 2408 N N . THR A 1 322 ? -14.234 24.438 4.73 1 98.19 322 THR A N 1
ATOM 2409 C CA . THR A 1 322 ? -13.547 24.906 5.93 1 98.19 322 THR A CA 1
ATOM 2410 C C . THR A 1 322 ? -13.781 23.938 7.094 1 98.19 322 THR A C 1
ATOM 2412 O O . THR A 1 322 ? -14.492 22.938 6.949 1 98.19 322 THR A O 1
ATOM 2415 N N . ALA A 1 323 ? -13.164 24.188 8.18 1 98.38 323 ALA A N 1
ATOM 2416 C CA . ALA A 1 323 ? -13.367 23.359 9.367 1 98.38 323 ALA A CA 1
ATOM 2417 C C . ALA A 1 323 ? -14.523 23.891 10.211 1 98.38 323 ALA A C 1
ATOM 2419 O O . ALA A 1 323 ? -14.805 25.094 10.203 1 98.38 323 ALA A O 1
ATOM 2420 N N . ASP A 1 324 ? -15.242 22.984 10.812 1 97.88 324 ASP A N 1
ATOM 2421 C CA . ASP A 1 324 ? -16.141 23.375 11.898 1 97.88 324 ASP A CA 1
ATOM 2422 C C . ASP A 1 324 ? -15.359 23.672 13.172 1 97.88 324 ASP A C 1
ATOM 2424 O O . ASP A 1 324 ? -14.586 22.828 13.641 1 97.88 324 ASP A O 1
ATOM 2428 N N . ILE A 1 325 ? -15.641 24.922 13.734 1 98.19 325 ILE A N 1
ATOM 2429 C CA . ILE A 1 325 ? -14.695 25.312 14.773 1 98.19 325 ILE A CA 1
ATOM 2430 C C . ILE A 1 325 ? -15.453 25.844 15.984 1 98.19 325 ILE A C 1
ATOM 2432 O O . ILE A 1 325 ? -16.641 26.172 15.891 1 98.19 325 ILE A O 1
ATOM 2436 N N . GLU A 1 326 ? -14.812 25.812 17.078 1 98.38 326 GLU A N 1
ATOM 2437 C CA . GLU A 1 326 ? -15.086 26.656 18.25 1 98.38 326 GLU A CA 1
ATOM 2438 C C . GLU A 1 326 ? -14.016 27.719 18.406 1 98.38 326 GLU A C 1
ATOM 2440 O O . GLU A 1 326 ? -12.844 27.406 18.656 1 98.38 326 GLU A O 1
ATOM 2445 N N . LEU A 1 327 ? -14.445 28.984 18.203 1 98.56 327 LEU A N 1
ATOM 2446 C CA . LEU A 1 327 ? -13.523 30.109 18.375 1 98.56 327 LEU A CA 1
ATOM 2447 C C . LEU A 1 327 ? -13.367 30.453 19.844 1 98.56 327 LEU A C 1
ATOM 2449 O O . LEU A 1 327 ? -14.359 30.641 20.562 1 98.56 327 LEU A O 1
ATOM 2453 N N . ILE A 1 328 ? -12.125 30.531 20.328 1 98.75 328 ILE A N 1
ATOM 2454 C CA . ILE A 1 328 ? -11.914 30.719 21.766 1 98.75 328 ILE A CA 1
ATOM 2455 C C . ILE A 1 328 ? -10.891 31.828 21.984 1 98.75 328 ILE A C 1
ATOM 2457 O O . ILE A 1 328 ? -10.062 32.125 21.109 1 98.75 328 ILE A O 1
ATOM 2461 N N . PRO A 1 329 ? -10.906 32.438 23.141 1 98.62 329 PRO A N 1
ATOM 2462 C CA . PRO A 1 329 ? -9.812 33.312 23.531 1 98.62 329 PRO A CA 1
ATOM 2463 C C . PRO A 1 329 ? -8.594 32.594 24.047 1 98.62 329 PRO A C 1
ATOM 2465 O O . PRO A 1 329 ? -8.695 31.422 24.453 1 98.62 329 PRO A O 1
ATOM 2468 N N . ILE A 1 330 ? -7.5 33.188 24.062 1 98.19 330 ILE A N 1
ATOM 2469 C CA . ILE A 1 330 ? -6.223 32.562 24.391 1 98.19 330 ILE A CA 1
ATOM 2470 C C . ILE A 1 330 ? -6.23 32.094 25.844 1 98.19 330 ILE A C 1
ATOM 2472 O O . ILE A 1 330 ? -5.594 31.094 26.172 1 98.19 330 ILE A O 1
ATOM 2476 N N . ASP A 1 331 ? -6.969 32.75 26.734 1 96.88 331 ASP A N 1
ATOM 2477 C CA . ASP A 1 331 ? -6.965 32.375 28.141 1 96.88 331 ASP A CA 1
ATOM 2478 C C . ASP A 1 331 ? -7.746 31.078 28.359 1 96.88 331 ASP A C 1
ATOM 2480 O O . ASP A 1 331 ? -7.688 30.5 29.453 1 96.88 331 ASP A O 1
ATOM 2484 N N . TYR A 1 332 ? -8.445 30.688 27.344 1 98.12 332 TYR A N 1
ATOM 2485 C CA . TYR A 1 332 ? -9.219 29.453 27.406 1 98.12 332 TYR A CA 1
ATOM 2486 C C . TYR A 1 332 ? -8.398 28.281 26.875 1 98.12 332 TYR A C 1
ATOM 2488 O O . TYR A 1 332 ? -8.891 27.141 26.828 1 98.12 332 TYR A O 1
ATOM 2496 N N . VAL A 1 333 ? -7.191 28.469 26.469 1 98.19 333 VAL A N 1
ATOM 2497 C CA . VAL A 1 333 ? -6.418 27.516 25.688 1 98.19 333 VAL A CA 1
ATOM 2498 C C . VAL A 1 333 ? -6.195 26.234 26.5 1 98.19 333 VAL A C 1
ATOM 2500 O O . VAL A 1 333 ? -6.254 25.125 25.953 1 98.19 333 VAL A O 1
ATOM 2503 N N . ASN A 1 334 ? -5.926 26.312 27.781 1 98.31 334 ASN A N 1
ATOM 2504 C CA . ASN A 1 334 ? -5.711 25.125 28.594 1 98.31 334 ASN A CA 1
ATOM 2505 C C . ASN A 1 334 ? -6.98 24.297 28.719 1 98.31 334 ASN A C 1
ATOM 2507 O O . ASN A 1 334 ? -6.934 23.062 28.656 1 98.31 334 ASN A O 1
ATOM 2511 N N . THR A 1 335 ? -8.062 24.969 28.891 1 98.12 335 THR A N 1
ATOM 2512 C CA . THR A 1 335 ? -9.344 24.281 28.922 1 98.12 335 THR A CA 1
ATOM 2513 C C . THR A 1 335 ? -9.609 23.594 27.578 1 98.12 335 THR A C 1
ATOM 2515 O O . THR A 1 335 ? -10.078 22.453 27.547 1 98.12 335 THR A O 1
ATOM 2518 N N . ALA A 1 336 ? -9.336 24.281 26.531 1 98 336 ALA A N 1
ATOM 2519 C CA . ALA A 1 336 ? -9.516 23.734 25.188 1 98 336 ALA A CA 1
ATOM 2520 C C . ALA A 1 336 ? -8.68 22.469 25.016 1 98 336 ALA A C 1
ATOM 2522 O O . ALA A 1 336 ? -9.156 21.469 24.484 1 98 336 ALA A O 1
ATOM 2523 N N . MET A 1 337 ? -7.438 22.5 25.469 1 95.75 337 MET A N 1
ATOM 2524 C CA . MET A 1 337 ? -6.547 21.344 25.375 1 95.75 337 MET A CA 1
ATOM 2525 C C . MET A 1 337 ? -7.117 20.156 26.125 1 95.75 337 MET A C 1
ATOM 2527 O O . MET A 1 337 ? -7.086 19.031 25.625 1 95.75 337 MET A O 1
ATOM 2531 N N . ASP A 1 338 ? -7.637 20.391 27.281 1 95.69 338 ASP A N 1
ATOM 2532 C CA . ASP A 1 338 ? -8.266 19.328 28.062 1 95.69 338 ASP A CA 1
ATOM 2533 C C . ASP A 1 338 ? -9.469 18.75 27.328 1 95.69 338 ASP A C 1
ATOM 2535 O O . ASP A 1 338 ? -9.688 17.531 27.359 1 95.69 338 ASP A O 1
ATOM 2539 N N . ARG A 1 339 ? -10.188 19.625 26.734 1 96.31 339 ARG A N 1
ATOM 2540 C CA . ARG A 1 339 ? -11.375 19.188 26 1 96.31 339 ARG A CA 1
ATOM 2541 C C . ARG A 1 339 ? -11 18.391 24.766 1 96.31 339 ARG A C 1
ATOM 2543 O O . ARG A 1 339 ? -11.68 17.422 24.406 1 96.31 339 ARG A O 1
ATOM 2550 N N . VAL A 1 340 ? -9.922 18.734 24.109 1 93.25 340 VAL A N 1
ATOM 2551 C CA . VAL A 1 340 ? -9.422 17.984 22.969 1 93.25 340 VAL A CA 1
ATOM 2552 C C . VAL A 1 340 ? -9.062 16.562 23.406 1 93.25 340 VAL A C 1
ATOM 2554 O O . VAL A 1 340 ? -9.406 15.594 22.719 1 93.25 340 VAL A O 1
ATOM 2557 N N . LEU A 1 341 ? -8.438 16.438 24.516 1 88.75 341 LEU A N 1
ATOM 2558 C CA . LEU A 1 341 ? -8.031 15.148 25.047 1 88.75 341 LEU A CA 1
ATOM 2559 C C . LEU A 1 341 ? -9.242 14.258 25.312 1 88.75 341 LEU A C 1
ATOM 2561 O O . LEU A 1 341 ? -9.164 13.039 25.156 1 88.75 341 LEU A O 1
ATOM 2565 N N . LYS A 1 342 ? -10.336 14.938 25.656 1 89.25 342 LYS A N 1
ATOM 2566 C CA . LYS A 1 342 ? -11.562 14.203 25.984 1 89.25 342 LYS A CA 1
ATOM 2567 C C . LYS A 1 342 ? -12.469 14.086 24.766 1 89.25 342 LYS A C 1
ATOM 2569 O O . LYS A 1 342 ? -13.617 13.648 24.875 1 89.25 342 LYS A O 1
ATOM 2574 N N . SER A 1 343 ? -11.992 14.531 23.656 1 86.88 343 SER A N 1
ATOM 2575 C CA . SER A 1 343 ? -12.75 14.523 22.406 1 86.88 343 SER A CA 1
ATOM 2576 C C . SER A 1 343 ? -14.047 15.312 22.547 1 86.88 343 SER A C 1
ATOM 2578 O O . SER A 1 343 ? -15.078 14.938 21.969 1 86.88 343 SER A O 1
ATOM 2580 N N . ASP A 1 344 ? -13.977 16.281 23.391 1 90.94 344 ASP A N 1
ATOM 2581 C CA . ASP A 1 344 ? -15.094 17.203 23.578 1 90.94 344 ASP A CA 1
ATOM 2582 C C . ASP A 1 344 ? -14.875 18.484 22.797 1 90.94 344 ASP A C 1
ATOM 2584 O O . ASP A 1 344 ? -14.648 19.547 23.391 1 90.94 344 ASP A O 1
ATOM 2588 N N . VAL A 1 345 ? -14.961 18.453 21.594 1 89.25 345 VAL A N 1
ATOM 2589 C CA . VAL A 1 345 ? -14.758 19.594 20.703 1 89.25 345 VAL A CA 1
ATOM 2590 C C . VAL A 1 345 ? -15.609 19.422 19.438 1 89.25 345 VAL A C 1
ATOM 2592 O O . VAL A 1 345 ? -15.766 18.312 18.938 1 89.25 345 VAL A O 1
ATOM 2595 N N . ARG A 1 346 ? -16.281 20.5 19.094 1 89.88 346 ARG A N 1
ATOM 2596 C CA . ARG A 1 346 ? -16.906 20.516 17.781 1 89.88 346 ARG A CA 1
ATOM 2597 C C . ARG A 1 346 ? -15.867 20.531 16.656 1 89.88 346 ARG A C 1
ATOM 2599 O O . ARG A 1 346 ? -15.719 21.531 15.953 1 89.88 346 ARG A O 1
ATOM 2606 N N . TYR A 1 347 ? -15.195 19.672 16.641 1 93.5 347 TYR A N 1
ATOM 2607 C CA . TYR A 1 347 ? -14.188 19.188 15.703 1 93.5 347 TYR A CA 1
ATOM 2608 C C . TYR A 1 347 ? -12.859 19.891 15.922 1 93.5 347 TYR A C 1
ATOM 2610 O O . TYR A 1 347 ? -11.82 19.25 16.109 1 93.5 347 TYR A O 1
ATOM 2618 N N . ARG A 1 348 ? -12.836 21.312 15.828 1 97.56 348 ARG A N 1
ATOM 2619 C CA . ARG A 1 348 ? -11.555 22 15.969 1 97.56 348 ARG A CA 1
ATOM 2620 C C . ARG A 1 348 ? -11.703 23.25 16.844 1 97.56 348 ARG A C 1
ATOM 2622 O O . ARG A 1 348 ? -12.703 23.969 16.75 1 97.56 348 ARG A O 1
ATOM 2629 N N . PHE A 1 349 ? -1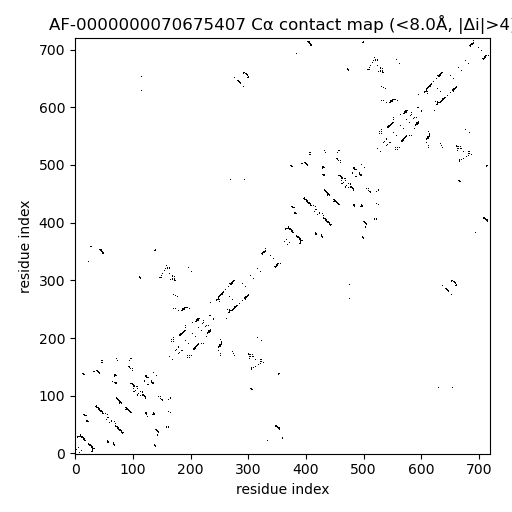0.758 23.531 17.656 1 98.56 349 PHE A N 1
ATOM 2630 C CA . PHE A 1 349 ? -10.633 24.844 18.297 1 98.56 349 PHE A CA 1
ATOM 2631 C C . PHE A 1 349 ? -9.734 25.766 17.5 1 98.56 349 PHE A C 1
ATOM 2633 O O . PHE A 1 349 ? -8.75 25.312 16.906 1 98.56 349 PHE A O 1
ATOM 2640 N N . VAL A 1 350 ? -10.086 27.016 17.5 1 98.81 350 VAL A N 1
ATOM 2641 C CA . VAL A 1 350 ? -9.242 28.062 16.938 1 98.81 350 VAL A CA 1
ATOM 2642 C C . VAL A 1 350 ? -9.109 29.219 17.938 1 98.81 350 VAL A C 1
ATOM 2644 O O . VAL A 1 350 ? -10.102 29.656 18.516 1 98.81 350 VAL A O 1
ATOM 2647 N N . ILE A 1 351 ? -7.941 29.656 18.141 1 98.88 351 ILE A N 1
ATOM 2648 C CA . ILE A 1 351 ? -7.676 30.75 19.062 1 98.88 351 ILE A CA 1
ATOM 2649 C C . ILE A 1 351 ? -7.781 32.094 18.328 1 98.88 351 ILE A C 1
ATOM 2651 O O . ILE A 1 351 ? -7.176 32.281 17.266 1 98.88 351 ILE A O 1
ATOM 2655 N N . ASP A 1 352 ? -8.602 32.969 18.844 1 98.81 352 ASP A N 1
ATOM 2656 C CA . ASP A 1 352 ? -8.586 34.344 18.406 1 98.81 352 ASP A CA 1
ATOM 2657 C C . ASP A 1 352 ? -7.391 35.094 19 1 98.81 352 ASP A C 1
ATOM 2659 O O . ASP A 1 352 ? -7.539 35.812 19.984 1 98.81 352 ASP A O 1
ATOM 2663 N N . VAL A 1 353 ? -6.344 35 18.375 1 98.75 353 VAL A N 1
ATOM 2664 C CA . VAL A 1 353 ? -5.082 35.438 18.953 1 98.75 353 VAL A CA 1
ATOM 2665 C C . VAL A 1 353 ? -5.051 36.969 18.984 1 98.75 353 VAL A C 1
ATOM 2667 O O . VAL A 1 353 ? -4.863 37.562 20.047 1 98.75 353 VAL A O 1
ATOM 2670 N N . ALA A 1 354 ? -5.273 37.594 17.922 1 98 354 ALA A N 1
ATOM 2671 C CA . ALA A 1 354 ? -5.094 39.062 17.75 1 98 354 ALA A CA 1
ATOM 2672 C C . ALA A 1 354 ? -5.93 39.812 18.781 1 98 354 ALA A C 1
ATOM 2674 O O . ALA A 1 354 ? -5.473 40.812 19.328 1 98 354 ALA A O 1
ATOM 2675 N N . ASN A 1 355 ? -7.082 39.344 19.047 1 98 355 ASN A N 1
ATOM 2676 C CA . ASN A 1 355 ? -8 40.125 19.875 1 98 355 ASN A CA 1
ATOM 2677 C C . ASN A 1 355 ? -7.879 39.719 21.344 1 98 355 ASN A C 1
ATOM 2679 O O . ASN A 1 355 ? -8.375 40.438 22.219 1 98 355 ASN A O 1
ATOM 2683 N N . THR A 1 356 ? -7.195 38.625 21.594 1 98.19 356 THR A N 1
ATOM 2684 C CA . THR A 1 356 ? -7.305 38.156 22.969 1 98.19 356 THR A CA 1
ATOM 2685 C C . THR A 1 356 ? -5.922 38.031 23.609 1 98.19 356 THR A C 1
ATOM 2687 O O . THR A 1 356 ? -5.805 38.031 24.844 1 98.19 356 THR A O 1
ATOM 2690 N N . LEU A 1 357 ? -4.926 37.906 22.812 1 97.69 357 LEU A N 1
ATOM 2691 C CA . LEU A 1 357 ? -3.574 37.875 23.359 1 97.69 357 LEU A CA 1
ATOM 2692 C C . LEU A 1 357 ? -3.105 39.281 23.719 1 97.69 357 LEU A C 1
ATOM 2694 O O . LEU A 1 357 ? -3.123 40.188 22.875 1 97.69 357 LEU A O 1
ATOM 2698 N N . LYS A 1 358 ? -2.689 39.438 24.938 1 94.31 358 LYS A N 1
ATOM 2699 C CA . LYS A 1 358 ? -2.256 40.75 25.406 1 94.31 358 LYS A CA 1
ATOM 2700 C C . LYS A 1 358 ? -0.763 40.75 25.734 1 94.31 358 LYS A C 1
ATOM 2702 O O . LYS A 1 358 ? -0.221 39.75 26.203 1 94.31 358 LYS A O 1
ATOM 2707 N N . ALA A 1 359 ? -0.232 41.875 25.438 1 91.38 359 ALA A N 1
ATOM 2708 C CA . ALA A 1 359 ? 1.169 42.062 25.812 1 91.38 359 ALA A CA 1
ATOM 2709 C C . ALA A 1 359 ? 1.341 42.031 27.328 1 91.38 359 ALA A C 1
ATOM 2711 O O . ALA A 1 359 ? 0.5 42.531 28.062 1 91.38 359 ALA A O 1
ATOM 2712 N N . PRO A 1 360 ? 2.408 41.406 27.781 1 86 360 PRO A N 1
ATOM 2713 C CA . PRO A 1 360 ? 2.627 41.438 29.234 1 86 360 PRO A CA 1
ATOM 2714 C C . PRO A 1 360 ? 2.891 42.844 29.766 1 86 360 PRO A C 1
ATOM 2716 O O . PRO A 1 360 ? 3.375 43.688 29.031 1 86 360 PRO A O 1
ATOM 2719 N N . MET B 1 1 ? -25.859 -41.594 -5.789 1 40.94 1 MET B N 1
ATOM 2720 C CA . MET B 1 1 ? -24.562 -41.938 -5.195 1 40.94 1 MET B CA 1
ATOM 2721 C C . MET B 1 1 ? -23.453 -41.125 -5.852 1 40.94 1 MET B C 1
ATOM 2723 O O . MET B 1 1 ? -23.469 -40.906 -7.059 1 40.94 1 MET B O 1
ATOM 2727 N N . ALA B 1 2 ? -22.656 -40.438 -5.051 1 60.75 2 ALA B N 1
ATOM 2728 C CA . ALA B 1 2 ? -21.562 -39.656 -5.617 1 60.75 2 ALA B CA 1
ATOM 2729 C C . ALA B 1 2 ? -20.656 -40.531 -6.488 1 60.75 2 ALA B C 1
ATOM 2731 O O . ALA B 1 2 ? -20.203 -41.594 -6.055 1 60.75 2 ALA B O 1
ATOM 2732 N N . LYS B 1 3 ? -20.734 -40.312 -7.777 1 78.31 3 LYS B N 1
ATOM 2733 C CA . LYS B 1 3 ? -19.922 -41.094 -8.711 1 78.31 3 LYS B CA 1
ATOM 2734 C C . LYS B 1 3 ? -18.453 -41.031 -8.328 1 78.31 3 LYS B C 1
ATOM 2736 O O . LYS B 1 3 ? -17.969 -40.031 -7.828 1 78.31 3 LYS B O 1
ATOM 2741 N N . SER B 1 4 ? -17.812 -42.25 -8.406 1 86.44 4 SER B N 1
ATOM 2742 C CA . SER B 1 4 ? -16.391 -42.375 -8.094 1 86.44 4 SER B CA 1
ATOM 2743 C C . SER B 1 4 ? -15.547 -41.562 -9.086 1 86.44 4 SER B C 1
ATOM 2745 O O . SER B 1 4 ? -15.969 -41.344 -10.219 1 86.44 4 SER B O 1
ATOM 2747 N N . PRO B 1 5 ? -14.367 -41 -8.664 1 87.62 5 PRO B N 1
ATOM 2748 C CA . PRO B 1 5 ? -13.461 -40.281 -9.57 1 87.62 5 PRO B CA 1
ATOM 2749 C C . PRO B 1 5 ? -13.156 -41.062 -10.844 1 87.62 5 PRO B C 1
ATOM 2751 O O . PRO B 1 5 ? -12.93 -40.469 -11.898 1 87.62 5 PRO B O 1
ATOM 2754 N N . GLU B 1 6 ? -13.227 -42.344 -10.844 1 90.94 6 GLU B N 1
ATOM 2755 C CA . GLU B 1 6 ? -12.875 -43.219 -11.961 1 90.94 6 GLU B CA 1
ATOM 2756 C C . GLU B 1 6 ? -13.969 -43.188 -13.031 1 90.94 6 GLU B C 1
ATOM 2758 O O . GLU B 1 6 ? -13.688 -43.375 -14.219 1 90.94 6 GLU B O 1
ATOM 2763 N N . SER B 1 7 ? -15.117 -42.938 -12.578 1 92.69 7 SER B N 1
ATOM 2764 C CA . SER B 1 7 ? -16.203 -43.188 -13.523 1 92.69 7 SER B CA 1
ATOM 2765 C C . SER B 1 7 ? -17.078 -41.938 -13.688 1 92.69 7 SER B C 1
ATOM 2767 O O . SER B 1 7 ? -18.016 -41.938 -14.484 1 92.69 7 SER B O 1
ATOM 2769 N N . GLU B 1 8 ? -16.734 -40.938 -12.992 1 93.5 8 GLU B N 1
ATOM 2770 C CA . GLU B 1 8 ? -17.578 -39.75 -13.023 1 93.5 8 GLU B CA 1
ATOM 2771 C C . GLU B 1 8 ? -17.547 -39.062 -14.391 1 93.5 8 GLU B C 1
ATOM 2773 O O . GLU B 1 8 ? -18.5 -38.375 -14.773 1 93.5 8 GLU B O 1
ATOM 2778 N N . HIS B 1 9 ? -16.484 -39.219 -15.172 1 95.38 9 HIS B N 1
ATOM 2779 C CA . HIS B 1 9 ? -16.312 -38.688 -16.516 1 95.38 9 HIS B CA 1
ATOM 2780 C C . HIS B 1 9 ? -16 -39.812 -17.516 1 95.38 9 HIS B C 1
ATOM 2782 O O . HIS B 1 9 ? -15.68 -40.938 -17.125 1 95.38 9 HIS B O 1
ATOM 2788 N N . PRO B 1 10 ? -16.141 -39.562 -18.719 1 95.69 10 PRO B N 1
ATOM 2789 C CA . PRO B 1 10 ? -16.047 -40.656 -19.703 1 95.69 10 PRO B CA 1
ATOM 2790 C C . PRO B 1 10 ? -14.609 -40.969 -20.109 1 95.69 10 PRO B C 1
ATOM 2792 O O . PRO B 1 10 ? -14.336 -42.031 -20.672 1 95.69 10 PRO B O 1
ATOM 2795 N N . ILE B 1 11 ? -13.672 -40.094 -19.938 1 97.06 11 ILE B N 1
ATOM 2796 C CA . ILE B 1 11 ? -12.312 -40.312 -20.422 1 97.06 11 ILE B CA 1
ATOM 2797 C C . ILE B 1 11 ? -11.438 -40.781 -19.266 1 97.06 11 ILE B C 1
ATOM 2799 O O . ILE B 1 11 ? -11.25 -40.062 -18.281 1 97.06 11 ILE B O 1
ATOM 2803 N N . LYS B 1 12 ? -10.836 -41.906 -19.484 1 96.94 12 LYS B N 1
ATOM 2804 C CA . LYS B 1 12 ? -9.969 -42.469 -18.438 1 96.94 12 LYS B CA 1
ATOM 2805 C C . LYS B 1 12 ? -8.664 -41.688 -18.328 1 96.94 12 LYS B C 1
ATOM 2807 O O . LYS B 1 12 ? -8.109 -41.25 -19.344 1 96.94 12 LYS B O 1
ATOM 2812 N N . ALA B 1 13 ? -8.195 -41.5 -17.125 1 97.88 13 ALA B N 1
ATOM 2813 C CA . ALA B 1 13 ? -6.941 -40.812 -16.828 1 97.88 13 ALA B CA 1
ATOM 2814 C C . ALA B 1 13 ? -6.238 -41.438 -15.625 1 97.88 13 ALA B C 1
ATOM 2816 O O . ALA B 1 13 ? -6.844 -42.219 -14.883 1 97.88 13 ALA B O 1
ATOM 2817 N N . TYR B 1 14 ? -5.016 -41.219 -15.5 1 98.06 14 TYR B N 1
ATOM 2818 C CA . TYR B 1 14 ? -4.242 -41.688 -14.359 1 98.06 14 TYR B CA 1
ATOM 2819 C C . TYR B 1 14 ? -3.186 -40.656 -13.945 1 98.06 14 TYR B C 1
ATOM 2821 O O . TYR B 1 14 ? -2.76 -39.844 -14.758 1 98.06 14 TYR B O 1
ATOM 2829 N N . GLY B 1 15 ? -2.801 -40.719 -12.742 1 98.19 15 GLY B N 1
ATOM 2830 C CA . GLY B 1 15 ? -1.83 -39.781 -12.156 1 98.19 15 GLY B CA 1
ATOM 2831 C C . GLY B 1 15 ? -1.49 -40.125 -10.719 1 98.19 15 GLY B C 1
ATOM 2832 O O . GLY B 1 15 ? -1.633 -41.25 -10.281 1 98.19 15 GLY B O 1
ATOM 2833 N N . TYR B 1 16 ? -0.879 -39.188 -10.055 1 98.44 16 TYR B N 1
ATOM 2834 C CA . TYR B 1 16 ? -0.531 -39.344 -8.641 1 98.44 16 TYR B CA 1
ATOM 2835 C C . TYR B 1 16 ? -1.402 -38.438 -7.773 1 98.44 16 TYR B C 1
ATOM 2837 O O . TYR B 1 16 ? -1.567 -37.25 -8.07 1 98.44 16 TYR B O 1
ATOM 2845 N N . ALA B 1 17 ? -1.989 -39 -6.727 1 97.94 17 ALA B N 1
ATOM 2846 C CA . ALA B 1 17 ? -2.896 -38.25 -5.863 1 97.94 17 ALA B CA 1
ATOM 2847 C C . ALA B 1 17 ? -2.652 -38.594 -4.395 1 97.94 17 ALA B C 1
ATOM 2849 O O . ALA B 1 17 ? -2.109 -39.625 -4.066 1 97.94 17 ALA B O 1
ATOM 2850 N N . ALA B 1 18 ? -2.945 -37.594 -3.594 1 98.19 18 ALA B N 1
ATOM 2851 C CA . ALA B 1 18 ? -3.055 -37.844 -2.158 1 98.19 18 ALA B CA 1
ATOM 2852 C C . ALA B 1 18 ? -4.48 -38.25 -1.777 1 98.19 18 ALA B C 1
ATOM 2854 O O . ALA B 1 18 ? -5.445 -37.688 -2.301 1 98.19 18 ALA B O 1
ATOM 2855 N N . ARG B 1 19 ? -4.645 -39.125 -0.793 1 97 19 ARG B N 1
ATOM 2856 C CA . ARG B 1 19 ? -5.965 -39.625 -0.44 1 97 19 ARG B CA 1
ATOM 2857 C C . ARG B 1 19 ? -6.355 -39.219 0.973 1 97 19 ARG B C 1
ATOM 2859 O O . ARG B 1 19 ? -7.5 -39.406 1.392 1 97 19 ARG B O 1
ATOM 2866 N N . ASP B 1 20 ? -5.398 -38.688 1.688 1 96.62 20 ASP B N 1
ATOM 2867 C CA . ASP B 1 20 ? -5.637 -38.219 3.047 1 96.62 20 ASP B CA 1
ATOM 2868 C C . ASP B 1 20 ? -4.574 -37.219 3.473 1 96.62 20 ASP B C 1
ATOM 2870 O O . ASP B 1 20 ? -3.75 -36.781 2.658 1 96.62 20 ASP B O 1
ATOM 2874 N N . THR B 1 21 ? -4.594 -36.812 4.766 1 96.62 21 THR B N 1
ATOM 2875 C CA . THR B 1 21 ? -3.797 -35.719 5.273 1 96.62 21 THR B CA 1
ATOM 2876 C C . THR B 1 21 ? -2.332 -36.125 5.41 1 96.62 21 THR B C 1
ATOM 2878 O O . THR B 1 21 ? -1.476 -35.281 5.695 1 96.62 21 THR B O 1
ATOM 2881 N N . SER B 1 22 ? -2.018 -37.406 5.18 1 96.19 22 SER B N 1
ATOM 2882 C CA . SER B 1 22 ? -0.608 -37.781 5.141 1 96.19 22 SER B CA 1
ATOM 2883 C C . SER B 1 22 ? 0.125 -37.062 4.008 1 96.19 22 SER B C 1
ATOM 2885 O O . SER B 1 22 ? 1.332 -36.812 4.094 1 96.19 22 SER B O 1
ATOM 2887 N N . GLY B 1 23 ? -0.635 -36.812 2.932 1 96.5 23 GLY B N 1
ATOM 2888 C CA . GLY B 1 23 ? -0.083 -36.094 1.798 1 96.5 23 GLY B CA 1
ATOM 2889 C C . GLY B 1 23 ? 0.729 -36.969 0.866 1 96.5 23 GLY B C 1
ATOM 2890 O O . GLY B 1 23 ? 1.36 -36.469 -0.07 1 96.5 23 GLY B O 1
ATOM 2891 N N . VAL B 1 24 ? 0.738 -38.25 1.179 1 97.56 24 VAL B N 1
ATOM 2892 C CA . VAL B 1 24 ? 1.514 -39.188 0.35 1 97.56 24 VAL B CA 1
ATOM 2893 C C . VAL B 1 24 ? 0.85 -39.312 -1.018 1 97.56 24 VAL B C 1
ATOM 2895 O O . VAL B 1 24 ? -0.341 -39.625 -1.105 1 97.56 24 VAL B O 1
ATOM 2898 N N . LEU B 1 25 ? 1.616 -39.094 -2.02 1 98.25 25 LEU B N 1
ATOM 2899 C CA . LEU B 1 25 ? 1.128 -39.219 -3.389 1 98.25 25 LEU B CA 1
ATOM 2900 C C . LEU B 1 25 ? 1.354 -40.625 -3.92 1 98.25 25 LEU B C 1
ATOM 2902 O O . LEU B 1 25 ? 2.451 -41.188 -3.793 1 98.25 25 LEU B O 1
ATOM 2906 N N . SER B 1 26 ? 0.351 -41.188 -4.461 1 97.25 26 SER B N 1
ATOM 2907 C CA . SER B 1 26 ? 0.394 -42.531 -5.031 1 97.25 26 SER B CA 1
ATOM 2908 C C . SER B 1 26 ? -0.465 -42.625 -6.285 1 97.25 26 SER B C 1
ATOM 2910 O O . SER B 1 26 ? -1.295 -41.75 -6.543 1 97.25 26 SER B O 1
ATOM 2912 N N . PRO B 1 27 ? -0.233 -43.625 -7.121 1 97.38 27 PRO B N 1
ATOM 2913 C CA . PRO B 1 27 ? -0.975 -43.719 -8.383 1 97.38 27 PRO B CA 1
ATOM 2914 C C . PRO B 1 27 ? -2.486 -43.781 -8.172 1 97.38 27 PRO B C 1
ATOM 2916 O O . PRO B 1 27 ? -2.967 -44.375 -7.215 1 97.38 27 PRO B O 1
ATOM 2919 N N . LEU B 1 28 ? -3.141 -43.094 -8.953 1 96.62 28 LEU B N 1
ATOM 2920 C CA . LEU B 1 28 ? -4.598 -43.062 -8.969 1 96.62 28 LEU B CA 1
ATOM 2921 C C . LEU B 1 28 ? -5.133 -43.125 -10.398 1 96.62 28 LEU B C 1
ATOM 2923 O O . LEU B 1 28 ? -4.641 -42.438 -11.281 1 96.62 28 LEU B O 1
ATOM 2927 N N . THR B 1 29 ? -6.062 -44.031 -10.594 1 97.06 29 THR B N 1
ATOM 2928 C CA . THR B 1 29 ? -6.859 -44 -11.812 1 97.06 29 THR B CA 1
ATOM 2929 C C . THR B 1 29 ? -8.117 -43.156 -11.609 1 97.06 29 THR B C 1
ATOM 2931 O O . THR B 1 29 ? -8.828 -43.344 -10.617 1 97.06 29 THR B O 1
ATOM 2934 N N . PHE B 1 30 ? -8.344 -42.281 -12.477 1 97.19 30 PHE B N 1
ATOM 2935 C CA . PHE B 1 30 ? -9.508 -41.406 -12.414 1 97.19 30 PHE B CA 1
ATOM 2936 C C . PHE B 1 30 ? -10.023 -41.094 -13.82 1 97.19 30 PHE B C 1
ATOM 2938 O O . PHE B 1 30 ? -9.75 -41.844 -14.766 1 97.19 30 PHE B O 1
ATOM 2945 N N . SER B 1 31 ? -10.914 -40.125 -13.898 1 97.12 31 SER B N 1
ATOM 2946 C CA . SER B 1 31 ? -11.477 -39.812 -15.211 1 97.12 31 SER B CA 1
ATOM 2947 C C . SER B 1 31 ? -11.531 -38.281 -15.438 1 97.12 31 SER B C 1
ATOM 2949 O O . SER B 1 31 ? -11.414 -37.5 -14.492 1 97.12 31 SER B O 1
ATOM 2951 N N . ARG B 1 32 ? -11.555 -37.875 -16.688 1 97.31 32 ARG B N 1
ATOM 2952 C CA . ARG B 1 32 ? -11.703 -36.5 -17.094 1 97.31 32 ARG B CA 1
ATOM 2953 C C . ARG B 1 32 ? -12.875 -36.312 -18.062 1 97.31 32 ARG B C 1
ATOM 2955 O O . ARG B 1 32 ? -13.266 -37.281 -18.734 1 97.31 32 ARG B O 1
ATOM 2962 N N . ARG B 1 33 ? -13.414 -35.188 -18.062 1 96.94 33 ARG B N 1
ATOM 2963 C CA . ARG B 1 33 ? -14.547 -34.906 -18.938 1 96.94 33 ARG B CA 1
ATOM 2964 C C . ARG B 1 33 ? -14.141 -35 -20.406 1 96.94 33 ARG B C 1
ATOM 2966 O O . ARG B 1 33 ? -12.961 -34.844 -20.734 1 96.94 33 ARG B O 1
ATOM 2973 N N . ALA B 1 34 ? -15.117 -35.219 -21.234 1 97.19 34 ALA B N 1
ATOM 2974 C CA . ALA B 1 34 ? -14.891 -35.156 -22.688 1 97.19 34 ALA B CA 1
ATOM 2975 C C . ALA B 1 34 ? -14.547 -33.75 -23.141 1 97.19 34 ALA B C 1
ATOM 2977 O O . ALA B 1 34 ? -14.875 -32.781 -22.453 1 97.19 34 ALA B O 1
ATOM 2978 N N . THR B 1 35 ? -13.859 -33.688 -24.25 1 98.12 35 THR B N 1
ATOM 2979 C CA . THR B 1 35 ? -13.5 -32.406 -24.828 1 98.12 35 THR B CA 1
ATOM 2980 C C . THR B 1 35 ? -14.742 -31.656 -25.312 1 98.12 35 THR B C 1
ATOM 2982 O O . THR B 1 35 ? -15.414 -32.094 -26.25 1 98.12 35 THR B O 1
ATOM 2985 N N . GLY B 1 36 ? -15.055 -30.547 -24.672 1 97.5 36 GLY B N 1
ATOM 2986 C CA . GLY B 1 36 ? -16.172 -29.719 -25.094 1 97.5 36 GLY B CA 1
ATOM 2987 C C . GLY B 1 36 ? -15.844 -28.828 -26.266 1 97.5 36 GLY B C 1
ATOM 2988 O O . GLY B 1 36 ? -14.703 -28.828 -26.75 1 97.5 36 GLY B O 1
ATOM 2989 N N . ASP B 1 37 ? -16.75 -27.984 -26.703 1 97.94 37 ASP B N 1
ATOM 2990 C CA . ASP B 1 37 ? -16.656 -27.188 -27.922 1 97.94 37 ASP B CA 1
ATOM 2991 C C . ASP B 1 37 ? -15.492 -26.188 -27.828 1 97.94 37 ASP B C 1
ATOM 2993 O O . ASP B 1 37 ? -14.859 -25.875 -28.844 1 97.94 37 ASP B O 1
ATOM 2997 N N . LYS B 1 38 ? -15.18 -25.766 -26.656 1 98.12 38 LYS B N 1
ATOM 2998 C CA . LYS B 1 38 ? -14.148 -24.75 -26.516 1 98.12 38 LYS B CA 1
ATOM 2999 C C . LYS B 1 38 ? -12.953 -25.281 -25.719 1 98.12 38 LYS B C 1
ATOM 3001 O O . LYS B 1 38 ? -12.125 -24.5 -25.25 1 98.12 38 LYS B O 1
ATOM 3006 N N . ASP B 1 39 ? -12.898 -26.562 -25.625 1 98.5 39 ASP B N 1
ATOM 3007 C CA . ASP B 1 39 ? -11.875 -27.188 -24.797 1 98.5 39 ASP B CA 1
ATOM 3008 C C . ASP B 1 39 ? -10.664 -27.609 -25.625 1 98.5 39 ASP B C 1
ATOM 3010 O O . ASP B 1 39 ? -10.781 -27.828 -26.828 1 98.5 39 ASP B O 1
ATOM 3014 N N . VAL B 1 40 ? -9.609 -27.609 -24.969 1 98.88 40 VAL B N 1
ATOM 3015 C CA . VAL B 1 40 ? -8.359 -28.156 -25.469 1 98.88 40 VAL B CA 1
ATOM 3016 C C . VAL B 1 40 ? -7.895 -29.312 -24.578 1 98.88 40 VAL B C 1
ATOM 3018 O O . VAL B 1 40 ? -7.746 -29.141 -23.359 1 98.88 40 VAL B O 1
ATOM 3021 N N . ARG B 1 41 ? -7.766 -30.484 -25.109 1 98.81 41 ARG B N 1
ATOM 3022 C CA . ARG B 1 41 ? -7.133 -31.609 -24.406 1 98.81 41 ARG B CA 1
ATOM 3023 C C . ARG B 1 41 ? -5.668 -31.75 -24.812 1 98.81 41 ARG B C 1
ATOM 3025 O O . ARG B 1 41 ? -5.324 -31.594 -25.984 1 98.81 41 ARG B O 1
ATOM 3032 N N . PHE B 1 42 ? -4.836 -32.062 -23.875 1 98.81 42 PHE B N 1
ATOM 3033 C CA . PHE B 1 42 ? -3.414 -32.156 -24.188 1 98.81 42 PHE B CA 1
ATOM 3034 C C . PHE B 1 42 ? -2.732 -33.188 -23.281 1 98.81 42 PHE B C 1
ATOM 3036 O O . PHE B 1 42 ? -3.17 -33.406 -22.156 1 98.81 42 PHE B O 1
ATOM 3043 N N . LYS B 1 43 ? -1.73 -33.781 -23.812 1 98.88 43 LYS B N 1
ATOM 3044 C CA . LYS B 1 43 ? -0.852 -34.656 -23.062 1 98.88 43 LYS B CA 1
ATOM 3045 C C . LYS B 1 43 ? 0.127 -33.875 -22.203 1 98.88 43 LYS B C 1
ATOM 3047 O O . LYS B 1 43 ? 0.788 -32.938 -22.703 1 98.88 43 LYS B O 1
ATOM 3052 N N . VAL B 1 44 ? 0.209 -34.219 -20.922 1 98.94 44 VAL B N 1
ATOM 3053 C CA . VAL B 1 44 ? 1.119 -33.5 -20.031 1 98.94 44 VAL B CA 1
ATOM 3054 C C . VAL B 1 44 ? 2.551 -33.969 -20.266 1 98.94 44 VAL B C 1
ATOM 3056 O O . VAL B 1 44 ? 2.818 -35.188 -20.25 1 98.94 44 VAL B O 1
ATOM 3059 N N . LEU B 1 45 ? 3.441 -33.031 -20.5 1 98.88 45 LEU B N 1
ATOM 3060 C CA . LEU B 1 45 ? 4.855 -33.344 -20.672 1 98.88 45 LEU B CA 1
ATOM 3061 C C . LEU B 1 45 ? 5.633 -33.094 -19.391 1 98.88 45 LEU B C 1
ATOM 3063 O O . LEU B 1 45 ? 6.344 -34 -18.906 1 98.88 45 LEU B O 1
ATOM 3067 N N . TYR B 1 46 ? 5.508 -31.938 -18.844 1 98.94 46 TYR B N 1
ATOM 3068 C CA . TYR B 1 46 ? 6.188 -31.531 -17.609 1 98.94 46 TYR B CA 1
ATOM 3069 C C . TYR B 1 46 ? 5.227 -30.828 -16.656 1 98.94 46 TYR B C 1
ATOM 3071 O O . TYR B 1 46 ? 4.246 -30.219 -17.094 1 98.94 46 TYR B O 1
ATOM 3079 N N . CYS B 1 47 ? 5.465 -30.922 -15.398 1 98.88 47 CYS B N 1
ATOM 3080 C CA . CYS B 1 47 ? 4.711 -30.203 -14.375 1 98.88 47 CYS B CA 1
ATOM 3081 C C . CYS B 1 47 ? 5.605 -29.828 -13.203 1 98.88 47 CYS B C 1
ATOM 3083 O O . CYS B 1 47 ? 6.27 -30.688 -12.617 1 98.88 47 CYS B O 1
ATOM 3085 N N . GLY B 1 48 ? 5.648 -28.562 -12.891 1 98.56 48 GLY B N 1
ATOM 3086 C CA . GLY B 1 48 ? 6.434 -28.125 -11.742 1 98.56 48 GLY B CA 1
ATOM 3087 C C . GLY B 1 48 ? 5.809 -28.5 -10.414 1 98.56 48 GLY B C 1
ATOM 3088 O O . GLY B 1 48 ? 4.625 -28.844 -10.352 1 98.56 48 GLY B O 1
ATOM 3089 N N . ILE B 1 49 ? 6.609 -28.516 -9.375 1 98 49 ILE B N 1
ATOM 3090 C CA . ILE B 1 49 ? 6.168 -28.719 -8 1 98 49 ILE B CA 1
ATOM 3091 C C . ILE B 1 49 ? 6.242 -27.406 -7.238 1 98 49 ILE B C 1
ATOM 3093 O O . ILE B 1 49 ? 7.281 -26.734 -7.238 1 98 49 ILE B O 1
ATOM 3097 N N . CYS B 1 50 ? 5.188 -27.016 -6.676 1 95.5 50 CYS B N 1
ATOM 3098 C CA . CYS B 1 50 ? 5.105 -25.797 -5.891 1 95.5 50 CYS B CA 1
ATOM 3099 C C . CYS B 1 50 ? 4.773 -26.109 -4.434 1 95.5 50 CYS B C 1
ATOM 3101 O O . CYS B 1 50 ? 4.219 -27.156 -4.129 1 95.5 50 CYS B O 1
ATOM 3103 N N . HIS B 1 51 ? 5.102 -25.203 -3.545 1 92.81 51 HIS B N 1
ATOM 3104 C CA . HIS B 1 51 ? 4.77 -25.359 -2.133 1 92.81 51 HIS B CA 1
ATOM 3105 C C . HIS B 1 51 ? 3.264 -25.516 -1.936 1 92.81 51 HIS B C 1
ATOM 3107 O O . HIS B 1 51 ? 2.822 -26.219 -1.028 1 92.81 51 HIS B O 1
ATOM 3113 N N . SER B 1 52 ? 2.52 -24.844 -2.711 1 93 52 SER B N 1
ATOM 3114 C CA . SER B 1 52 ? 1.069 -24.953 -2.596 1 93 52 SER B CA 1
ATOM 3115 C C . SER B 1 52 ? 0.605 -26.391 -2.816 1 93 52 SER B C 1
ATOM 3117 O O . SER B 1 52 ? -0.398 -26.812 -2.242 1 93 52 SER B O 1
ATOM 3119 N N . ASP B 1 53 ? 1.304 -27.156 -3.639 1 96.19 53 ASP B N 1
ATOM 3120 C CA . ASP B 1 53 ? 0.967 -28.562 -3.84 1 96.19 53 ASP B CA 1
ATOM 3121 C C . ASP B 1 53 ? 1.064 -29.344 -2.531 1 96.19 53 ASP B C 1
ATOM 3123 O O . ASP B 1 53 ? 0.215 -30.188 -2.242 1 96.19 53 ASP B O 1
ATOM 3127 N N . LEU B 1 54 ? 2.086 -29 -1.832 1 93.94 54 LEU B N 1
ATOM 3128 C CA . LEU B 1 54 ? 2.295 -29.641 -0.541 1 93.94 54 LEU B CA 1
ATOM 3129 C C . LEU B 1 54 ? 1.208 -29.234 0.451 1 93.94 54 LEU B C 1
ATOM 3131 O O . LEU B 1 54 ? 0.662 -30.094 1.159 1 93.94 54 LEU B O 1
ATOM 3135 N N . HIS B 1 55 ? 0.898 -28 0.509 1 91.88 55 HIS B N 1
ATOM 3136 C CA . HIS B 1 55 ? -0.128 -27.484 1.414 1 91.88 55 HIS B CA 1
ATOM 3137 C C . HIS B 1 55 ? -1.478 -28.141 1.137 1 91.88 55 HIS B C 1
ATOM 3139 O O . HIS B 1 55 ? -2.195 -28.516 2.068 1 91.88 55 HIS B O 1
ATOM 3145 N N . PHE B 1 56 ? -1.779 -28.297 -0.085 1 94.69 56 PHE B N 1
ATOM 3146 C CA . PHE B 1 56 ? -3.039 -28.922 -0.461 1 94.69 56 PHE B CA 1
ATOM 3147 C C . PHE B 1 56 ? -2.996 -30.422 -0.2 1 94.69 56 PHE B C 1
ATOM 3149 O O . PHE B 1 56 ? -3.955 -31 0.318 1 94.69 56 PHE B O 1
ATOM 3156 N N . ALA B 1 57 ? -1.885 -31.047 -0.562 1 96.81 57 ALA B N 1
ATOM 3157 C CA . ALA B 1 57 ? -1.767 -32.5 -0.357 1 96.81 57 ALA B CA 1
ATOM 3158 C C . ALA B 1 57 ? -1.943 -32.844 1.115 1 96.81 57 ALA B C 1
ATOM 3160 O O . ALA B 1 57 ? -2.58 -33.844 1.443 1 96.81 57 ALA B O 1
ATOM 3161 N N . LYS B 1 58 ? -1.452 -31.969 1.974 1 95.69 58 LYS B N 1
ATOM 3162 C CA . LYS B 1 58 ? -1.483 -32.25 3.408 1 95.69 58 LYS B CA 1
ATOM 3163 C C . LYS B 1 58 ? -2.66 -31.531 4.074 1 95.69 58 LYS B C 1
ATOM 3165 O O . LYS B 1 58 ? -2.822 -31.609 5.297 1 95.69 58 LYS B O 1
ATOM 3170 N N . ASN B 1 59 ? -3.42 -30.781 3.391 1 95.62 59 ASN B N 1
ATOM 3171 C CA . ASN B 1 59 ? -4.57 -30.016 3.873 1 95.62 59 ASN B CA 1
ATOM 3172 C C . ASN B 1 59 ? -4.18 -29.062 4.988 1 95.62 59 ASN B C 1
ATOM 3174 O O . ASN B 1 59 ? -4.895 -28.922 5.984 1 95.62 59 ASN B O 1
ATOM 3178 N N . GLU B 1 60 ? -3.072 -28.438 4.812 1 88.31 60 GLU B N 1
ATOM 3179 C CA . GLU B 1 60 ? -2.566 -27.531 5.84 1 88.31 60 GLU B CA 1
ATOM 3180 C C . GLU B 1 60 ? -3.439 -26.297 5.949 1 88.31 60 GLU B C 1
ATOM 3182 O O . GLU B 1 60 ? -3.486 -25.656 7.004 1 88.31 60 GLU B O 1
ATOM 3187 N N . TRP B 1 61 ? -4.137 -25.984 4.93 1 84.5 61 TRP B N 1
ATOM 3188 C CA . TRP B 1 61 ? -5 -24.812 4.953 1 84.5 61 TRP B CA 1
ATOM 3189 C C . TRP B 1 61 ? -6.445 -25.203 5.242 1 84.5 61 TRP B C 1
ATOM 3191 O O . TRP B 1 61 ? -7.332 -24.344 5.277 1 84.5 61 TRP B O 1
ATOM 3201 N N . GLY B 1 62 ? -6.773 -26.438 5.336 1 88.31 62 GLY B N 1
ATOM 3202 C CA . GLY B 1 62 ? -8.086 -26.938 5.73 1 88.31 62 GLY B CA 1
ATOM 3203 C C . GLY B 1 62 ? -9.109 -26.875 4.613 1 88.31 62 GLY B C 1
ATOM 3204 O O . GLY B 1 62 ? -10.312 -26.859 4.871 1 88.31 62 GLY B O 1
ATOM 3205 N N . MET B 1 63 ? -8.656 -26.891 3.344 1 88.44 63 MET B N 1
ATOM 3206 C CA . MET B 1 63 ? -9.625 -26.688 2.271 1 88.44 63 MET B CA 1
ATOM 3207 C C . MET B 1 63 ? -9.531 -27.812 1.236 1 88.44 63 MET B C 1
ATOM 3209 O O . MET B 1 63 ? -10.18 -27.734 0.187 1 88.44 63 MET B O 1
ATOM 3213 N N . SER B 1 64 ? -8.766 -28.797 1.576 1 93.5 64 SER B N 1
ATOM 3214 C CA . SER B 1 64 ? -8.562 -29.844 0.583 1 93.5 64 SER B CA 1
ATOM 3215 C C . SER B 1 64 ? -9.703 -30.859 0.614 1 93.5 64 SER B C 1
ATOM 3217 O O . SER B 1 64 ? -10.25 -31.156 1.679 1 93.5 64 SER B O 1
ATOM 3219 N N . THR B 1 65 ? -10.086 -31.328 -0.549 1 93.5 65 THR B N 1
ATOM 3220 C CA . THR B 1 65 ? -10.984 -32.469 -0.717 1 93.5 65 THR B CA 1
ATOM 3221 C C . THR B 1 65 ? -10.258 -33.625 -1.372 1 93.5 65 THR B C 1
ATOM 3223 O O . THR B 1 65 ? -9.727 -33.5 -2.477 1 93.5 65 THR B O 1
ATOM 3226 N N . TYR B 1 66 ? -10.305 -34.75 -0.739 1 94.81 66 TYR B N 1
ATOM 3227 C CA . TYR B 1 66 ? -9.586 -35.906 -1.237 1 94.81 66 TYR B CA 1
ATOM 3228 C C . TYR B 1 66 ? -10.484 -36.781 -2.102 1 94.81 66 TYR B C 1
ATOM 3230 O O . TYR B 1 66 ? -11.695 -36.844 -1.881 1 94.81 66 TYR B O 1
ATOM 3238 N N . PRO B 1 67 ? -9.883 -37.594 -2.984 1 96.12 67 PRO B N 1
ATOM 3239 C CA . PRO B 1 67 ? -8.469 -37.5 -3.367 1 96.12 67 PRO B CA 1
ATOM 3240 C C . PRO B 1 67 ? -8.109 -36.219 -4.07 1 96.12 67 PRO B C 1
ATOM 3242 O O . PRO B 1 67 ? -8.945 -35.625 -4.77 1 96.12 67 PRO B O 1
ATOM 3245 N N . ILE B 1 68 ? -6.922 -35.719 -3.836 1 97.5 68 ILE B N 1
ATOM 3246 C CA . ILE B 1 68 ? -6.457 -34.5 -4.484 1 97.5 68 ILE B CA 1
ATOM 3247 C C . ILE B 1 68 ? -5.254 -34.812 -5.371 1 97.5 68 ILE B C 1
ATOM 3249 O O . ILE B 1 68 ? -4.32 -35.5 -4.945 1 97.5 68 ILE B O 1
ATOM 3253 N N . LEU B 1 69 ? -5.324 -34.469 -6.59 1 98 69 LEU B N 1
ATOM 3254 C CA . LEU B 1 69 ? -4.246 -34.594 -7.562 1 98 69 LEU B CA 1
ATOM 3255 C C . LEU B 1 69 ? -3.602 -33.25 -7.852 1 98 69 LEU B C 1
ATOM 3257 O O . LEU B 1 69 ? -4.125 -32.469 -8.641 1 98 69 LEU B O 1
ATOM 3261 N N . PRO B 1 70 ? -2.422 -32.938 -7.266 1 98.06 70 PRO B N 1
ATOM 3262 C CA . PRO B 1 70 ? -1.819 -31.609 -7.375 1 98.06 70 PRO B CA 1
ATOM 3263 C C . PRO B 1 70 ? -1.225 -31.344 -8.758 1 98.06 70 PRO B C 1
ATOM 3265 O O . PRO B 1 70 ? -1.287 -32.188 -9.633 1 98.06 70 PRO B O 1
ATOM 3268 N N . GLY B 1 71 ? -0.61 -30.156 -8.883 1 98.44 71 GLY B N 1
ATOM 3269 C CA . GLY B 1 71 ? 0.079 -29.719 -10.086 1 98.44 71 GLY B CA 1
ATOM 3270 C C . GLY B 1 71 ? -0.625 -28.594 -10.805 1 98.44 71 GLY B C 1
ATOM 3271 O O . GLY B 1 71 ? -1.737 -28.75 -11.305 1 98.44 71 GLY B O 1
ATOM 3272 N N . HIS B 1 72 ? -0.002 -27.453 -10.836 1 98.69 72 HIS B N 1
ATOM 3273 C CA . HIS B 1 72 ? -0.624 -26.328 -11.523 1 98.69 72 HIS B CA 1
ATOM 3274 C C . HIS B 1 72 ? 0.385 -25.594 -12.398 1 98.69 72 HIS B C 1
ATOM 3276 O O . HIS B 1 72 ? 0.165 -24.438 -12.773 1 98.69 72 HIS B O 1
ATOM 3282 N N . GLU B 1 73 ? 1.518 -26.156 -12.609 1 98.81 73 GLU B N 1
ATOM 3283 C CA . GLU B 1 73 ? 2.555 -25.672 -13.523 1 98.81 73 GLU B CA 1
ATOM 3284 C C . GLU B 1 73 ? 2.752 -26.641 -14.688 1 98.81 73 GLU B C 1
ATOM 3286 O O . GLU B 1 73 ? 3.771 -27.328 -14.766 1 98.81 73 GLU B O 1
ATOM 3291 N N . ILE B 1 74 ? 1.864 -26.578 -15.656 1 98.88 74 ILE B N 1
ATOM 3292 C CA . ILE B 1 74 ? 1.699 -27.703 -16.562 1 98.88 74 ILE B CA 1
ATOM 3293 C C . ILE B 1 74 ? 2.088 -27.281 -17.984 1 98.88 74 ILE B C 1
ATOM 3295 O O . ILE B 1 74 ? 1.651 -26.234 -18.469 1 98.88 74 ILE B O 1
ATOM 3299 N N . VAL B 1 75 ? 2.914 -28.031 -18.609 1 98.88 75 VAL B N 1
ATOM 3300 C CA . VAL B 1 75 ? 3.256 -27.891 -20.016 1 98.88 75 VAL B CA 1
ATOM 3301 C C . VAL B 1 75 ? 2.951 -29.172 -20.766 1 98.88 75 VAL B C 1
ATOM 3303 O O . VAL B 1 75 ? 3.221 -30.266 -20.266 1 98.88 75 VAL B O 1
ATOM 3306 N N . GLY B 1 76 ? 2.377 -29.062 -21.938 1 98.81 76 GLY B N 1
ATOM 3307 C CA . GLY B 1 76 ? 2.016 -30.266 -22.672 1 98.81 76 GLY B CA 1
ATOM 3308 C C . GLY B 1 76 ? 1.827 -30.016 -24.156 1 98.81 76 GLY B C 1
ATOM 3309 O O . GLY B 1 76 ? 2.143 -28.922 -24.656 1 98.81 76 GLY B O 1
ATOM 3310 N N . VAL B 1 77 ? 1.349 -31.031 -24.797 1 98.81 77 VAL B N 1
ATOM 3311 C CA . VAL B 1 77 ? 1.104 -30.984 -26.234 1 98.81 77 VAL B CA 1
ATOM 3312 C C . VAL B 1 77 ? -0.355 -31.328 -26.531 1 98.81 77 VAL B C 1
ATOM 3314 O O . VAL B 1 77 ? -0.874 -32.312 -26.031 1 98.81 77 VAL B O 1
ATOM 3317 N N . VAL B 1 78 ? -0.958 -30.516 -27.375 1 98.94 78 VAL B N 1
ATOM 3318 C CA . VAL B 1 78 ? -2.379 -30.656 -27.688 1 98.94 78 VAL B CA 1
ATOM 3319 C C . VAL B 1 78 ? -2.631 -31.953 -28.438 1 98.94 78 VAL B C 1
ATOM 3321 O O . VAL B 1 78 ? -1.928 -32.25 -29.406 1 98.94 78 VAL B O 1
ATOM 3324 N N . THR B 1 79 ? -3.656 -32.688 -28.031 1 98.88 79 THR B N 1
ATOM 3325 C CA . THR B 1 79 ? -4.008 -33.969 -28.672 1 98.88 79 THR B CA 1
ATOM 3326 C C . THR B 1 79 ? -5.41 -33.875 -29.266 1 98.88 79 THR B C 1
ATOM 3328 O O . THR B 1 79 ? -5.758 -34.688 -30.141 1 98.88 79 THR B O 1
ATOM 3331 N N . GLU B 1 80 ? -6.219 -33 -28.75 1 98.81 80 GLU B N 1
ATOM 3332 C CA . GLU B 1 80 ? -7.59 -32.844 -29.219 1 98.81 80 GLU B CA 1
ATOM 3333 C C . GLU B 1 80 ? -8.078 -31.406 -28.969 1 98.81 80 GLU B C 1
ATOM 3335 O O . GLU B 1 80 ? -7.707 -30.781 -27.984 1 98.81 80 GLU B O 1
ATOM 3340 N N . VAL B 1 81 ? -8.891 -30.875 -29.938 1 98.75 81 VAL B N 1
ATOM 3341 C CA . VAL B 1 81 ? -9.477 -29.547 -29.75 1 98.75 81 VAL B CA 1
ATOM 3342 C C . VAL B 1 81 ? -10.969 -29.594 -30.062 1 98.75 81 VAL B C 1
ATOM 3344 O O . VAL B 1 81 ? -11.398 -30.328 -30.938 1 98.75 81 VAL B O 1
ATOM 3347 N N . GLY B 1 82 ? -11.688 -28.844 -29.297 1 98.56 82 GLY B N 1
ATOM 3348 C CA . GLY B 1 82 ? -13.109 -28.703 -29.594 1 98.56 82 GLY B CA 1
ATOM 3349 C C . GLY B 1 82 ? -13.383 -28.016 -30.922 1 98.56 82 GLY B C 1
ATOM 3350 O O . GLY B 1 82 ? -12.508 -27.344 -31.469 1 98.56 82 GLY B O 1
ATOM 3351 N N . THR B 1 83 ? -14.633 -28.047 -31.328 1 98.19 83 THR B N 1
ATOM 3352 C CA . THR B 1 83 ? -15.023 -27.594 -32.656 1 98.19 83 THR B CA 1
ATOM 3353 C C . THR B 1 83 ? -15 -26.062 -32.719 1 98.19 83 THR B C 1
ATOM 3355 O O . THR B 1 83 ? -14.922 -25.484 -33.812 1 98.19 83 THR B O 1
ATOM 3358 N N . LYS B 1 84 ? -15.031 -25.422 -31.578 1 98.5 84 LYS B N 1
ATOM 3359 C CA . LYS B 1 84 ? -15.117 -23.969 -31.578 1 98.5 84 LYS B CA 1
ATOM 3360 C C . LYS B 1 84 ? -13.812 -23.344 -31.094 1 98.5 84 LYS B C 1
ATOM 3362 O O . LYS B 1 84 ? -13.75 -22.141 -30.828 1 98.5 84 LYS B O 1
ATOM 3367 N N . VAL B 1 85 ? -12.852 -24.156 -30.906 1 98.62 85 VAL B N 1
ATOM 3368 C CA . VAL B 1 85 ? -11.539 -23.656 -30.5 1 98.62 85 VAL B CA 1
ATOM 3369 C C . VAL B 1 85 ? -10.898 -22.906 -31.672 1 98.62 85 VAL B C 1
ATOM 3371 O O . VAL B 1 85 ? -10.914 -23.375 -32.812 1 98.62 85 VAL B O 1
ATOM 3374 N N . GLU B 1 86 ? -10.297 -21.734 -31.422 1 98 86 GLU B N 1
ATOM 3375 C CA . GLU B 1 86 ? -9.734 -20.906 -32.469 1 98 86 GLU B CA 1
ATOM 3376 C C . GLU B 1 86 ? -8.234 -20.703 -32.281 1 98 86 GLU B C 1
ATOM 3378 O O . GLU B 1 86 ? -7.504 -20.438 -33.25 1 98 86 GLU B O 1
ATOM 3383 N N . LYS B 1 87 ? -7.762 -20.875 -31.156 1 97.44 87 LYS B N 1
ATOM 3384 C CA . LYS B 1 87 ? -6.41 -20.438 -30.828 1 97.44 87 LYS B CA 1
ATOM 3385 C C . LYS B 1 87 ? -5.41 -21.578 -30.969 1 97.44 87 LYS B C 1
ATOM 3387 O O . LYS B 1 87 ? -4.203 -21.344 -31.094 1 97.44 87 LYS B O 1
ATOM 3392 N N . PHE B 1 88 ? -5.918 -22.812 -30.984 1 98.69 88 PHE B N 1
ATOM 3393 C CA . PHE B 1 88 ? -5.008 -23.953 -30.875 1 98.69 88 PHE B CA 1
ATOM 3394 C C . PHE B 1 88 ? -5.387 -25.047 -31.859 1 98.69 88 PHE B C 1
ATOM 3396 O O . PHE B 1 88 ? -6.543 -25.141 -32.281 1 98.69 88 PHE B O 1
ATOM 3403 N N . LYS B 1 89 ? -4.402 -25.844 -32.156 1 98.5 89 LYS B N 1
ATOM 3404 C CA . LYS B 1 89 ? -4.59 -27.047 -32.969 1 98.5 89 LYS B CA 1
ATOM 3405 C C . LYS B 1 89 ? -3.773 -28.219 -32.406 1 98.5 89 LYS B C 1
ATOM 3407 O O . LYS B 1 89 ? -2.846 -28 -31.625 1 98.5 89 LYS B O 1
ATOM 3412 N N . VAL B 1 90 ? -4.141 -29.375 -32.812 1 98.69 90 VAL B N 1
ATOM 3413 C CA . VAL B 1 90 ? -3.43 -30.578 -32.406 1 98.69 90 VAL B CA 1
ATOM 3414 C C . VAL B 1 90 ? -1.948 -30.453 -32.75 1 98.69 90 VAL B C 1
ATOM 3416 O O . VAL B 1 90 ? -1.595 -30.016 -33.844 1 98.69 90 VAL B O 1
ATOM 3419 N N . GLY B 1 91 ? -1.089 -30.688 -31.828 1 98.62 91 GLY B N 1
ATOM 3420 C CA . GLY B 1 91 ? 0.348 -30.594 -32.031 1 98.62 91 GLY B CA 1
ATOM 3421 C C . GLY B 1 91 ? 0.967 -29.375 -31.406 1 98.62 91 GLY B C 1
ATOM 3422 O O . GLY B 1 91 ? 2.184 -29.312 -31.203 1 98.62 91 GLY B O 1
ATOM 3423 N N . ASP B 1 92 ? 0.178 -28.406 -31.125 1 98.62 92 ASP B N 1
ATOM 3424 C CA . ASP B 1 92 ? 0.684 -27.203 -30.469 1 98.62 92 ASP B CA 1
ATOM 3425 C C . ASP B 1 92 ? 1.18 -27.516 -29.062 1 98.62 92 ASP B C 1
ATOM 3427 O O . ASP B 1 92 ? 0.579 -28.328 -28.344 1 98.62 92 ASP B O 1
ATOM 3431 N N . THR B 1 93 ? 2.303 -26.875 -28.656 1 98.75 93 THR B N 1
ATOM 3432 C CA . THR B 1 93 ? 2.713 -26.875 -27.25 1 98.75 93 THR B CA 1
ATOM 3433 C C . THR B 1 93 ? 1.952 -25.812 -26.469 1 98.75 93 THR B C 1
ATOM 3435 O O . THR B 1 93 ? 1.809 -24.688 -26.922 1 98.75 93 THR B O 1
ATOM 3438 N N . VAL B 1 94 ? 1.445 -26.188 -25.297 1 98.88 94 VAL B N 1
ATOM 3439 C CA . VAL B 1 94 ? 0.608 -25.281 -24.516 1 98.88 94 VAL B CA 1
ATOM 3440 C C . VAL B 1 94 ? 0.958 -25.391 -23.031 1 98.88 94 VAL B C 1
ATOM 3442 O O . VAL B 1 94 ? 1.679 -26.297 -22.625 1 98.88 94 VAL B O 1
ATOM 3445 N N . GLY B 1 95 ? 0.583 -24.422 -22.281 1 98.81 95 GLY B N 1
ATOM 3446 C CA . GLY B 1 95 ? 0.704 -24.422 -20.828 1 98.81 95 GLY B CA 1
ATOM 3447 C C . GLY B 1 95 ? -0.595 -24.078 -20.125 1 98.81 95 GLY B C 1
ATOM 3448 O O . GLY B 1 95 ? -1.459 -23.406 -20.688 1 98.81 95 GLY B O 1
ATOM 3449 N N . VAL B 1 96 ? -0.807 -24.609 -18.969 1 98.81 96 VAL B N 1
ATOM 3450 C CA . VAL B 1 96 ? -1.888 -24.25 -18.062 1 98.81 96 VAL B CA 1
ATOM 3451 C C . VAL B 1 96 ? -1.317 -23.953 -16.672 1 98.81 96 VAL B C 1
ATOM 3453 O O . VAL B 1 96 ? -0.499 -24.703 -16.156 1 98.81 96 VAL B O 1
ATOM 3456 N N . GLY B 1 97 ? -1.716 -22.797 -16.125 1 98.31 97 GLY B N 1
ATOM 3457 C CA . GLY B 1 97 ? -1.225 -22.375 -14.82 1 98.31 97 GLY B CA 1
ATOM 3458 C C . GLY B 1 97 ? -2.193 -22.672 -13.688 1 98.31 97 GLY B C 1
ATOM 3459 O O . GLY B 1 97 ? -2.738 -23.766 -13.602 1 98.31 97 GLY B O 1
ATOM 3460 N N . CYS B 1 98 ? -2.432 -21.703 -12.875 1 97.19 98 CYS B N 1
ATOM 3461 C CA . CYS B 1 98 ? -3.113 -21.891 -11.602 1 97.19 98 CYS B CA 1
ATOM 3462 C C . CYS B 1 98 ? -4.625 -21.844 -11.773 1 97.19 98 CYS B C 1
ATOM 3464 O O . CYS B 1 98 ? -5.375 -22.188 -10.859 1 97.19 98 CYS B O 1
ATOM 3466 N N . LEU B 1 99 ? -5.07 -21.469 -12.977 1 98.06 99 LEU B N 1
ATOM 3467 C CA . LEU B 1 99 ? -6.5 -21.25 -13.188 1 98.06 99 LEU B CA 1
ATOM 3468 C C . LEU B 1 99 ? -7.016 -22.094 -14.344 1 98.06 99 LEU B C 1
ATOM 3470 O O . LEU B 1 99 ? -6.352 -22.203 -15.375 1 98.06 99 LEU B O 1
ATOM 3474 N N . VAL B 1 100 ? -8.242 -22.594 -14.133 1 98.38 100 VAL B N 1
ATOM 3475 C CA . VAL B 1 100 ? -8.898 -23.312 -15.227 1 98.38 100 VAL B CA 1
ATOM 3476 C C . VAL B 1 100 ? -10.328 -22.812 -15.398 1 98.38 100 VAL B C 1
ATOM 3478 O O . VAL B 1 100 ? -11.094 -23.359 -16.188 1 98.38 100 VAL B O 1
ATOM 3481 N N . GLY B 1 101 ? -10.656 -21.797 -14.594 1 97.94 101 GLY B N 1
ATOM 3482 C CA . GLY B 1 101 ? -11.992 -21.234 -14.727 1 97.94 101 GLY B CA 1
ATOM 3483 C C . GLY B 1 101 ? -12.156 -19.906 -14 1 97.94 101 GLY B C 1
ATOM 3484 O O . GLY B 1 101 ? -11.352 -19.578 -13.125 1 97.94 101 GLY B O 1
ATOM 3485 N N . SER B 1 102 ? -13.172 -19.109 -14.352 1 97.62 102 SER B N 1
ATOM 3486 C CA . SER B 1 102 ? -13.648 -17.875 -13.734 1 97.62 102 SER B CA 1
ATOM 3487 C C . SER B 1 102 ? -15.102 -17.609 -14.109 1 97.62 102 SER B C 1
ATOM 3489 O O . SER B 1 102 ? -15.703 -18.359 -14.883 1 97.62 102 SER B O 1
ATOM 3491 N N . CYS B 1 103 ? -15.719 -16.547 -13.625 1 96.31 103 CYS B N 1
ATOM 3492 C CA . CYS B 1 103 ? -17.125 -16.312 -13.906 1 96.31 103 CYS B CA 1
ATOM 3493 C C . CYS B 1 103 ? -17.312 -15.688 -15.289 1 96.31 103 CYS B C 1
ATOM 3495 O O . CYS B 1 103 ? -18.375 -15.812 -15.891 1 96.31 103 CYS B O 1
ATOM 3497 N N . GLY B 1 104 ? -16.328 -14.992 -15.734 1 95.31 104 GLY B N 1
ATOM 3498 C CA . GLY B 1 104 ? -16.344 -14.43 -17.078 1 95.31 104 GLY B CA 1
ATOM 3499 C C . GLY B 1 104 ? -17.172 -13.172 -17.188 1 95.31 104 GLY B C 1
ATOM 3500 O O . GLY B 1 104 ? -17.266 -12.57 -18.266 1 95.31 104 GLY B O 1
ATOM 3501 N N . SER B 1 105 ? -17.75 -12.703 -16.031 1 95.12 105 SER B N 1
ATOM 3502 C CA . SER B 1 105 ? -18.719 -11.617 -16.141 1 95.12 105 SER B CA 1
ATOM 3503 C C . SER B 1 105 ? -18.422 -10.508 -15.141 1 95.12 105 SER B C 1
ATOM 3505 O O . SER B 1 105 ? -18.938 -9.398 -15.266 1 95.12 105 SER B O 1
ATOM 3507 N N . CYS B 1 106 ? -17.594 -10.766 -14.227 1 95 106 CYS B N 1
ATOM 3508 C CA . CYS B 1 106 ? -17.312 -9.758 -13.211 1 95 106 CYS B CA 1
ATOM 3509 C C . CYS B 1 106 ? -16.312 -8.727 -13.719 1 95 106 CYS B C 1
ATOM 3511 O O . CYS B 1 106 ? -15.781 -8.859 -14.82 1 95 106 CYS B O 1
ATOM 3513 N N . GLN B 1 107 ? -16.078 -7.719 -12.875 1 93.44 107 GLN B N 1
ATOM 3514 C CA . GLN B 1 107 ? -15.156 -6.645 -13.25 1 93.44 107 GLN B CA 1
ATOM 3515 C C . GLN B 1 107 ? -13.734 -7.176 -13.438 1 93.44 107 GLN B C 1
ATOM 3517 O O . GLN B 1 107 ? -13.023 -6.75 -14.344 1 93.44 107 GLN B O 1
ATOM 3522 N N . SER B 1 108 ? -13.312 -8.062 -12.625 1 95.75 108 SER B N 1
ATOM 3523 C CA . SER B 1 108 ? -11.984 -8.641 -12.734 1 95.75 108 SER B CA 1
ATOM 3524 C C . SER B 1 108 ? -11.812 -9.375 -14.062 1 95.75 108 SER B C 1
ATOM 3526 O O . SER B 1 108 ? -10.805 -9.195 -14.758 1 95.75 108 SER B O 1
ATOM 3528 N N . CYS B 1 109 ? -12.773 -10.18 -14.414 1 97.06 109 CYS B N 1
ATOM 3529 C CA . CYS B 1 109 ? -12.711 -10.93 -15.664 1 97.06 109 CYS B CA 1
ATOM 3530 C C . CYS B 1 109 ? -12.719 -9.992 -16.859 1 97.06 109 CYS B C 1
ATOM 3532 O O . CYS B 1 109 ? -11.984 -10.211 -17.828 1 97.06 109 CYS B O 1
ATOM 3534 N N . ALA B 1 110 ? -13.531 -8.953 -16.734 1 96.69 110 ALA B N 1
ATOM 3535 C CA . ALA B 1 110 ? -13.625 -7.992 -17.828 1 96.69 110 ALA B CA 1
ATOM 3536 C C . ALA B 1 110 ? -12.297 -7.27 -18.031 1 96.69 110 ALA B C 1
ATOM 3538 O O . ALA B 1 110 ? -12.008 -6.781 -19.125 1 96.69 110 ALA B O 1
ATOM 3539 N N . ASN B 1 111 ? -11.453 -7.234 -17.016 1 96.44 111 ASN B N 1
ATOM 3540 C CA . ASN B 1 111 ? -10.188 -6.52 -17.078 1 96.44 111 ASN B CA 1
ATOM 3541 C C . ASN B 1 111 ? -9 -7.477 -17.141 1 96.44 111 ASN B C 1
ATOM 3543 O O . ASN B 1 111 ? -7.879 -7.109 -16.781 1 96.44 111 ASN B O 1
ATOM 3547 N N . ASP B 1 112 ? -9.234 -8.719 -17.531 1 97.62 112 ASP B N 1
ATOM 3548 C CA . ASP B 1 112 ? -8.211 -9.742 -17.703 1 97.62 112 ASP B CA 1
ATOM 3549 C C . ASP B 1 112 ? -7.508 -10.055 -16.391 1 97.62 112 ASP B C 1
ATOM 3551 O O . ASP B 1 112 ? -6.301 -10.297 -16.359 1 97.62 112 ASP B O 1
ATOM 3555 N N . LEU B 1 113 ? -8.211 -9.891 -15.305 1 97.38 113 LEU B N 1
ATOM 3556 C CA . LEU B 1 113 ? -7.703 -10.18 -13.969 1 97.38 113 LEU B CA 1
ATOM 3557 C C . LEU B 1 113 ? -8.438 -11.375 -13.359 1 97.38 113 LEU B C 1
ATOM 3559 O O . LEU B 1 113 ? -8.945 -11.289 -12.242 1 97.38 113 LEU B O 1
ATOM 3563 N N . GLU B 1 114 ? -8.438 -12.477 -14.047 1 97.56 114 GLU B N 1
ATOM 3564 C CA . GLU B 1 114 ? -9.164 -13.672 -13.625 1 97.56 114 GLU B CA 1
ATOM 3565 C C . GLU B 1 114 ? -8.68 -14.164 -12.266 1 97.56 114 GLU B C 1
ATOM 3567 O O . GLU B 1 114 ? -9.445 -14.75 -11.5 1 97.56 114 GLU B O 1
ATOM 3572 N N . SER B 1 115 ? -7.398 -13.875 -11.992 1 97.06 115 SER B N 1
ATOM 3573 C CA . SER B 1 115 ? -6.816 -14.328 -10.734 1 97.06 115 SER B CA 1
ATOM 3574 C C . SER B 1 115 ? -7.473 -13.641 -9.539 1 97.06 115 SER B C 1
ATOM 3576 O O . SER B 1 115 ? -7.305 -14.078 -8.398 1 97.06 115 SER B O 1
ATOM 3578 N N . TYR B 1 116 ? -8.164 -12.57 -9.734 1 96.88 116 TYR B N 1
ATOM 3579 C CA . TYR B 1 116 ? -8.859 -11.852 -8.672 1 96.88 116 TYR B CA 1
ATOM 3580 C C . TYR B 1 116 ? -10.367 -12.023 -8.797 1 96.88 116 TYR B C 1
ATOM 3582 O O . TYR B 1 116 ? -11.141 -11.312 -8.141 1 96.88 116 TYR B O 1
ATOM 3590 N N . CYS B 1 117 ? -10.867 -12.93 -9.695 1 96.69 117 CYS B N 1
ATOM 3591 C CA . CYS B 1 117 ? -12.289 -13.242 -9.812 1 96.69 117 CYS B CA 1
ATOM 3592 C C . CYS B 1 117 ? -12.789 -13.945 -8.555 1 96.69 117 CYS B C 1
ATOM 3594 O O . CYS B 1 117 ? -12.203 -14.93 -8.102 1 96.69 117 CYS B O 1
ATOM 3596 N N . PRO B 1 118 ? -13.891 -13.492 -7.953 1 93.56 118 PRO B N 1
ATOM 3597 C CA . PRO B 1 118 ? -14.43 -14.156 -6.77 1 93.56 118 PRO B CA 1
ATOM 3598 C C . PRO B 1 118 ? -14.859 -15.602 -7.047 1 93.56 118 PRO B C 1
ATOM 3600 O O . PRO B 1 118 ? -15.016 -16.391 -6.113 1 93.56 118 PRO B O 1
ATOM 3603 N N . LYS B 1 119 ? -15.023 -15.938 -8.305 1 96.38 119 LYS B N 1
ATOM 3604 C CA . LYS B 1 119 ? -15.453 -17.281 -8.672 1 96.38 119 LYS B CA 1
ATOM 3605 C C . LYS B 1 119 ? -14.383 -18 -9.5 1 96.38 119 LYS B C 1
ATOM 3607 O O . LYS B 1 119 ? -14.703 -18.766 -10.406 1 96.38 119 LYS B O 1
ATOM 3612 N N . GLN B 1 120 ? -13.211 -17.594 -9.281 1 97.12 120 GLN B N 1
ATOM 3613 C CA . GLN B 1 120 ? -12.133 -18.297 -9.984 1 97.12 120 GLN B CA 1
ATOM 3614 C C . GLN B 1 120 ? -12.117 -19.781 -9.641 1 97.12 120 GLN B C 1
ATOM 3616 O O . GLN B 1 120 ? -12.523 -20.172 -8.547 1 97.12 120 GLN B O 1
ATOM 3621 N N . ILE B 1 121 ? -11.703 -20.625 -10.523 1 97.81 121 ILE B N 1
ATOM 3622 C CA . ILE B 1 121 ? -11.562 -22.062 -10.328 1 97.81 121 ILE B CA 1
ATOM 3623 C C . ILE B 1 121 ? -10.102 -22.469 -10.516 1 97.81 121 ILE B C 1
ATOM 3625 O O . ILE B 1 121 ? -9.539 -22.312 -11.609 1 97.81 121 ILE B O 1
ATOM 3629 N N . LEU B 1 122 ? -9.5 -22.953 -9.477 1 97.19 122 LEU B N 1
ATOM 3630 C CA . LEU B 1 122 ? -8.102 -23.359 -9.516 1 97.19 122 LEU B CA 1
ATOM 3631 C C . LEU B 1 122 ? -7.945 -24.703 -10.234 1 97.19 122 LEU B C 1
ATOM 3633 O O . LEU B 1 122 ? -8.93 -25.422 -10.43 1 97.19 122 LEU B O 1
ATOM 3637 N N . THR B 1 123 ? -6.742 -24.938 -10.594 1 98 123 THR B N 1
ATOM 3638 C CA . THR B 1 123 ? -6.398 -26.031 -11.492 1 98 123 THR B CA 1
ATOM 3639 C C . THR B 1 123 ? -6.684 -27.391 -10.836 1 98 123 THR B C 1
ATOM 3641 O O . THR B 1 123 ? -6.93 -28.375 -11.523 1 98 123 THR B O 1
ATOM 3644 N N . TYR B 1 124 ? -6.691 -27.453 -9.523 1 97.38 124 TYR B N 1
ATOM 3645 C CA . TYR B 1 124 ? -7.012 -28.703 -8.844 1 97.38 124 TYR B CA 1
ATOM 3646 C C . TYR B 1 124 ? -7.629 -28.438 -7.477 1 97.38 124 TYR B C 1
ATOM 3648 O O . TYR B 1 124 ? -7.426 -27.375 -6.891 1 97.38 124 TYR B O 1
ATOM 3656 N N . GLY B 1 125 ? -8.453 -29.359 -7.059 1 94.88 125 GLY B N 1
ATOM 3657 C CA . GLY B 1 125 ? -8.984 -29.344 -5.703 1 94.88 125 GLY B CA 1
ATOM 3658 C C . GLY B 1 125 ? -10.211 -28.453 -5.555 1 94.88 125 GLY B C 1
ATOM 3659 O O . GLY B 1 125 ? -10.648 -28.188 -4.438 1 94.88 125 GLY B O 1
ATOM 3660 N N . PHE B 1 126 ? -10.781 -28.016 -6.641 1 95.88 126 PHE B N 1
ATOM 3661 C CA . PHE B 1 126 ? -11.914 -27.094 -6.574 1 95.88 126 PHE B CA 1
ATOM 3662 C C . PHE B 1 126 ? -13.047 -27.562 -7.477 1 95.88 126 PHE B C 1
ATOM 3664 O O . PHE B 1 126 ? -12.828 -28.359 -8.391 1 95.88 126 PHE B O 1
ATOM 3671 N N . LEU B 1 127 ? -14.234 -27.094 -7.18 1 95.81 127 LEU B N 1
ATOM 3672 C CA . LEU B 1 127 ? -15.398 -27.484 -7.969 1 95.81 127 LEU B CA 1
ATOM 3673 C C . LEU B 1 127 ? -15.422 -26.734 -9.297 1 95.81 127 LEU B C 1
ATOM 3675 O O . LEU B 1 127 ? -15.305 -25.516 -9.336 1 95.81 127 LEU B O 1
ATOM 3679 N N . TYR B 1 128 ? -15.555 -27.484 -10.352 1 96.06 128 TYR B N 1
ATOM 3680 C CA . TYR B 1 128 ? -15.719 -26.922 -11.68 1 96.06 128 TYR B CA 1
ATOM 3681 C C . TYR B 1 128 ? -17.172 -26.531 -11.938 1 96.06 128 TYR B C 1
ATOM 3683 O O . TYR B 1 128 ? -18.016 -26.641 -11.039 1 96.06 128 TYR B O 1
ATOM 3691 N N . HIS B 1 129 ? -17.469 -26.016 -13.133 1 93.5 129 HIS B N 1
ATOM 3692 C CA . HIS B 1 129 ? -18.812 -25.562 -13.484 1 93.5 129 HIS B CA 1
ATOM 3693 C C . HIS B 1 129 ? -19.812 -26.703 -13.422 1 93.5 129 HIS B C 1
ATOM 3695 O O . HIS B 1 129 ? -20.984 -26.484 -13.109 1 93.5 129 HIS B O 1
ATOM 3701 N N . ASP B 1 130 ? -19.422 -27.922 -13.648 1 90.94 130 ASP B N 1
ATOM 3702 C CA . ASP B 1 130 ? -20.312 -29.062 -13.711 1 90.94 130 ASP B CA 1
ATOM 3703 C C . ASP B 1 130 ? -20.469 -29.719 -12.336 1 90.94 130 ASP B C 1
ATOM 3705 O O . ASP B 1 130 ? -21.078 -30.781 -12.211 1 90.94 130 ASP B O 1
ATOM 3709 N N . GLY B 1 131 ? -19.781 -29.125 -11.328 1 93.12 131 GLY B N 1
ATOM 3710 C CA . GLY B 1 131 ? -19.953 -29.609 -9.961 1 93.12 131 GLY B CA 1
ATOM 3711 C C . GLY B 1 131 ? -18.938 -30.656 -9.578 1 93.12 131 GLY B C 1
ATOM 3712 O O . GLY B 1 131 ? -18.922 -31.141 -8.445 1 93.12 131 GLY B O 1
ATOM 3713 N N . THR B 1 132 ? -18.109 -31.062 -10.516 1 94.31 132 THR B N 1
ATOM 3714 C CA . THR B 1 132 ? -17.094 -32.062 -10.211 1 94.31 132 THR B CA 1
ATOM 3715 C C . THR B 1 132 ? -15.773 -31.391 -9.836 1 94.31 132 THR B C 1
ATOM 3717 O O . THR B 1 132 ? -15.578 -30.203 -10.094 1 94.31 132 THR B O 1
ATOM 3720 N N . LEU B 1 133 ? -14.852 -32.156 -9.258 1 95.25 133 LEU B N 1
ATOM 3721 C CA . LEU B 1 133 ? -13.586 -31.594 -8.789 1 95.25 133 LEU B CA 1
ATOM 3722 C C . LEU B 1 133 ? -12.586 -31.469 -9.93 1 95.25 133 LEU B C 1
ATOM 3724 O O . LEU B 1 133 ? -12.555 -32.312 -10.828 1 95.25 133 LEU B O 1
ATOM 3728 N N . THR B 1 134 ? -11.828 -30.469 -9.844 1 97.06 134 THR B N 1
ATOM 3729 C CA . THR B 1 134 ? -10.703 -30.328 -10.766 1 97.06 134 THR B CA 1
ATOM 3730 C C . THR B 1 134 ? -9.516 -31.156 -10.305 1 97.06 134 THR B C 1
ATOM 3732 O O . THR B 1 134 ? -9.281 -31.297 -9.102 1 97.06 134 THR B O 1
ATOM 3735 N N . TYR B 1 135 ? -8.742 -31.719 -11.227 1 97.75 135 TYR B N 1
ATOM 3736 C CA . TYR B 1 135 ? -7.535 -32.5 -10.984 1 97.75 135 TYR B CA 1
ATOM 3737 C C . TYR B 1 135 ? -6.348 -31.922 -11.742 1 97.75 135 TYR B C 1
ATOM 3739 O O . TYR B 1 135 ? -6.488 -31.484 -12.891 1 97.75 135 TYR B O 1
ATOM 3747 N N . GLY B 1 136 ? -5.168 -31.969 -11.141 1 98.31 136 GLY B N 1
ATOM 3748 C CA . GLY B 1 136 ? -4.035 -31.203 -11.625 1 98.31 136 GLY B CA 1
ATOM 3749 C C . GLY B 1 136 ? -3.146 -31.984 -12.578 1 98.31 136 GLY B C 1
ATOM 3750 O O . GLY B 1 136 ? -3.592 -32.938 -13.203 1 98.31 136 GLY B O 1
ATOM 3751 N N . GLY B 1 137 ? -1.926 -31.453 -12.734 1 98.56 137 GLY B N 1
ATOM 3752 C CA . GLY B 1 137 ? -1.034 -31.859 -13.805 1 98.56 137 GLY B CA 1
ATOM 3753 C C . GLY B 1 137 ? -0.17 -33.062 -13.445 1 98.56 137 GLY B C 1
ATOM 3754 O O . GLY B 1 137 ? 0.562 -33.562 -14.289 1 98.56 137 GLY B O 1
ATOM 3755 N N . TYR B 1 138 ? -0.221 -33.5 -12.148 1 98.62 138 TYR B N 1
ATOM 3756 C CA . TYR B 1 138 ? 0.445 -34.75 -11.859 1 98.62 138 TYR B CA 1
ATOM 3757 C C . TYR B 1 138 ? -0.292 -35.938 -12.508 1 98.62 138 TYR B C 1
ATOM 3759 O O . TYR B 1 138 ? -0.615 -36.906 -11.836 1 98.62 138 TYR B O 1
ATOM 3767 N N . SER B 1 139 ? -0.565 -35.812 -13.781 1 98.5 139 SER B N 1
ATOM 3768 C CA . SER B 1 139 ? -1.41 -36.781 -14.508 1 98.5 139 SER B CA 1
ATOM 3769 C C . SER B 1 139 ? -1.004 -36.844 -15.977 1 98.5 139 SER B C 1
ATOM 3771 O O . SER B 1 139 ? -0.18 -36.062 -16.438 1 98.5 139 SER B O 1
ATOM 3773 N N . ASP B 1 140 ? -1.609 -37.75 -16.656 1 98.62 140 ASP B N 1
ATOM 3774 C CA . ASP B 1 140 ? -1.178 -38.094 -18.016 1 98.62 140 ASP B CA 1
ATOM 3775 C C . ASP B 1 140 ? -1.685 -37.062 -19.016 1 98.62 140 ASP B C 1
ATOM 3777 O O . ASP B 1 140 ? -1.023 -36.781 -20.016 1 98.62 140 ASP B O 1
ATOM 3781 N N . HIS B 1 141 ? -2.855 -36.5 -18.812 1 98.56 141 HIS B N 1
ATOM 3782 C CA . HIS B 1 141 ? -3.389 -35.469 -19.703 1 98.56 141 HIS B CA 1
ATOM 3783 C C . HIS B 1 141 ? -4.352 -34.562 -18.969 1 98.56 141 HIS B C 1
ATOM 3785 O O . HIS B 1 141 ? -4.762 -34.844 -17.844 1 98.56 141 HIS B O 1
ATOM 3791 N N . MET B 1 142 ? -4.641 -33.438 -19.609 1 98.25 142 MET B N 1
ATOM 3792 C CA . MET B 1 142 ? -5.543 -32.406 -19.078 1 98.25 142 MET B CA 1
ATOM 3793 C C . MET B 1 142 ? -6.52 -31.938 -20.141 1 98.25 142 MET B C 1
ATOM 3795 O O . MET B 1 142 ? -6.266 -32.094 -21.344 1 98.25 142 MET B O 1
ATOM 3799 N N . VAL B 1 143 ? -7.633 -31.5 -19.688 1 98.44 143 VAL B N 1
ATOM 3800 C CA . VAL B 1 143 ? -8.586 -30.797 -20.531 1 98.44 143 VAL B CA 1
ATOM 3801 C C . VAL B 1 143 ? -8.961 -29.469 -19.891 1 98.44 143 VAL B C 1
ATOM 3803 O O . VAL B 1 143 ? -9.211 -29.406 -18.688 1 98.44 143 VAL B O 1
ATOM 3806 N N . ALA B 1 144 ? -8.922 -28.406 -20.594 1 98.5 144 ALA B N 1
ATOM 3807 C CA . ALA B 1 144 ? -9.266 -27.078 -20.094 1 98.5 144 ALA B CA 1
ATOM 3808 C C . ALA B 1 144 ? -9.867 -26.203 -21.203 1 98.5 144 ALA B C 1
ATOM 3810 O O . ALA B 1 144 ? -9.594 -26.422 -22.391 1 98.5 144 ALA B O 1
ATOM 3811 N N . ASP B 1 145 ? -10.695 -25.25 -20.797 1 98.12 145 ASP B N 1
ATOM 3812 C CA . ASP B 1 145 ? -11.211 -24.266 -21.734 1 98.12 145 ASP B CA 1
ATOM 3813 C C . ASP B 1 145 ? -10.07 -23.469 -22.375 1 98.12 145 ASP B C 1
ATOM 3815 O O . ASP B 1 145 ? -9.117 -23.078 -21.688 1 98.12 145 ASP B O 1
ATOM 3819 N N . GLU B 1 146 ? -10.172 -23.188 -23.688 1 98.38 146 GLU B N 1
ATOM 3820 C CA . GLU B 1 146 ? -9.117 -22.547 -24.469 1 98.38 146 GLU B CA 1
ATOM 3821 C C . GLU B 1 146 ? -8.703 -21.219 -23.828 1 98.38 146 GLU B C 1
ATOM 3823 O O . GLU B 1 146 ? -7.547 -20.812 -23.953 1 98.38 146 GLU B O 1
ATOM 3828 N N . HIS B 1 147 ? -9.609 -20.547 -23.109 1 97.88 147 HIS B N 1
ATOM 3829 C CA . HIS B 1 147 ? -9.312 -19.266 -22.469 1 97.88 147 HIS B CA 1
ATOM 3830 C C . HIS B 1 147 ? -8.234 -19.422 -21.406 1 97.88 147 HIS B C 1
ATOM 3832 O O . HIS B 1 147 ? -7.453 -18.5 -21.172 1 97.88 147 HIS B O 1
ATOM 3838 N N . PHE B 1 148 ? -8.148 -20.562 -20.812 1 98.56 148 PHE B N 1
ATOM 3839 C CA . PHE B 1 148 ? -7.227 -20.781 -19.703 1 98.56 148 PHE B CA 1
ATOM 3840 C C . PHE B 1 148 ? -5.996 -21.547 -20.172 1 98.56 148 PHE B C 1
ATOM 3842 O O . PHE B 1 148 ? -5.184 -21.984 -19.359 1 98.56 148 PHE B O 1
ATOM 3849 N N . VAL B 1 149 ? -5.875 -21.781 -21.438 1 98.81 149 VAL B N 1
ATOM 3850 C CA . VAL B 1 149 ? -4.723 -22.422 -22.062 1 98.81 149 VAL B CA 1
ATOM 3851 C C . VAL B 1 149 ? -3.805 -21.359 -22.672 1 98.81 149 VAL B C 1
ATOM 3853 O O . VAL B 1 149 ? -4.273 -20.438 -23.328 1 98.81 149 VAL B O 1
ATOM 3856 N N . LEU B 1 150 ? -2.557 -21.5 -22.406 1 98.88 150 LEU B N 1
ATOM 3857 C CA . LEU B 1 150 ? -1.569 -20.516 -22.859 1 98.88 150 LEU B CA 1
ATOM 3858 C C . LEU B 1 150 ? -0.728 -21.094 -24 1 98.88 150 LEU B C 1
ATOM 3860 O O . LEU B 1 150 ? -0.354 -22.266 -23.969 1 98.88 150 LEU B O 1
ATOM 3864 N N . ARG B 1 151 ? -0.463 -20.234 -24.922 1 98.69 151 ARG B N 1
ATOM 3865 C CA . ARG B 1 151 ? 0.478 -20.609 -25.969 1 98.69 151 ARG B CA 1
ATOM 3866 C C . ARG B 1 151 ? 1.901 -20.688 -25.438 1 98.69 151 ARG B C 1
ATOM 3868 O O . ARG B 1 151 ? 2.316 -19.828 -24.641 1 98.69 151 ARG B O 1
ATOM 3875 N N . TRP B 1 152 ? 2.568 -21.688 -25.844 1 98.75 152 TRP B N 1
ATOM 3876 C CA . TRP B 1 152 ? 3.951 -21.812 -25.391 1 98.75 152 TRP B CA 1
ATOM 3877 C C . TRP B 1 152 ? 4.918 -21.234 -26.422 1 98.75 152 TRP B C 1
ATOM 3879 O O . TRP B 1 152 ? 4.922 -21.656 -27.578 1 98.75 152 TRP B O 1
ATOM 3889 N N . PRO B 1 153 ? 5.723 -20.297 -26.031 1 98.25 153 PRO B N 1
ATOM 3890 C CA . PRO B 1 153 ? 6.66 -19.734 -27 1 98.25 153 PRO B CA 1
ATOM 3891 C C . PRO B 1 153 ? 7.707 -20.734 -27.469 1 98.25 153 PRO B C 1
ATOM 3893 O O . PRO B 1 153 ? 8.188 -21.547 -26.688 1 98.25 153 PRO B O 1
ATOM 3896 N N . GLU B 1 154 ? 8.133 -20.672 -28.719 1 93.62 154 GLU B N 1
ATOM 3897 C CA . GLU B 1 154 ? 9.055 -21.609 -29.328 1 93.62 154 GLU B CA 1
ATOM 3898 C C . GLU B 1 154 ? 10.414 -21.594 -28.641 1 93.62 154 GLU B C 1
ATOM 3900 O O . GLU B 1 154 ? 11.055 -22.625 -28.469 1 93.62 154 GLU B O 1
ATOM 3905 N N . ASN B 1 155 ? 10.906 -20.531 -28.156 1 94.75 155 ASN B N 1
ATOM 3906 C CA . ASN B 1 155 ? 12.25 -20.406 -27.594 1 94.75 155 ASN B CA 1
ATOM 3907 C C . ASN B 1 155 ? 12.234 -20.531 -26.062 1 94.75 155 ASN B C 1
ATOM 3909 O O . ASN B 1 155 ? 13.234 -20.234 -25.406 1 94.75 155 ASN B O 1
ATOM 3913 N N . LEU B 1 156 ? 11.164 -21.016 -25.516 1 98.31 156 LEU B N 1
ATOM 3914 C CA . LEU B 1 156 ? 11.094 -21.219 -24.062 1 98.31 156 LEU B CA 1
ATOM 3915 C C . LEU B 1 156 ? 11.172 -22.703 -23.719 1 98.31 156 LEU B C 1
ATOM 3917 O O . LEU B 1 156 ? 10.328 -23.484 -24.156 1 98.31 156 LEU B O 1
ATOM 3921 N N . PRO B 1 157 ? 12.219 -23.078 -22.984 1 98.62 157 PRO B N 1
ATOM 3922 C CA . PRO B 1 157 ? 12.32 -24.484 -22.609 1 98.62 157 PRO B CA 1
ATOM 3923 C C . PRO B 1 157 ? 11.062 -25 -21.906 1 98.62 157 PRO B C 1
ATOM 3925 O O . PRO B 1 157 ? 10.461 -24.266 -21.109 1 98.62 157 PRO B O 1
ATOM 3928 N N . LEU B 1 158 ? 10.703 -26.219 -22.188 1 98.69 158 LEU B N 1
ATOM 3929 C CA . LEU B 1 158 ? 9.453 -26.781 -21.688 1 98.69 158 LEU B CA 1
ATOM 3930 C C . LEU B 1 158 ? 9.555 -27.109 -20.203 1 98.69 158 LEU B C 1
ATOM 3932 O O . LEU B 1 158 ? 8.656 -26.781 -19.422 1 98.69 158 LEU B O 1
ATOM 3936 N N . ASP B 1 159 ? 10.648 -27.797 -19.812 1 98.44 159 ASP B N 1
ATOM 3937 C CA . ASP B 1 159 ? 10.805 -28.234 -18.422 1 98.44 159 ASP B CA 1
ATOM 3938 C C . ASP B 1 159 ? 11.086 -27.047 -17.5 1 98.44 159 ASP B C 1
ATOM 3940 O O . ASP B 1 159 ? 10.312 -26.781 -16.578 1 98.44 159 ASP B O 1
ATOM 3944 N N . SER B 1 160 ? 12.07 -26.219 -17.812 1 98.44 160 SER B N 1
ATOM 3945 C CA . SER B 1 160 ? 12.461 -25.109 -16.938 1 98.44 160 SER B CA 1
ATOM 3946 C C . SER B 1 160 ? 11.492 -23.938 -17.062 1 98.44 160 SER B C 1
ATOM 3948 O O . SER B 1 160 ? 11.5 -23.031 -16.234 1 98.44 160 SER B O 1
ATOM 3950 N N . GLY B 1 161 ? 10.688 -23.938 -18.094 1 98.75 161 GLY B N 1
ATOM 3951 C CA . GLY B 1 161 ? 9.664 -22.922 -18.25 1 98.75 161 GLY B CA 1
ATOM 3952 C C . GLY B 1 161 ? 8.398 -23.219 -17.453 1 98.75 161 GLY B C 1
ATOM 3953 O O . GLY B 1 161 ? 7.633 -22.297 -17.141 1 98.75 161 GLY B O 1
ATOM 3954 N N . ALA B 1 162 ? 8.133 -24.438 -17.109 1 98.81 162 ALA B N 1
ATOM 3955 C CA . ALA B 1 162 ? 6.891 -24.875 -16.484 1 98.81 162 ALA B CA 1
ATOM 3956 C C . ALA B 1 162 ? 6.641 -24.109 -15.188 1 98.81 162 ALA B C 1
ATOM 3958 O O . ALA B 1 162 ? 5.551 -23.578 -14.969 1 98.81 162 ALA B O 1
ATOM 3959 N N . PRO B 1 163 ? 7.73 -23.906 -14.359 1 98.69 163 PRO B N 1
ATOM 3960 C CA . PRO B 1 163 ? 7.512 -23.203 -13.086 1 98.69 163 PRO B CA 1
ATOM 3961 C C . PRO B 1 163 ? 7.074 -21.75 -13.281 1 98.69 163 PRO B C 1
ATOM 3963 O O . PRO B 1 163 ? 6.562 -21.141 -12.344 1 98.69 163 PRO B O 1
ATOM 3966 N N . LEU B 1 164 ? 7.266 -21.203 -14.484 1 98.88 164 LEU B N 1
ATOM 3967 C CA . LEU B 1 164 ? 6.891 -19.812 -14.727 1 98.88 164 LEU B CA 1
ATOM 3968 C C . LEU B 1 164 ? 5.375 -19.641 -14.703 1 98.88 164 LEU B C 1
ATOM 3970 O O . LEU B 1 164 ? 4.871 -18.531 -14.523 1 98.88 164 LEU B O 1
ATOM 3974 N N . LEU B 1 165 ? 4.656 -20.734 -14.828 1 98.81 165 LEU B N 1
ATOM 3975 C CA . LEU B 1 165 ? 3.197 -20.703 -14.859 1 98.81 165 LEU B CA 1
ATOM 3976 C C . LEU B 1 165 ? 2.633 -20.453 -13.461 1 98.81 165 LEU B C 1
ATOM 3978 O O . LEU B 1 165 ? 1.435 -20.203 -13.312 1 98.81 165 LEU B O 1
ATOM 3982 N N . CYS B 1 166 ? 3.422 -20.438 -12.453 1 98.25 166 CYS B N 1
ATOM 3983 C CA . CYS B 1 166 ? 3.084 -19.969 -11.117 1 98.25 166 CYS B CA 1
ATOM 3984 C C . CYS B 1 166 ? 4.133 -19 -10.586 1 98.25 166 CYS B C 1
ATOM 3986 O O . CYS B 1 166 ? 3.91 -17.781 -10.57 1 98.25 166 CYS B O 1
ATOM 3988 N N . ALA B 1 167 ? 5.367 -19.484 -10.383 1 98 167 ALA B N 1
ATOM 3989 C CA . ALA B 1 167 ? 6.438 -18.656 -9.828 1 98 167 ALA B CA 1
ATOM 3990 C C . ALA B 1 167 ? 6.723 -17.453 -10.727 1 98 167 ALA B C 1
ATOM 3992 O O . ALA B 1 167 ? 6.953 -16.344 -10.234 1 98 167 ALA B O 1
ATOM 3993 N N . GLY B 1 168 ? 6.727 -17.688 -12.008 1 98.69 168 GLY B N 1
ATOM 3994 C CA . GLY B 1 168 ? 7.004 -16.609 -12.938 1 98.69 168 GLY B CA 1
ATOM 3995 C C . GLY B 1 168 ? 5.965 -15.5 -12.891 1 98.69 168 GLY B C 1
ATOM 3996 O O . GLY B 1 168 ? 6.289 -14.352 -12.586 1 98.69 168 GLY B O 1
ATOM 3997 N N . ILE B 1 169 ? 4.684 -15.883 -13.141 1 98.75 169 ILE B N 1
ATOM 3998 C CA . ILE B 1 169 ? 3.627 -14.875 -13.211 1 98.75 169 ILE B CA 1
ATOM 3999 C C . ILE B 1 169 ? 3.447 -14.219 -11.836 1 98.75 169 ILE B C 1
ATOM 4001 O O . ILE B 1 169 ? 3.15 -13.023 -11.75 1 98.75 169 ILE B O 1
ATOM 4005 N N . THR B 1 170 ? 3.68 -14.938 -10.742 1 98.38 170 THR B N 1
ATOM 4006 C CA . THR B 1 170 ? 3.539 -14.43 -9.383 1 98.38 170 THR B CA 1
ATOM 4007 C C . THR B 1 170 ? 4.555 -13.32 -9.117 1 98.38 170 THR B C 1
ATOM 4009 O O . THR B 1 170 ? 4.266 -12.375 -8.383 1 98.38 170 THR B O 1
ATOM 4012 N N . THR B 1 171 ? 5.746 -13.43 -9.711 1 98.75 171 THR B N 1
ATOM 4013 C CA . THR B 1 171 ? 6.789 -12.445 -9.461 1 98.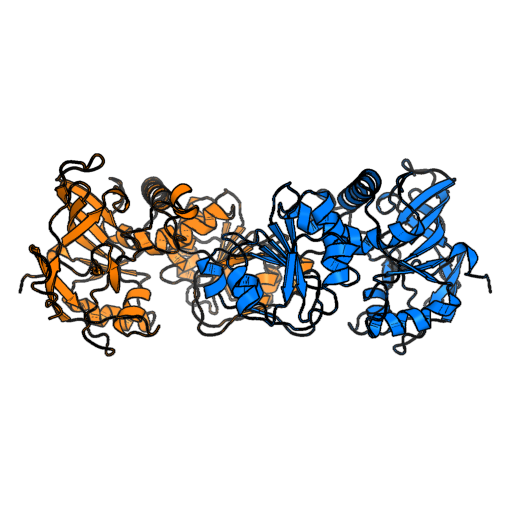75 171 THR B CA 1
ATOM 4014 C C . THR B 1 171 ? 6.801 -11.375 -10.555 1 98.75 171 THR B C 1
ATOM 4016 O O . THR B 1 171 ? 7.148 -10.219 -10.297 1 98.75 171 THR B O 1
ATOM 4019 N N . TYR B 1 172 ? 6.402 -11.727 -11.773 1 98.81 172 TYR B N 1
ATOM 4020 C CA . TYR B 1 172 ? 6.328 -10.805 -12.898 1 98.81 172 TYR B CA 1
ATOM 4021 C C . TYR B 1 172 ? 5.242 -9.758 -12.672 1 98.81 172 TYR B C 1
ATOM 4023 O O . TYR B 1 172 ? 5.465 -8.562 -12.891 1 98.81 172 TYR B O 1
ATOM 4031 N N . SER B 1 173 ? 4.109 -10.203 -12.203 1 98.69 173 SER B N 1
ATOM 4032 C CA . SER B 1 173 ? 2.918 -9.367 -12.109 1 98.69 173 SER B CA 1
ATOM 4033 C C . SER B 1 173 ? 3.16 -8.156 -11.203 1 98.69 173 SER B C 1
ATOM 4035 O O . SER B 1 173 ? 2.906 -7.02 -11.602 1 98.69 173 SER B O 1
ATOM 4037 N N . PRO B 1 174 ? 3.684 -8.352 -9.984 1 98.62 174 PRO B N 1
ATOM 4038 C CA . PRO B 1 174 ? 3.873 -7.176 -9.125 1 98.62 174 PRO B CA 1
ATOM 4039 C C . PRO B 1 174 ? 4.957 -6.234 -9.648 1 98.62 174 PRO B C 1
ATOM 4041 O O . PRO B 1 174 ? 4.875 -5.023 -9.445 1 98.62 174 PRO B O 1
ATOM 4044 N N . LEU B 1 175 ? 6.016 -6.766 -10.289 1 98.81 175 LEU B N 1
ATOM 4045 C CA . LEU B 1 175 ? 7.031 -5.891 -10.867 1 98.81 175 LEU B CA 1
ATOM 4046 C C . LEU B 1 175 ? 6.418 -4.969 -11.922 1 98.81 175 LEU B C 1
ATOM 4048 O O . LEU B 1 175 ? 6.68 -3.764 -11.922 1 98.81 175 LEU B O 1
ATOM 4052 N N . ARG B 1 176 ? 5.566 -5.527 -12.711 1 98.31 176 ARG B N 1
ATOM 4053 C CA . ARG B 1 176 ? 4.906 -4.762 -13.766 1 98.31 176 ARG B CA 1
ATOM 4054 C C . ARG B 1 176 ? 3.865 -3.811 -13.18 1 98.31 176 ARG B C 1
ATOM 4056 O O . ARG B 1 176 ? 3.871 -2.615 -13.477 1 98.31 176 ARG B O 1
ATOM 4063 N N . HIS B 1 177 ? 3.006 -4.324 -12.391 1 97.88 177 HIS B N 1
ATOM 4064 C CA . HIS B 1 177 ? 1.857 -3.582 -11.883 1 97.88 177 HIS B CA 1
ATOM 4065 C C . HIS B 1 177 ? 2.299 -2.377 -11.062 1 97.88 177 HIS B C 1
ATOM 4067 O O . HIS B 1 177 ? 1.685 -1.31 -11.133 1 97.88 177 HIS B O 1
ATOM 4073 N N . PHE B 1 178 ? 3.383 -2.498 -10.289 1 97.94 178 PHE B N 1
ATOM 4074 C CA . PHE B 1 178 ? 3.773 -1.445 -9.359 1 97.94 178 PHE B CA 1
ATOM 4075 C C . PHE B 1 178 ? 4.93 -0.628 -9.922 1 97.94 178 PHE B C 1
ATOM 4077 O O . PHE B 1 178 ? 5.602 0.094 -9.18 1 97.94 178 PHE B O 1
ATOM 4084 N N . GLY B 1 179 ? 5.215 -0.77 -11.195 1 97.62 179 GLY B N 1
ATOM 4085 C CA . GLY B 1 179 ? 6.152 0.087 -11.898 1 97.62 179 GLY B CA 1
ATOM 4086 C C . GLY B 1 179 ? 7.602 -0.186 -11.539 1 97.62 179 GLY B C 1
ATOM 4087 O O . GLY B 1 179 ? 8.422 0.73 -11.523 1 97.62 179 GLY B O 1
ATOM 4088 N N . LEU B 1 180 ? 7.879 -1.407 -11.211 1 98.44 180 LEU B N 1
ATOM 4089 C CA . LEU B 1 180 ? 9.234 -1.79 -10.844 1 98.44 180 LEU B CA 1
ATOM 4090 C C . LEU B 1 180 ? 9.945 -2.475 -12 1 98.44 180 LEU B C 1
ATOM 4092 O O . LEU B 1 180 ? 10.977 -3.129 -11.812 1 98.44 180 LEU B O 1
ATOM 4096 N N . ASP B 1 181 ? 9.336 -2.344 -13.18 1 98.25 181 ASP B N 1
ATOM 4097 C CA . ASP B 1 181 ? 9.797 -3.057 -14.367 1 98.25 181 ASP B CA 1
ATOM 4098 C C . ASP B 1 181 ? 10.555 -2.121 -15.305 1 98.25 181 ASP B C 1
ATOM 4100 O O . ASP B 1 181 ? 10.594 -2.35 -16.516 1 98.25 181 ASP B O 1
ATOM 4104 N N . LYS B 1 182 ? 11.094 -1.022 -14.805 1 97.69 182 LYS B N 1
ATOM 4105 C CA . LYS B 1 182 ? 11.805 -0.056 -15.633 1 97.69 182 LYS B CA 1
ATOM 4106 C C . LYS B 1 182 ? 13.305 -0.096 -15.352 1 97.69 182 LYS B C 1
ATOM 4108 O O . LYS B 1 182 ? 13.727 -0.311 -14.219 1 97.69 182 LYS B O 1
ATOM 4113 N N . PRO B 1 183 ? 14.094 0.118 -16.469 1 98.19 183 PRO B N 1
ATOM 4114 C CA . PRO B 1 183 ? 15.547 0.15 -16.281 1 98.19 183 PRO B CA 1
ATOM 4115 C C . PRO B 1 183 ? 15.977 1.166 -15.219 1 98.19 183 PRO B C 1
ATOM 4117 O O . PRO B 1 183 ? 15.43 2.271 -15.164 1 98.19 183 PRO B O 1
ATOM 4120 N N . GLY B 1 184 ? 16.812 0.731 -14.391 1 97.56 184 GLY B N 1
ATOM 4121 C CA . GLY B 1 184 ? 17.391 1.647 -13.414 1 97.56 184 GLY B CA 1
ATOM 4122 C C . GLY B 1 184 ? 16.672 1.614 -12.078 1 97.56 184 GLY B C 1
ATOM 4123 O O . GLY B 1 184 ? 17.188 2.105 -11.07 1 97.56 184 GLY B O 1
ATOM 4124 N N . MET B 1 185 ? 15.516 1.063 -12.008 1 98.12 185 MET B N 1
ATOM 4125 C CA . MET B 1 185 ? 14.828 0.911 -10.727 1 98.12 185 MET B CA 1
ATOM 4126 C C . MET B 1 185 ? 15.656 0.072 -9.758 1 98.12 185 MET B C 1
ATOM 4128 O O . MET B 1 185 ? 16.297 -0.899 -10.164 1 98.12 185 MET B O 1
ATOM 4132 N N . LYS B 1 186 ? 15.719 0.472 -8.547 1 98.81 186 LYS B N 1
ATOM 4133 C CA . LYS B 1 186 ? 16.375 -0.309 -7.5 1 98.81 186 LYS B CA 1
ATOM 4134 C C . LYS B 1 186 ? 15.367 -1.211 -6.785 1 98.81 186 LYS B C 1
ATOM 4136 O O . LYS B 1 186 ? 14.539 -0.734 -6.012 1 98.81 186 LYS B O 1
ATOM 4141 N N . VAL B 1 187 ? 15.492 -2.514 -7.004 1 98.88 187 VAL B N 1
ATOM 4142 C CA . VAL B 1 187 ? 14.492 -3.469 -6.547 1 98.88 187 VAL B CA 1
ATOM 4143 C C . VAL B 1 187 ? 15.117 -4.449 -5.562 1 98.88 187 VAL B C 1
ATOM 4145 O O . VAL B 1 187 ? 16.188 -5.012 -5.828 1 98.88 187 VAL B O 1
ATOM 4148 N N . GLY B 1 188 ? 14.477 -4.574 -4.41 1 98.88 188 GLY B N 1
ATOM 4149 C CA . GLY B 1 188 ? 14.867 -5.609 -3.465 1 98.88 188 GLY B CA 1
ATOM 4150 C C . GLY B 1 188 ? 14.062 -6.887 -3.615 1 98.88 188 GLY B C 1
ATOM 4151 O O . GLY B 1 188 ? 12.875 -6.848 -3.934 1 98.88 188 GLY B O 1
ATOM 4152 N N . VAL B 1 189 ? 14.68 -8.008 -3.373 1 98.88 189 VAL B N 1
ATOM 4153 C CA . VAL B 1 189 ? 14.023 -9.305 -3.293 1 98.88 189 VAL B CA 1
ATOM 4154 C C . VAL B 1 189 ? 14.352 -9.969 -1.956 1 98.88 189 VAL B C 1
ATOM 4156 O O . VAL B 1 189 ? 15.516 -10.234 -1.655 1 98.88 189 VAL B O 1
ATOM 4159 N N . VAL B 1 190 ? 13.312 -10.188 -1.193 1 98.31 190 VAL B N 1
ATOM 4160 C CA . VAL B 1 190 ? 13.492 -10.828 0.106 1 98.31 190 VAL B CA 1
ATOM 4161 C C . VAL B 1 190 ? 13.258 -12.336 -0.022 1 98.31 190 VAL B C 1
ATOM 4163 O O . VAL B 1 190 ? 12.164 -12.773 -0.392 1 98.31 190 VAL B O 1
ATOM 4166 N N . GLY B 1 191 ? 14.25 -13.07 0.343 1 94.81 191 GLY B N 1
ATOM 4167 C CA . GLY B 1 191 ? 14.18 -14.516 0.211 1 94.81 191 GLY B CA 1
ATOM 4168 C C . GLY B 1 191 ? 14.602 -15.016 -1.159 1 94.81 191 GLY B C 1
ATOM 4169 O O . GLY B 1 191 ? 14.156 -14.492 -2.182 1 94.81 191 GLY B O 1
ATOM 4170 N N . LEU B 1 192 ? 15.484 -15.992 -1.135 1 94.62 192 LEU B N 1
ATOM 4171 C CA . LEU B 1 192 ? 15.969 -16.562 -2.383 1 94.62 192 LEU B CA 1
ATOM 4172 C C . LEU B 1 192 ? 15.578 -18.047 -2.492 1 94.62 192 LEU B C 1
ATOM 4174 O O . LEU B 1 192 ? 16.438 -18.922 -2.469 1 94.62 192 LEU B O 1
ATOM 4178 N N . GLY B 1 193 ? 14.344 -18.266 -2.662 1 94.06 193 GLY B N 1
ATOM 4179 C CA . GLY B 1 193 ? 13.797 -19.594 -2.908 1 94.06 193 GLY B CA 1
ATOM 4180 C C . GLY B 1 193 ? 13.172 -19.734 -4.285 1 94.06 193 GLY B C 1
ATOM 4181 O O . GLY B 1 193 ? 13.68 -19.172 -5.262 1 94.06 193 GLY B O 1
ATOM 4182 N N . GLY B 1 194 ? 12.164 -20.594 -4.328 1 94.94 194 GLY B N 1
ATOM 4183 C CA . GLY B 1 194 ? 11.5 -20.875 -5.59 1 94.94 194 GLY B CA 1
ATOM 4184 C C . GLY B 1 194 ? 10.961 -19.641 -6.281 1 94.94 194 GLY B C 1
ATOM 4185 O O . GLY B 1 194 ? 11.133 -19.469 -7.488 1 94.94 194 GLY B O 1
ATOM 4186 N N . LEU B 1 195 ? 10.344 -18.734 -5.531 1 97 195 LEU B N 1
ATOM 4187 C CA . LEU B 1 195 ? 9.836 -17.5 -6.094 1 97 195 LEU B CA 1
ATOM 4188 C C . LEU B 1 195 ? 10.953 -16.469 -6.23 1 97 195 LEU B C 1
ATOM 4190 O O . LEU B 1 195 ? 11.055 -15.789 -7.254 1 97 195 LEU B O 1
ATOM 4194 N N . GLY B 1 196 ? 11.781 -16.422 -5.266 1 97.81 196 GLY B N 1
ATOM 4195 C CA . GLY B 1 196 ? 12.789 -15.383 -5.164 1 97.81 196 GLY B CA 1
ATOM 4196 C C . GLY B 1 196 ? 13.766 -15.375 -6.324 1 97.81 196 GLY B C 1
ATOM 4197 O O . GLY B 1 196 ? 14.117 -14.32 -6.848 1 97.81 196 GLY B O 1
ATOM 4198 N N . HIS B 1 197 ? 14.234 -16.562 -6.719 1 98.31 197 HIS B N 1
ATOM 4199 C CA . HIS B 1 197 ? 15.227 -16.594 -7.785 1 98.31 197 HIS B CA 1
ATOM 4200 C C . HIS B 1 197 ? 14.633 -16.141 -9.109 1 98.31 197 HIS B C 1
ATOM 4202 O O . HIS B 1 197 ? 15.312 -15.492 -9.906 1 98.31 197 HIS B O 1
ATOM 4208 N N . VAL B 1 198 ? 13.359 -16.422 -9.289 1 98.56 198 VAL B N 1
ATOM 4209 C CA . VAL B 1 198 ? 12.695 -15.984 -10.516 1 98.56 198 VAL B CA 1
ATOM 4210 C C . VAL B 1 198 ? 12.453 -14.477 -10.469 1 98.56 198 VAL B C 1
ATOM 4212 O O . VAL B 1 198 ? 12.578 -13.789 -11.484 1 98.56 198 VAL B O 1
ATOM 4215 N N . ALA B 1 199 ? 12.164 -13.984 -9.297 1 98.75 199 ALA B N 1
ATOM 4216 C CA . ALA B 1 199 ? 11.992 -12.547 -9.117 1 98.75 199 ALA B CA 1
ATOM 4217 C C . ALA B 1 199 ? 13.266 -11.797 -9.492 1 98.75 199 ALA B C 1
ATOM 4219 O O . ALA B 1 199 ? 13.219 -10.766 -10.172 1 98.75 199 ALA B O 1
ATOM 4220 N N . VAL B 1 200 ? 14.391 -12.328 -9.031 1 98.81 200 VAL B N 1
ATOM 4221 C CA . VAL B 1 200 ? 15.68 -11.711 -9.344 1 98.81 200 VAL B CA 1
ATOM 4222 C C . VAL B 1 200 ? 15.891 -11.711 -10.859 1 98.81 200 VAL B C 1
ATOM 4224 O O . VAL B 1 200 ? 16.25 -10.68 -11.438 1 98.81 200 VAL B O 1
ATOM 4227 N N . LYS B 1 201 ? 15.617 -12.805 -11.492 1 98.81 201 LYS B N 1
ATOM 4228 C CA . LYS B 1 201 ? 15.852 -12.938 -12.93 1 98.81 201 LYS B CA 1
ATOM 4229 C C . LYS B 1 201 ? 14.977 -11.977 -13.719 1 98.81 201 LYS B C 1
ATOM 4231 O O . LYS B 1 201 ? 15.445 -11.312 -14.641 1 98.81 201 LYS B O 1
ATOM 4236 N N . PHE B 1 202 ? 13.664 -11.875 -13.398 1 98.88 202 PHE B N 1
ATOM 4237 C CA . PHE B 1 202 ? 12.781 -10.953 -14.094 1 98.88 202 PHE B CA 1
ATOM 4238 C C . PHE B 1 202 ? 13.195 -9.508 -13.852 1 98.88 202 PHE B C 1
ATOM 4240 O O . PHE B 1 202 ? 13.219 -8.695 -14.781 1 98.88 202 PHE B O 1
ATOM 4247 N N . ALA B 1 203 ? 13.5 -9.172 -12.57 1 98.88 203 ALA B N 1
ATOM 4248 C CA . ALA B 1 203 ? 13.922 -7.805 -12.266 1 98.88 203 ALA B CA 1
ATOM 4249 C C . ALA B 1 203 ? 15.164 -7.422 -13.07 1 98.88 203 ALA B C 1
ATOM 4251 O O . ALA B 1 203 ? 15.234 -6.324 -13.625 1 98.88 203 ALA B O 1
ATOM 4252 N N . LYS B 1 204 ? 16.109 -8.359 -13.156 1 98.75 204 LYS B N 1
ATOM 4253 C CA . LYS B 1 204 ? 17.312 -8.125 -13.945 1 98.75 204 LYS B CA 1
ATOM 4254 C C . LYS B 1 204 ? 16.984 -7.961 -15.43 1 98.75 204 LYS B C 1
ATOM 4256 O O . LYS B 1 204 ? 17.531 -7.09 -16.094 1 98.75 204 LYS B O 1
ATOM 4261 N N . ALA B 1 205 ? 16.094 -8.789 -15.883 1 98.69 205 ALA B N 1
ATOM 4262 C CA . ALA B 1 205 ? 15.703 -8.727 -17.297 1 98.69 205 ALA B CA 1
ATOM 4263 C C . ALA B 1 205 ? 15.039 -7.391 -17.609 1 98.69 205 ALA B C 1
ATOM 4265 O O . ALA B 1 205 ? 15.141 -6.895 -18.734 1 98.69 205 ALA B O 1
ATOM 4266 N N . PHE B 1 206 ? 14.352 -6.777 -16.656 1 98.62 206 PHE B N 1
ATOM 4267 C CA . PHE B 1 206 ? 13.727 -5.473 -16.828 1 98.62 206 PHE B CA 1
ATOM 4268 C C . PHE B 1 206 ? 14.773 -4.359 -16.781 1 98.62 206 PHE B C 1
ATOM 4270 O O . PHE B 1 206 ? 14.469 -3.209 -17.109 1 98.62 206 PHE B O 1
ATOM 4277 N N . GLY B 1 207 ? 16.016 -4.676 -16.391 1 98.44 207 GLY B N 1
ATOM 4278 C CA . GLY B 1 207 ? 17.078 -3.691 -16.297 1 98.44 207 GLY B CA 1
ATOM 4279 C C . GLY B 1 207 ? 17.172 -3.045 -14.93 1 98.44 207 GLY B C 1
ATOM 4280 O O . GLY B 1 207 ? 17.844 -2.016 -14.766 1 98.44 207 GLY B O 1
ATOM 4281 N N . ALA B 1 208 ? 16.594 -3.635 -13.93 1 98.62 208 ALA B N 1
ATOM 4282 C CA . ALA B 1 208 ? 16.625 -3.084 -12.578 1 98.62 208 ALA B CA 1
ATOM 4283 C C . ALA B 1 208 ? 17.953 -3.377 -11.898 1 98.62 208 ALA B C 1
ATOM 4285 O O . ALA B 1 208 ? 18.672 -4.297 -12.297 1 98.62 208 ALA B O 1
ATOM 4286 N N . GLU B 1 209 ? 18.359 -2.518 -11.008 1 98.75 209 GLU B N 1
ATOM 4287 C CA . GLU B 1 209 ? 19.406 -2.82 -10.031 1 98.75 209 GLU B CA 1
ATOM 4288 C C . GLU B 1 209 ? 18.844 -3.621 -8.859 1 98.75 209 GLU B C 1
ATOM 4290 O O . GLU B 1 209 ? 18.031 -3.113 -8.086 1 98.75 209 GLU B O 1
ATOM 4295 N N . VAL B 1 210 ? 19.312 -4.879 -8.727 1 98.88 210 VAL B N 1
ATOM 4296 C CA . VAL B 1 210 ? 18.625 -5.82 -7.844 1 98.88 210 VAL B CA 1
ATOM 4297 C C . VAL B 1 210 ? 19.469 -6.051 -6.586 1 98.88 210 VAL B C 1
ATOM 4299 O O . VAL B 1 210 ? 20.672 -6.309 -6.676 1 98.88 210 VAL B O 1
ATOM 4302 N N . THR B 1 211 ? 18.859 -5.922 -5.434 1 98.88 211 THR B N 1
ATOM 4303 C CA . THR B 1 211 ? 19.438 -6.254 -4.137 1 98.88 211 THR B CA 1
ATOM 4304 C C . THR B 1 211 ? 18.719 -7.441 -3.51 1 98.88 211 THR B C 1
ATOM 4306 O O . THR B 1 211 ? 17.5 -7.379 -3.262 1 98.88 211 THR B O 1
ATOM 4309 N N . VAL B 1 212 ? 19.453 -8.539 -3.281 1 98.75 212 VAL B N 1
ATOM 4310 C CA . VAL B 1 212 ? 18.859 -9.672 -2.572 1 98.75 212 VAL B CA 1
ATOM 4311 C C . VAL B 1 212 ? 19.031 -9.477 -1.065 1 98.75 212 VAL B C 1
ATOM 4313 O O . VAL B 1 212 ? 20.109 -9.117 -0.594 1 98.75 212 VAL B O 1
ATOM 4316 N N . ILE B 1 213 ? 17.969 -9.633 -0.324 1 98.31 213 ILE B N 1
ATOM 4317 C CA . ILE B 1 213 ? 17.953 -9.5 1.129 1 98.31 213 ILE B CA 1
ATOM 4318 C C . ILE B 1 213 ? 17.688 -10.859 1.769 1 98.31 213 ILE B C 1
ATOM 4320 O O . ILE B 1 213 ? 16.672 -11.492 1.476 1 98.31 213 ILE B O 1
ATOM 4324 N N . SER B 1 214 ? 18.578 -11.32 2.568 1 96 214 SER B N 1
ATOM 4325 C CA . SER B 1 214 ? 18.469 -12.609 3.24 1 96 214 SER B CA 1
ATOM 4326 C C . SER B 1 214 ? 18.906 -12.516 4.699 1 96 214 SER B C 1
ATOM 4328 O O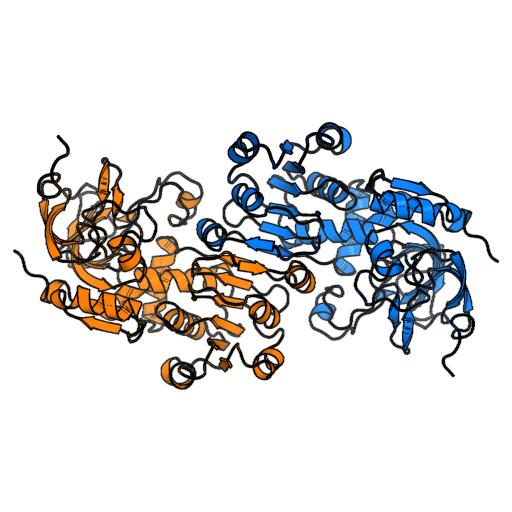 . SER B 1 214 ? 19.484 -11.508 5.113 1 96 214 SER B O 1
ATOM 4330 N N . THR B 1 215 ? 18.562 -13.523 5.523 1 93.5 215 THR B N 1
ATOM 4331 C CA . THR B 1 215 ? 18.859 -13.492 6.949 1 93.5 215 THR B CA 1
ATOM 4332 C C . THR B 1 215 ? 20.297 -13.938 7.207 1 93.5 215 THR B C 1
ATOM 4334 O O . THR B 1 215 ? 20.844 -13.719 8.297 1 93.5 215 THR B O 1
ATOM 4337 N N . SER B 1 216 ? 20.906 -14.641 6.242 1 92.62 216 SER B N 1
ATOM 4338 C CA . SER B 1 216 ? 22.281 -15.086 6.363 1 92.62 216 SER B CA 1
ATOM 4339 C C . SER B 1 216 ? 23.047 -14.906 5.051 1 92.62 216 SER B C 1
ATOM 4341 O O . SER B 1 216 ? 22.438 -14.625 4.016 1 92.62 216 SER B O 1
ATOM 4343 N N . SER B 1 217 ? 24.344 -15.086 5.086 1 94.88 217 SER B N 1
ATOM 4344 C CA . SER B 1 217 ? 25.188 -14.891 3.91 1 94.88 217 SER B CA 1
ATOM 4345 C C . SER B 1 217 ? 25.281 -16.156 3.08 1 94.88 217 SER B C 1
ATOM 4347 O O . SER B 1 217 ? 26.016 -16.203 2.084 1 94.88 217 SER B O 1
ATOM 4349 N N . ALA B 1 218 ? 24.531 -17.172 3.436 1 92.62 218 ALA B N 1
ATOM 4350 C CA . ALA B 1 218 ? 24.688 -18.5 2.832 1 92.62 218 ALA B CA 1
ATOM 4351 C C . ALA B 1 218 ? 24.406 -18.453 1.332 1 92.62 218 ALA B C 1
ATOM 4353 O O . ALA B 1 218 ? 25.031 -19.172 0.559 1 92.62 218 ALA B O 1
ATOM 4354 N N . LYS B 1 219 ? 23.547 -17.531 0.902 1 93.38 219 LYS B N 1
ATOM 4355 C CA . LYS B 1 219 ? 23.141 -17.5 -0.499 1 93.38 219 LYS B CA 1
ATOM 4356 C C . LYS B 1 219 ? 23.781 -16.344 -1.238 1 93.38 219 LYS B C 1
ATOM 4358 O O . LYS B 1 219 ? 23.391 -16.016 -2.367 1 93.38 219 LYS B O 1
ATOM 4363 N N . LYS B 1 220 ? 24.734 -15.695 -0.664 1 96.62 220 LYS B N 1
ATOM 4364 C CA . LYS B 1 220 ? 25.344 -14.492 -1.231 1 96.62 220 LYS B CA 1
ATOM 4365 C C . LYS B 1 220 ? 25.984 -14.781 -2.58 1 96.62 220 LYS B C 1
ATOM 4367 O O . LYS B 1 220 ? 25.75 -14.07 -3.559 1 96.62 220 LYS B O 1
ATOM 4372 N N . GLN B 1 221 ? 26.781 -15.805 -2.633 1 96.81 221 GLN B N 1
ATOM 4373 C CA . GLN B 1 221 ? 27.484 -16.156 -3.867 1 96.81 221 GLN B CA 1
ATOM 4374 C C . GLN B 1 221 ? 26.484 -16.516 -4.973 1 96.81 221 GLN B C 1
ATOM 4376 O O . GLN B 1 221 ? 26.625 -16.078 -6.113 1 96.81 221 GLN B O 1
ATOM 4381 N N . GLU B 1 222 ? 25.531 -17.344 -4.574 1 95.81 222 GLU B N 1
ATOM 4382 C CA . GLU B 1 222 ? 24.5 -17.734 -5.535 1 95.81 222 GLU B CA 1
ATOM 4383 C C . GLU B 1 222 ? 23.766 -16.5 -6.059 1 95.81 222 GLU B C 1
ATOM 4385 O O . GLU B 1 222 ? 23.484 -16.406 -7.254 1 95.81 222 GLU B O 1
ATOM 4390 N N . ALA B 1 223 ? 23.484 -15.586 -5.25 1 97.38 223 ALA B N 1
ATOM 4391 C CA . ALA B 1 223 ? 22.75 -14.375 -5.617 1 97.38 223 ALA B CA 1
ATOM 4392 C C . ALA B 1 223 ? 23.562 -13.5 -6.562 1 97.38 223 ALA B C 1
ATOM 4394 O O . ALA B 1 223 ? 23.078 -13.094 -7.617 1 97.38 223 ALA B O 1
ATOM 4395 N N . LEU B 1 224 ? 24.828 -13.242 -6.203 1 98 224 LEU B N 1
ATOM 4396 C CA . LEU B 1 224 ? 25.656 -12.266 -6.914 1 98 224 LEU B CA 1
ATOM 4397 C C . LEU B 1 224 ? 26.25 -12.875 -8.18 1 98 224 LEU B C 1
ATOM 4399 O O . LEU B 1 224 ? 26.234 -12.25 -9.242 1 98 224 LEU B O 1
ATOM 4403 N N . GLN B 1 225 ? 26.719 -14.094 -8.086 1 97.19 225 GLN B N 1
ATOM 4404 C CA . GLN B 1 225 ? 27.422 -14.695 -9.211 1 97.19 225 GLN B CA 1
ATOM 4405 C C . GLN B 1 225 ? 26.484 -15.57 -10.047 1 97.19 225 GLN B C 1
ATOM 4407 O O . GLN B 1 225 ? 26.578 -15.602 -11.273 1 97.19 225 GLN B O 1
ATOM 4412 N N . GLY B 1 226 ? 25.609 -16.266 -9.375 1 95.25 226 GLY B N 1
ATOM 4413 C CA . GLY B 1 226 ? 24.703 -17.156 -10.078 1 95.25 226 GLY B CA 1
ATOM 4414 C C . GLY B 1 226 ? 23.547 -16.422 -10.75 1 95.25 226 GLY B C 1
ATOM 4415 O O . GLY B 1 226 ? 23.359 -16.547 -11.961 1 95.25 226 GLY B O 1
ATOM 4416 N N . LEU B 1 227 ? 22.891 -15.617 -9.984 1 97.31 227 LEU B N 1
ATOM 4417 C CA . LEU B 1 227 ? 21.688 -14.945 -10.469 1 97.31 227 LEU B CA 1
ATOM 4418 C C . LEU B 1 227 ? 22.016 -13.539 -10.945 1 97.31 227 LEU B C 1
ATOM 4420 O O . LEU B 1 227 ? 21.156 -12.852 -11.5 1 97.31 227 LEU B O 1
ATOM 4424 N N . LYS B 1 228 ? 23.188 -13.07 -10.672 1 97.56 228 LYS B N 1
ATOM 4425 C CA . LYS B 1 228 ? 23.703 -11.797 -11.148 1 97.56 228 LYS B CA 1
ATOM 4426 C C . LYS B 1 228 ? 22.984 -10.625 -10.484 1 97.56 228 LYS B C 1
ATOM 4428 O O . LYS B 1 228 ? 22.75 -9.594 -11.125 1 97.56 228 LYS B O 1
ATOM 4433 N N . ALA B 1 229 ? 22.5 -10.82 -9.328 1 98.56 229 ALA B N 1
ATOM 4434 C CA . ALA B 1 229 ? 22.047 -9.672 -8.539 1 98.56 229 ALA B CA 1
ATOM 4435 C C . ALA B 1 229 ? 23.172 -8.664 -8.352 1 98.56 229 ALA B C 1
ATOM 4437 O O . ALA B 1 229 ? 24.359 -9.031 -8.367 1 98.56 229 ALA B O 1
ATOM 4438 N N . ASP B 1 230 ? 22.828 -7.457 -8.156 1 98.69 230 ASP B N 1
ATOM 4439 C CA . ASP B 1 230 ? 23.844 -6.402 -8.047 1 98.69 230 ASP B CA 1
ATOM 4440 C C . ASP B 1 230 ? 24.359 -6.281 -6.617 1 98.69 230 ASP B C 1
ATOM 4442 O O . ASP B 1 230 ? 25.516 -5.934 -6.402 1 98.69 230 ASP B O 1
ATOM 4446 N N . HIS B 1 231 ? 23.5 -6.461 -5.672 1 98.44 231 HIS B N 1
ATOM 4447 C CA . HIS B 1 231 ? 23.844 -6.305 -4.262 1 98.44 231 HIS B CA 1
ATOM 4448 C C . HIS B 1 231 ? 23.219 -7.41 -3.416 1 98.44 231 HIS B C 1
ATOM 4450 O O . HIS B 1 231 ? 22.297 -8.102 -3.863 1 98.44 231 HIS B O 1
ATOM 4456 N N . PHE B 1 232 ? 23.828 -7.633 -2.246 1 98.56 232 PHE B N 1
ATOM 4457 C CA . PHE B 1 232 ? 23.344 -8.594 -1.264 1 98.56 232 PHE B CA 1
ATOM 4458 C C . PHE B 1 232 ? 23.406 -8.008 0.142 1 98.56 232 PHE B C 1
ATOM 4460 O O . PHE B 1 232 ? 24.422 -7.438 0.537 1 98.56 232 PHE B O 1
ATOM 4467 N N . ILE B 1 233 ? 22.266 -8.078 0.877 1 98.12 233 ILE B N 1
ATOM 4468 C CA . ILE B 1 233 ? 22.172 -7.559 2.236 1 98.12 233 ILE B CA 1
ATOM 4469 C C . ILE B 1 233 ? 21.75 -8.664 3.189 1 98.12 233 ILE B C 1
ATOM 4471 O O . ILE B 1 233 ? 20.812 -9.414 2.896 1 98.12 233 ILE B O 1
ATOM 4475 N N . VAL B 1 234 ? 22.484 -8.781 4.254 1 97.38 234 VAL B N 1
ATOM 4476 C CA . VAL B 1 234 ? 22.016 -9.609 5.363 1 97.38 234 VAL B CA 1
ATOM 4477 C C . VAL B 1 234 ? 21.094 -8.789 6.266 1 97.38 234 VAL B C 1
ATOM 4479 O O . VAL B 1 234 ? 21.547 -7.852 6.934 1 97.38 234 VAL B O 1
ATOM 4482 N N . SER B 1 235 ? 19.859 -9.133 6.367 1 95.06 235 SER B N 1
ATOM 4483 C CA . SER B 1 235 ? 18.844 -8.328 7.031 1 95.06 235 SER B CA 1
ATOM 4484 C C . SER B 1 235 ? 19.125 -8.203 8.523 1 95.06 235 SER B C 1
ATOM 4486 O O . SER B 1 235 ? 18.703 -7.238 9.164 1 95.06 235 SER B O 1
ATOM 4488 N N . LYS B 1 236 ? 19.844 -9.133 9.102 1 94.31 236 LYS B N 1
ATOM 4489 C CA . LYS B 1 236 ? 20.141 -9.125 10.531 1 94.31 236 LYS B CA 1
ATOM 4490 C C . LYS B 1 236 ? 21.359 -8.266 10.836 1 94.31 236 LYS B C 1
ATOM 4492 O O . LYS B 1 236 ? 21.703 -8.055 12 1 94.31 236 LYS B O 1
ATOM 4497 N N . ASP B 1 237 ? 22.031 -7.816 9.836 1 95.69 237 ASP B N 1
ATOM 4498 C CA . ASP B 1 237 ? 23.172 -6.922 9.992 1 95.69 237 ASP B CA 1
ATOM 4499 C C . ASP B 1 237 ? 22.734 -5.461 9.992 1 95.69 237 ASP B C 1
ATOM 4501 O O . ASP B 1 237 ? 22.453 -4.895 8.93 1 95.69 237 ASP B O 1
ATOM 4505 N N . PRO B 1 238 ? 22.766 -4.855 11.148 1 94.31 238 PRO B N 1
ATOM 4506 C CA . PRO B 1 238 ? 22.25 -3.488 11.234 1 94.31 238 PRO B CA 1
ATOM 4507 C C . PRO B 1 238 ? 23.062 -2.492 10.406 1 94.31 238 PRO B C 1
ATOM 4509 O O . PRO B 1 238 ? 22.5 -1.529 9.875 1 94.31 238 PRO B O 1
ATOM 4512 N N . GLU B 1 239 ? 24.312 -2.678 10.281 1 96.38 239 GLU B N 1
ATOM 4513 C CA . GLU B 1 239 ? 25.141 -1.765 9.516 1 96.38 239 GLU B CA 1
ATOM 4514 C C . GLU B 1 239 ? 24.797 -1.823 8.023 1 96.38 239 GLU B C 1
ATOM 4516 O O . GLU B 1 239 ? 24.703 -0.787 7.363 1 96.38 239 GLU B O 1
ATOM 4521 N N . GLN B 1 240 ? 24.656 -3.039 7.484 1 96.81 240 GLN B N 1
ATOM 4522 C CA . GLN B 1 240 ? 24.281 -3.191 6.082 1 96.81 240 GLN B CA 1
ATOM 4523 C C . GLN B 1 240 ? 22.922 -2.57 5.805 1 96.81 240 GLN B C 1
ATOM 4525 O O . GLN B 1 240 ? 22.734 -1.901 4.789 1 96.81 240 GLN B O 1
ATOM 4530 N N . MET B 1 241 ? 22.031 -2.811 6.719 1 96.69 241 MET B N 1
ATOM 4531 C CA . MET B 1 241 ? 20.688 -2.248 6.566 1 96.69 241 MET B CA 1
ATOM 4532 C C . MET B 1 241 ? 20.734 -0.723 6.605 1 96.69 241 MET B C 1
ATOM 4534 O O . MET B 1 241 ? 20.047 -0.059 5.824 1 96.69 241 MET B O 1
ATOM 4538 N N . GLN B 1 242 ? 21.484 -0.166 7.504 1 96.19 242 GLN B N 1
ATOM 4539 C CA . GLN B 1 242 ? 21.625 1.283 7.609 1 96.19 242 GLN B CA 1
ATOM 4540 C C . GLN B 1 242 ? 22.219 1.875 6.34 1 96.19 242 GLN B C 1
ATOM 4542 O O . GLN B 1 242 ? 21.812 2.943 5.887 1 96.19 242 GLN B O 1
ATOM 4547 N N . CYS B 1 243 ? 23.172 1.178 5.754 1 96.31 243 CYS B N 1
ATOM 4548 C CA . CYS B 1 243 ? 23.812 1.637 4.523 1 96.31 243 CYS B CA 1
ATOM 4549 C C . CYS B 1 243 ? 22.812 1.655 3.371 1 96.31 243 CYS B C 1
ATOM 4551 O O . CYS B 1 243 ? 22.938 2.467 2.451 1 96.31 243 CYS B O 1
ATOM 4553 N N . ALA B 1 244 ? 21.812 0.821 3.453 1 97.25 244 ALA B N 1
ATOM 4554 C CA . ALA B 1 244 ? 20.828 0.691 2.385 1 97.25 244 ALA B CA 1
ATOM 4555 C C . ALA B 1 244 ? 19.594 1.549 2.666 1 97.25 244 ALA B C 1
ATOM 4557 O O . ALA B 1 244 ? 18.609 1.495 1.925 1 97.25 244 ALA B O 1
ATOM 4558 N N . ALA B 1 245 ? 19.625 2.355 3.703 1 96.75 245 ALA B N 1
ATOM 4559 C CA . ALA B 1 245 ? 18.469 3.133 4.125 1 96.75 245 ALA B CA 1
ATOM 4560 C C . ALA B 1 245 ? 17.938 3.982 2.979 1 96.75 245 ALA B C 1
ATOM 4562 O O . ALA B 1 245 ? 18.688 4.672 2.297 1 96.75 245 ALA B O 1
ATOM 4563 N N . SER B 1 246 ? 16.625 3.889 2.73 1 96.38 246 SER B N 1
ATOM 4564 C CA . SER B 1 246 ? 15.883 4.711 1.775 1 96.38 246 SER B CA 1
ATOM 4565 C C . SER B 1 246 ? 16.516 4.637 0.385 1 96.38 246 SER B C 1
ATOM 4567 O O . SER B 1 246 ? 16.609 5.648 -0.308 1 96.38 246 SER B O 1
ATOM 4569 N N . SER B 1 247 ? 16.906 3.428 -0.02 1 97.5 247 SER B N 1
ATOM 4570 C CA . SER B 1 247 ? 17.609 3.312 -1.292 1 97.5 247 SER B CA 1
ATOM 4571 C C . SER B 1 247 ? 16.766 2.588 -2.332 1 97.5 247 SER B C 1
ATOM 4573 O O . SER B 1 247 ? 16.969 2.76 -3.535 1 97.5 247 SER B O 1
ATOM 4575 N N . LEU B 1 248 ? 15.812 1.8 -1.894 1 98.69 248 LEU B N 1
ATOM 4576 C CA . LEU B 1 248 ? 15.109 0.916 -2.816 1 98.69 248 LEU B CA 1
ATOM 4577 C C . LEU B 1 248 ? 13.773 1.519 -3.236 1 98.69 248 LEU B C 1
ATOM 4579 O O . LEU B 1 248 ? 13.062 2.094 -2.41 1 98.69 248 LEU B O 1
ATOM 4583 N N . ASP B 1 249 ? 13.406 1.348 -4.508 1 98.62 249 ASP B N 1
ATOM 4584 C CA . ASP B 1 249 ? 12.109 1.777 -5.039 1 98.62 249 ASP B CA 1
ATOM 4585 C C . ASP B 1 249 ? 11 0.81 -4.637 1 98.62 249 ASP B C 1
ATOM 4587 O O . ASP B 1 249 ? 9.844 1.207 -4.504 1 98.62 249 ASP B O 1
ATOM 4591 N N . GLY B 1 250 ? 11.352 -0.4 -4.523 1 98.81 250 GLY B N 1
ATOM 4592 C CA . GLY B 1 250 ? 10.398 -1.429 -4.133 1 98.81 250 GLY B CA 1
ATOM 4593 C C . GLY B 1 250 ? 11.062 -2.727 -3.715 1 98.81 250 GLY B C 1
ATOM 4594 O O . GLY B 1 250 ? 12.242 -2.945 -3.994 1 98.81 250 GLY B O 1
ATOM 4595 N N . ILE B 1 251 ? 10.312 -3.527 -3.002 1 98.88 251 ILE B N 1
ATOM 4596 C CA . ILE B 1 251 ? 10.766 -4.828 -2.518 1 98.88 251 ILE B CA 1
ATOM 4597 C C . ILE B 1 251 ? 9.711 -5.887 -2.838 1 98.88 251 ILE B C 1
ATOM 4599 O O . ILE B 1 251 ? 8.523 -5.691 -2.574 1 98.88 251 ILE B O 1
ATOM 4603 N N . ILE B 1 252 ? 10.109 -6.934 -3.473 1 98.88 252 ILE B N 1
ATOM 4604 C CA . ILE B 1 252 ? 9.305 -8.141 -3.605 1 98.88 252 ILE B CA 1
ATOM 4605 C C . ILE B 1 252 ? 9.641 -9.117 -2.477 1 98.88 252 ILE B C 1
ATOM 4607 O O . ILE B 1 252 ? 10.766 -9.625 -2.404 1 98.88 252 ILE B O 1
ATOM 4611 N N . ASP B 1 253 ? 8.719 -9.352 -1.619 1 98.69 253 ASP B N 1
ATOM 4612 C CA . ASP B 1 253 ? 8.93 -10.242 -0.479 1 98.69 253 ASP B CA 1
ATOM 4613 C C . ASP B 1 253 ? 8.344 -11.625 -0.744 1 98.69 253 ASP B C 1
ATOM 4615 O O . ASP B 1 253 ? 7.125 -11.797 -0.753 1 98.69 253 ASP B O 1
ATOM 4619 N N . THR B 1 254 ? 9.203 -12.617 -0.869 1 97 254 THR B N 1
ATOM 4620 C CA . THR B 1 254 ? 8.766 -13.945 -1.275 1 97 254 THR B CA 1
ATOM 4621 C C . THR B 1 254 ? 8.82 -14.914 -0.097 1 97 254 THR B C 1
ATOM 4623 O O . THR B 1 254 ? 8.703 -16.125 -0.278 1 97 254 THR B O 1
ATOM 4626 N N . VAL B 1 255 ? 8.945 -14.43 1.116 1 94 255 VAL B N 1
ATOM 4627 C CA . VAL B 1 255 ? 9.141 -15.258 2.305 1 94 255 VAL B CA 1
ATOM 4628 C C . VAL B 1 255 ? 7.785 -15.586 2.926 1 94 255 VAL B C 1
ATOM 4630 O O . VAL B 1 255 ? 6.949 -14.703 3.117 1 94 255 VAL B O 1
ATOM 4633 N N . SER B 1 256 ? 7.598 -16.844 3.281 1 90.38 256 SER B N 1
ATOM 4634 C CA . SER B 1 256 ? 6.332 -17.266 3.867 1 90.38 256 SER B CA 1
ATOM 4635 C C . SER B 1 256 ? 6.449 -17.422 5.379 1 90.38 256 SER B C 1
ATOM 4637 O O . SER B 1 256 ? 5.457 -17.703 6.059 1 90.38 256 SER B O 1
ATOM 4639 N N . ALA B 1 257 ? 7.602 -17.281 5.918 1 90.06 257 ALA B N 1
ATOM 4640 C CA . ALA B 1 257 ? 7.812 -17.344 7.363 1 90.06 257 ALA B CA 1
ATOM 4641 C C . ALA B 1 257 ? 7.668 -15.961 7.996 1 90.06 257 ALA B C 1
ATOM 4643 O O . ALA B 1 257 ? 7.879 -14.945 7.332 1 90.06 257 ALA B O 1
ATOM 4644 N N . SER B 1 258 ? 7.32 -16.016 9.273 1 93.38 258 SER B N 1
ATOM 4645 C CA . SER B 1 258 ? 7.258 -14.758 10.008 1 93.38 258 SER B CA 1
ATOM 4646 C C . SER B 1 258 ? 8.625 -14.078 10.062 1 93.38 258 SER B C 1
ATOM 4648 O O . SER B 1 258 ? 9.641 -14.742 10.281 1 93.38 258 SER B O 1
ATOM 4650 N N . HIS B 1 259 ? 8.664 -12.836 9.789 1 93.75 259 HIS B N 1
ATOM 4651 C CA . HIS B 1 259 ? 9.891 -12.055 9.828 1 93.75 259 HIS B CA 1
ATOM 4652 C C . HIS B 1 259 ? 9.602 -10.578 10.078 1 93.75 259 HIS B C 1
ATOM 4654 O O . HIS B 1 259 ? 8.484 -10.117 9.852 1 93.75 259 HIS B O 1
ATOM 4660 N N . PRO B 1 260 ? 10.578 -9.828 10.578 1 93.19 260 PRO B N 1
ATOM 4661 C CA . PRO B 1 260 ? 10.359 -8.406 10.867 1 93.19 260 PRO B CA 1
ATOM 4662 C C . PRO B 1 260 ? 10.148 -7.578 9.602 1 93.19 260 PRO B C 1
ATOM 4664 O O . PRO B 1 260 ? 10.852 -7.773 8.602 1 93.19 260 PRO B O 1
ATOM 4667 N N . ILE B 1 261 ? 9.25 -6.598 9.672 1 95.75 261 ILE B N 1
ATOM 4668 C CA . ILE B 1 261 ? 8.859 -5.816 8.5 1 95.75 261 ILE B CA 1
ATOM 4669 C C . ILE B 1 261 ? 9.523 -4.441 8.555 1 95.75 261 ILE B C 1
ATOM 4671 O O . ILE B 1 261 ? 9.859 -3.869 7.516 1 95.75 261 ILE B O 1
ATOM 4675 N N . GLU B 1 262 ? 9.758 -3.904 9.727 1 95.25 262 GLU B N 1
ATOM 4676 C CA . GLU B 1 262 ? 10.234 -2.535 9.914 1 95.25 262 GLU B CA 1
ATOM 4677 C C . GLU B 1 262 ? 11.586 -2.322 9.234 1 95.25 262 GLU B C 1
ATOM 4679 O O . GLU B 1 262 ? 11.797 -1.303 8.578 1 95.25 262 GLU B O 1
ATOM 4684 N N . PRO B 1 263 ? 12.539 -3.324 9.328 1 96 263 PRO B N 1
ATOM 4685 C CA . PRO B 1 263 ? 13.805 -3.135 8.609 1 96 263 PRO B CA 1
ATOM 4686 C C . PRO B 1 263 ? 13.617 -3.027 7.102 1 96 263 PRO B C 1
ATOM 4688 O O . PRO B 1 263 ? 14.336 -2.273 6.438 1 96 263 PRO B O 1
ATOM 4691 N N . LEU B 1 264 ? 12.656 -3.734 6.566 1 97.69 264 LEU B N 1
ATOM 4692 C CA . LEU B 1 264 ? 12.398 -3.684 5.133 1 97.69 264 LEU B CA 1
ATOM 4693 C C . LEU B 1 264 ? 11.82 -2.33 4.73 1 97.69 264 LEU B C 1
ATOM 4695 O O . LEU B 1 264 ? 12.18 -1.781 3.688 1 97.69 264 LEU B O 1
ATOM 4699 N N . LEU B 1 265 ? 10.969 -1.794 5.59 1 97.62 265 LEU B N 1
ATOM 4700 C CA . LEU B 1 265 ? 10.406 -0.473 5.324 1 97.62 265 LEU B CA 1
ATOM 4701 C C . LEU B 1 265 ? 11.492 0.595 5.359 1 97.62 265 LEU B C 1
ATOM 4703 O O . LEU B 1 265 ? 11.445 1.566 4.602 1 97.62 265 LEU B O 1
ATOM 4707 N N . SER B 1 266 ? 12.484 0.426 6.207 1 96.75 266 SER B N 1
ATOM 4708 C CA . SER B 1 266 ? 13.516 1.44 6.41 1 96.75 266 SER B CA 1
ATOM 4709 C C . SER B 1 266 ? 14.391 1.593 5.176 1 96.75 266 SER B C 1
ATOM 4711 O O . SER B 1 266 ? 15.008 2.643 4.969 1 96.75 266 SER B O 1
ATOM 4713 N N . VAL B 1 267 ? 14.461 0.602 4.312 1 98.06 267 VAL B N 1
ATOM 4714 C CA . VAL B 1 267 ? 15.359 0.669 3.168 1 98.06 267 VAL B CA 1
ATOM 4715 C C . VAL B 1 267 ? 14.594 1.144 1.934 1 98.06 267 VAL B C 1
ATOM 4717 O O . VAL B 1 267 ? 15.172 1.295 0.856 1 98.06 267 VAL B O 1
ATOM 4720 N N . LEU B 1 268 ? 13.312 1.362 2.049 1 98.25 268 LEU B N 1
ATOM 4721 C CA . LEU B 1 268 ? 12.492 1.858 0.947 1 98.25 268 LEU B CA 1
ATOM 4722 C C . LEU B 1 268 ? 12.602 3.375 0.832 1 98.25 268 LEU B C 1
ATOM 4724 O O . LEU B 1 268 ? 12.633 4.078 1.845 1 98.25 268 LEU B O 1
ATOM 4728 N N . LYS B 1 269 ? 12.648 3.834 -0.386 1 97.12 269 LYS B N 1
ATOM 4729 C CA . LYS B 1 269 ? 12.5 5.262 -0.664 1 97.12 269 LYS B CA 1
ATOM 4730 C C . LYS B 1 269 ? 11.094 5.746 -0.324 1 97.12 269 LYS B C 1
ATOM 4732 O O . LYS B 1 269 ? 10.219 4.941 0.005 1 97.12 269 LYS B O 1
ATOM 4737 N N . GLN B 1 270 ? 10.945 7.062 -0.334 1 96.31 270 GLN B N 1
ATOM 4738 C CA . GLN B 1 270 ? 9.602 7.629 -0.321 1 96.31 270 GLN B CA 1
ATOM 4739 C C . GLN B 1 270 ? 8.75 7.035 -1.438 1 96.31 270 GLN B C 1
ATOM 4741 O O . GLN B 1 270 ? 9.219 6.855 -2.561 1 96.31 270 GLN B O 1
ATOM 4746 N N . ASP B 1 271 ? 7.461 6.719 -1.106 1 97.12 271 ASP B N 1
ATOM 4747 C CA . ASP B 1 271 ? 6.52 6.113 -2.043 1 97.12 271 ASP B CA 1
ATOM 4748 C C . ASP B 1 271 ? 6.949 4.695 -2.414 1 97.12 271 ASP B C 1
ATOM 4750 O O . ASP B 1 271 ? 6.426 4.113 -3.365 1 97.12 271 ASP B O 1
ATOM 4754 N N . GLY B 1 272 ? 8.031 4.18 -1.685 1 98.12 272 GLY B N 1
ATOM 4755 C CA . GLY B 1 272 ? 8.484 2.826 -1.956 1 98.12 272 GLY B CA 1
ATOM 4756 C C . GLY B 1 272 ? 7.445 1.771 -1.633 1 98.12 272 GLY B C 1
ATOM 4757 O O . GLY B 1 272 ? 6.598 1.977 -0.762 1 98.12 272 GLY B O 1
ATOM 4758 N N . LYS B 1 273 ? 7.531 0.595 -2.262 1 98.19 273 LYS B N 1
ATOM 4759 C CA . LYS B 1 273 ? 6.516 -0.444 -2.135 1 98.19 273 LYS B CA 1
ATOM 4760 C C . LYS B 1 273 ? 7.113 -1.735 -1.586 1 98.19 273 LYS B C 1
ATOM 4762 O O . LYS B 1 273 ? 8.156 -2.191 -2.057 1 98.19 273 LYS B O 1
ATOM 4767 N N . LEU B 1 274 ? 6.539 -2.252 -0.592 1 98.81 274 LEU B N 1
ATOM 4768 C CA . LEU B 1 274 ? 6.789 -3.605 -0.111 1 98.81 274 LEU B CA 1
ATOM 4769 C C . LEU B 1 274 ? 5.656 -4.543 -0.514 1 98.81 274 LEU B C 1
ATOM 4771 O O . LEU B 1 274 ? 4.539 -4.426 -0.01 1 98.81 274 LEU B O 1
ATOM 4775 N N . VAL B 1 275 ? 5.902 -5.477 -1.419 1 98.88 275 VAL B N 1
ATOM 4776 C CA . VAL B 1 275 ? 4.879 -6.34 -1.996 1 98.88 275 VAL B CA 1
ATOM 4777 C C . VAL B 1 275 ? 5.055 -7.766 -1.48 1 98.88 275 VAL B C 1
ATOM 4779 O O . VAL B 1 275 ? 6.051 -8.422 -1.784 1 98.88 275 VAL B O 1
ATOM 4782 N N . PHE B 1 276 ? 4.09 -8.258 -0.812 1 98.56 276 PHE B N 1
ATOM 4783 C CA . PHE B 1 276 ? 4.133 -9.609 -0.265 1 98.56 276 PHE B CA 1
ATOM 4784 C C . PHE B 1 276 ? 3.592 -10.617 -1.271 1 98.56 276 PHE B C 1
ATOM 4786 O O . PHE B 1 276 ? 2.51 -10.422 -1.83 1 98.56 276 PHE B O 1
ATOM 4793 N N . LEU B 1 277 ? 4.332 -11.648 -1.43 1 97.69 277 LEU B N 1
ATOM 4794 C CA . LEU B 1 277 ? 3.889 -12.789 -2.227 1 97.69 277 LEU B CA 1
ATOM 4795 C C . LEU B 1 277 ? 3.672 -14.016 -1.349 1 97.69 277 LEU B C 1
ATOM 4797 O O . LEU B 1 277 ? 2.953 -14.938 -1.732 1 97.69 277 LEU B O 1
ATOM 4801 N N . GLY B 1 278 ? 4.375 -14.039 -0.196 1 92.44 278 GLY B N 1
ATOM 4802 C CA . GLY B 1 278 ? 4.23 -15.133 0.751 1 92.44 278 GLY B CA 1
ATOM 4803 C C . GLY B 1 278 ? 3.205 -14.852 1.834 1 92.44 278 GLY B C 1
ATOM 4804 O O . GLY B 1 278 ? 2.871 -13.695 2.094 1 92.44 278 GLY B O 1
ATOM 4805 N N . VAL B 1 279 ? 2.688 -15.898 2.389 1 89.75 279 VAL B N 1
ATOM 4806 C CA . VAL B 1 279 ? 1.711 -15.773 3.467 1 89.75 279 VAL B CA 1
ATOM 4807 C C . VAL B 1 279 ? 2.271 -16.406 4.742 1 89.75 279 VAL B C 1
ATOM 4809 O O . VAL B 1 279 ? 2.184 -17.609 4.941 1 89.75 279 VAL B O 1
ATOM 4812 N N . PRO B 1 280 ? 2.809 -15.578 5.535 1 89.62 280 PRO B N 1
ATOM 4813 C CA . PRO B 1 280 ? 3.229 -16.109 6.832 1 89.62 280 PRO B CA 1
ATOM 4814 C C . PRO B 1 280 ? 2.055 -16.594 7.684 1 89.62 280 PRO B C 1
ATOM 4816 O O . PRO B 1 280 ? 0.914 -16.172 7.453 1 89.62 280 PRO B O 1
ATOM 4819 N N . GLU B 1 281 ? 2.377 -17.422 8.641 1 84.81 281 GLU B N 1
ATOM 4820 C CA . GLU B 1 281 ? 1.345 -17.969 9.516 1 84.81 281 GLU B CA 1
ATOM 4821 C C . GLU B 1 281 ? 0.742 -16.875 10.398 1 84.81 281 GLU B C 1
ATOM 4823 O O . GLU B 1 281 ? -0.468 -16.859 10.633 1 84.81 281 GLU B O 1
ATOM 4828 N N . LYS B 1 282 ? 1.6 -16 10.812 1 91.44 282 LYS B N 1
ATOM 4829 C CA . LYS B 1 282 ? 1.152 -14.93 11.695 1 91.44 282 LYS B CA 1
ATOM 4830 C C . LYS B 1 282 ? 0.999 -13.617 10.93 1 91.44 282 LYS B C 1
ATOM 4832 O O . LYS B 1 282 ? 1.7 -13.383 9.945 1 91.44 282 LYS B O 1
ATOM 4837 N N . PRO B 1 283 ? 0.088 -12.789 11.43 1 95.25 283 PRO B N 1
ATOM 4838 C CA . PRO B 1 283 ? -0.005 -11.461 10.828 1 95.25 283 PRO B CA 1
ATOM 4839 C C . PRO B 1 283 ? 1.283 -10.656 10.977 1 95.25 283 PRO B C 1
ATOM 4841 O O . PRO B 1 283 ? 2.057 -10.883 11.906 1 95.25 283 PRO B O 1
ATOM 4844 N N . ILE B 1 284 ? 1.429 -9.773 10.094 1 96.06 284 ILE B N 1
ATOM 4845 C CA . ILE B 1 284 ? 2.59 -8.898 10.188 1 96.06 284 ILE B CA 1
ATOM 4846 C C . ILE B 1 284 ? 2.232 -7.656 11.008 1 96.06 284 ILE B C 1
ATOM 4848 O O . ILE B 1 284 ? 1.083 -7.211 11 1 96.06 284 ILE B O 1
ATOM 4852 N N . GLU B 1 285 ? 3.201 -7.129 11.664 1 96.12 285 GLU B N 1
ATOM 4853 C CA . GLU B 1 285 ? 3.041 -5.914 12.461 1 96.12 285 GLU B CA 1
ATOM 4854 C C . GLU B 1 285 ? 3.752 -4.73 11.812 1 96.12 285 GLU B C 1
ATOM 4856 O O . GLU B 1 285 ? 4.914 -4.836 11.414 1 96.12 285 GLU B O 1
ATOM 4861 N N . ILE B 1 286 ? 3.049 -3.602 11.727 1 96.38 286 ILE B N 1
ATOM 4862 C CA . ILE B 1 286 ? 3.596 -2.432 11.047 1 96.38 286 ILE B CA 1
ATOM 4863 C C . ILE B 1 286 ? 3.314 -1.177 11.867 1 96.38 286 ILE B C 1
ATOM 4865 O O . ILE B 1 286 ? 2.186 -0.964 12.32 1 96.38 286 ILE B O 1
ATOM 4869 N N . SER B 1 287 ? 4.305 -0.428 12.086 1 94.88 287 SER B N 1
ATOM 4870 C CA . SER B 1 287 ? 4.102 0.902 12.648 1 94.88 287 SER B CA 1
ATOM 4871 C C . SER B 1 287 ? 3.533 1.862 11.609 1 94.88 287 SER B C 1
ATOM 4873 O O . SER B 1 287 ? 4.152 2.098 10.57 1 94.88 287 SER B O 1
ATOM 4875 N N . THR B 1 288 ? 2.395 2.455 11.945 1 95.62 288 THR B N 1
ATOM 4876 C CA . THR B 1 288 ? 1.819 3.408 11.008 1 95.62 288 THR B CA 1
ATOM 4877 C C . THR B 1 288 ? 2.732 4.621 10.836 1 95.62 288 THR B C 1
ATOM 4879 O O . THR B 1 288 ? 2.756 5.246 9.773 1 95.62 288 THR B O 1
ATOM 4882 N N . TYR B 1 289 ? 3.512 4.918 11.852 1 94 289 TYR B N 1
ATOM 4883 C CA . TYR B 1 289 ? 4.48 6.004 11.773 1 94 289 TYR B CA 1
ATOM 4884 C C . TYR B 1 289 ? 5.445 5.793 10.609 1 94 289 TYR B C 1
ATOM 4886 O O . TYR B 1 289 ? 5.711 6.715 9.836 1 94 289 TYR B O 1
ATOM 4894 N N . SER B 1 290 ? 5.926 4.543 10.469 1 94.75 290 SER B N 1
ATOM 4895 C CA . SER B 1 290 ? 6.867 4.211 9.398 1 94.75 290 SER B CA 1
ATOM 4896 C C . SER B 1 290 ? 6.242 4.414 8.023 1 94.75 290 SER B C 1
ATOM 4898 O O . SER B 1 290 ? 6.926 4.82 7.082 1 94.75 290 SER B O 1
ATOM 4900 N N . LEU B 1 291 ? 4.953 4.156 7.895 1 97.75 291 LEU B N 1
ATOM 4901 C CA . LEU B 1 291 ? 4.25 4.348 6.629 1 97.75 291 LEU B CA 1
ATOM 4902 C C . LEU B 1 291 ? 4.086 5.832 6.32 1 97.75 291 LEU B C 1
ATOM 4904 O O . LEU B 1 291 ? 4.367 6.273 5.203 1 97.75 291 LEU B O 1
ATOM 4908 N N . ILE B 1 292 ? 3.672 6.594 7.293 1 97.06 292 ILE B N 1
ATOM 4909 C CA . ILE B 1 292 ? 3.314 7.996 7.133 1 97.06 292 ILE B CA 1
ATOM 4910 C C . ILE B 1 292 ? 4.559 8.812 6.789 1 97.06 292 ILE B C 1
ATOM 4912 O O . ILE B 1 292 ? 4.523 9.672 5.906 1 97.06 292 ILE B O 1
ATOM 4916 N N . MET B 1 293 ? 5.695 8.531 7.371 1 94.12 293 MET B N 1
ATOM 4917 C CA . MET B 1 293 ? 6.902 9.344 7.25 1 94.12 293 MET B CA 1
ATOM 4918 C C . MET B 1 293 ? 7.5 9.234 5.852 1 94.12 293 MET B C 1
ATOM 4920 O O . MET B 1 293 ? 8.242 10.109 5.418 1 94.12 293 MET B O 1
ATOM 4924 N N . GLY B 1 294 ? 7.133 8.234 5.141 1 95.88 294 GLY B N 1
ATOM 4925 C CA . GLY B 1 294 ? 7.676 8.055 3.805 1 95.88 294 GLY B CA 1
ATOM 4926 C C . GLY B 1 294 ? 6.613 7.75 2.766 1 95.88 294 GLY B C 1
ATOM 4927 O O . GLY B 1 294 ? 6.934 7.445 1.614 1 95.88 294 GLY B O 1
ATOM 49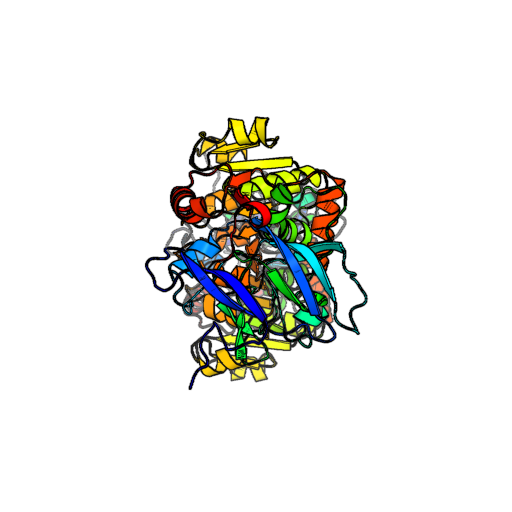28 N N . ARG B 1 295 ? 5.352 7.844 3.248 1 97.88 295 ARG B N 1
ATOM 4929 C CA . ARG B 1 295 ? 4.266 7.434 2.369 1 97.88 295 ARG B CA 1
ATOM 4930 C C . ARG B 1 295 ? 4.555 6.074 1.741 1 97.88 295 ARG B C 1
ATOM 4932 O O . ARG B 1 295 ? 4.484 5.918 0.52 1 97.88 295 ARG B O 1
ATOM 4939 N N . LYS B 1 296 ? 5.055 5.184 2.539 1 98.19 296 LYS B N 1
ATOM 4940 C CA . LYS B 1 296 ? 5.414 3.846 2.078 1 98.19 296 LYS B CA 1
ATOM 4941 C C . LYS B 1 296 ? 4.172 2.982 1.873 1 98.19 296 LYS B C 1
ATOM 4943 O O . LYS B 1 296 ? 3.178 3.139 2.582 1 98.19 296 LYS B O 1
ATOM 4948 N N . ILE B 1 297 ? 4.27 2.068 0.931 1 98.38 297 ILE B N 1
ATOM 4949 C CA . ILE B 1 297 ? 3.143 1.219 0.555 1 98.38 297 ILE B CA 1
ATOM 4950 C C . ILE B 1 297 ? 3.441 -0.23 0.935 1 98.38 297 ILE B C 1
ATOM 4952 O O . ILE B 1 297 ? 4.516 -0.75 0.629 1 98.38 297 ILE B O 1
ATOM 4956 N N . VAL B 1 298 ? 2.564 -0.798 1.655 1 98.69 298 VAL B N 1
ATOM 4957 C CA . VAL B 1 298 ? 2.564 -2.234 1.914 1 98.69 298 VAL B CA 1
ATOM 4958 C C . VAL B 1 298 ? 1.392 -2.891 1.19 1 98.69 298 VAL B C 1
ATOM 4960 O O . VAL B 1 298 ? 0.246 -2.457 1.331 1 98.69 298 VAL B O 1
ATOM 4963 N N . THR B 1 299 ? 1.686 -3.885 0.399 1 98.62 299 THR B N 1
ATOM 4964 C CA . THR B 1 299 ? 0.655 -4.512 -0.422 1 98.62 299 THR B CA 1
ATOM 4965 C C . THR B 1 299 ? 0.982 -5.98 -0.674 1 98.62 299 THR B C 1
ATOM 4967 O O . THR B 1 299 ? 1.885 -6.535 -0.046 1 98.62 299 THR B O 1
ATOM 4970 N N . GLY B 1 300 ? 0.12 -6.629 -1.333 1 98.31 300 GLY B N 1
ATOM 4971 C CA . GLY B 1 300 ? 0.296 -7.996 -1.799 1 98.31 300 GLY B CA 1
ATOM 4972 C C . GLY B 1 300 ? -0.117 -8.188 -3.246 1 98.31 300 GLY B C 1
ATOM 4973 O O . GLY B 1 300 ? -0.742 -7.309 -3.842 1 98.31 300 GLY B O 1
ATOM 4974 N N . SER B 1 301 ? 0.279 -9.258 -3.758 1 98.19 301 SER B N 1
ATOM 4975 C CA . SER B 1 301 ? -0.055 -9.57 -5.141 1 98.19 301 SER B CA 1
ATOM 4976 C C . SER B 1 301 ? -0.343 -11.062 -5.316 1 98.19 301 SER B C 1
ATOM 4978 O O . SER B 1 301 ? 0.419 -11.906 -4.844 1 98.19 301 SER B O 1
ATOM 4980 N N . ALA B 1 302 ? -1.462 -11.344 -5.891 1 96.31 302 ALA B N 1
ATOM 4981 C CA . ALA B 1 302 ? -1.742 -12.719 -6.297 1 96.31 302 ALA B CA 1
ATOM 4982 C C . ALA B 1 302 ? -1.057 -13.047 -7.621 1 96.31 302 ALA B C 1
ATOM 4984 O O . ALA B 1 302 ? -0.125 -12.352 -8.031 1 96.31 302 ALA B O 1
ATOM 4985 N N . THR B 1 303 ? -1.469 -14.117 -8.195 1 95.88 303 THR B N 1
ATOM 4986 C CA . THR B 1 303 ? -0.963 -14.43 -9.523 1 95.88 303 THR B CA 1
ATOM 4987 C C . THR B 1 303 ? -1.558 -13.484 -10.562 1 95.88 303 THR B C 1
ATOM 4989 O O . THR B 1 303 ? -2.426 -12.664 -10.25 1 95.88 303 THR B O 1
ATOM 4992 N N . GLY B 1 304 ? -1.137 -13.445 -11.742 1 95.81 304 GLY B N 1
ATOM 4993 C CA . GLY B 1 304 ? -1.642 -12.586 -12.797 1 95.81 304 GLY B CA 1
ATOM 4994 C C . GLY B 1 304 ? -2.723 -13.242 -13.633 1 95.81 304 GLY B C 1
ATOM 4995 O O . GLY B 1 304 ? -2.939 -14.453 -13.539 1 95.81 304 GLY B O 1
ATOM 4996 N N . GLY B 1 305 ? -3.473 -12.453 -14.336 1 97.31 305 GLY B N 1
ATOM 4997 C CA . GLY B 1 305 ? -4.461 -12.961 -15.273 1 97.31 305 GLY B CA 1
ATOM 4998 C C . GLY B 1 305 ? -3.844 -13.664 -16.469 1 97.31 305 GLY B C 1
ATOM 4999 O O . GLY B 1 305 ? -2.619 -13.727 -16.594 1 97.31 305 GLY B O 1
ATOM 5000 N N . LEU B 1 306 ? -4.68 -14.219 -17.312 1 98.19 306 LEU B N 1
ATOM 5001 C CA . LEU B 1 306 ? -4.215 -15.031 -18.422 1 98.19 306 LEU B CA 1
ATOM 5002 C C . LEU B 1 306 ? -3.479 -14.188 -19.453 1 98.19 306 LEU B C 1
ATOM 5004 O O . LEU B 1 306 ? -2.447 -14.602 -19.984 1 98.19 306 LEU B O 1
ATOM 5008 N N . LYS B 1 307 ? -4.008 -13.016 -19.703 1 98.44 307 LYS B N 1
ATOM 5009 C CA . LYS B 1 307 ? -3.34 -12.125 -20.656 1 98.44 307 LYS B CA 1
ATOM 5010 C C . LYS B 1 307 ? -1.93 -11.781 -20.172 1 98.44 307 LYS B C 1
ATOM 5012 O O . LYS B 1 307 ? -0.975 -11.852 -20.953 1 98.44 307 LYS B O 1
ATOM 5017 N N . GLU B 1 308 ? -1.833 -11.422 -18.953 1 98.5 308 GLU B N 1
ATOM 5018 C CA . GLU B 1 308 ? -0.533 -11.078 -18.375 1 98.5 308 GLU B CA 1
ATOM 5019 C C . GLU B 1 308 ? 0.392 -12.289 -18.344 1 98.5 308 GLU B C 1
ATOM 5021 O O . GLU B 1 308 ? 1.603 -12.164 -18.547 1 98.5 308 GLU B O 1
ATOM 502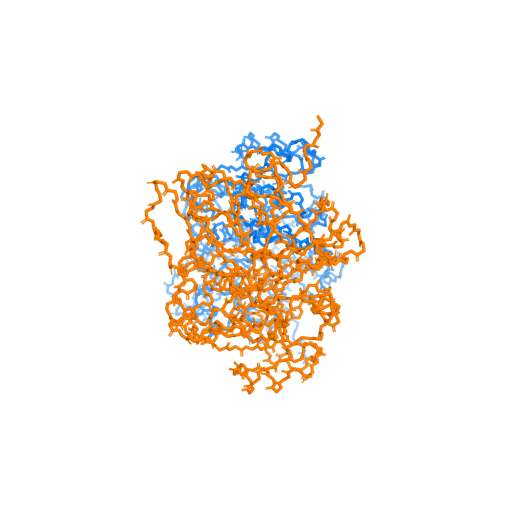6 N N . THR B 1 309 ? -0.13 -13.445 -18.078 1 98.75 309 THR B N 1
ATOM 5027 C CA . THR B 1 309 ? 0.671 -14.664 -18.062 1 98.75 309 THR B CA 1
ATOM 5028 C C . THR B 1 309 ? 1.268 -14.938 -19.438 1 98.75 309 THR B C 1
ATOM 5030 O O . THR B 1 309 ? 2.439 -15.305 -19.547 1 98.75 309 THR B O 1
ATOM 5033 N N . GLN B 1 310 ? 0.44 -14.742 -20.453 1 98.75 310 GLN B N 1
ATOM 5034 C CA . GLN B 1 310 ? 0.956 -14.898 -21.797 1 98.75 310 GLN B CA 1
ATOM 5035 C C . GLN B 1 310 ? 2.076 -13.906 -22.078 1 98.75 310 GLN B C 1
ATOM 5037 O O . GLN B 1 310 ? 3.107 -14.266 -22.656 1 98.75 310 GLN B O 1
ATOM 5042 N N . GLU B 1 311 ? 1.824 -12.672 -21.656 1 98.69 311 GLU B N 1
ATOM 5043 C CA . GLU B 1 311 ? 2.85 -11.648 -21.812 1 98.69 311 GLU B CA 1
ATOM 5044 C C . GLU B 1 311 ? 4.141 -12.047 -21.109 1 98.69 311 GLU B C 1
ATOM 5046 O O . GLU B 1 311 ? 5.234 -11.875 -21.641 1 98.69 311 GLU B O 1
ATOM 5051 N N . MET B 1 312 ? 4.004 -12.539 -19.953 1 98.81 312 MET B N 1
ATOM 5052 C CA . MET B 1 312 ? 5.156 -12.961 -19.172 1 98.81 312 MET B CA 1
ATOM 5053 C C . MET B 1 312 ? 5.91 -14.086 -19.875 1 98.81 312 MET B C 1
ATOM 5055 O O . MET B 1 312 ? 7.141 -14.062 -19.938 1 98.81 312 MET B O 1
ATOM 5059 N N . LEU B 1 313 ? 5.211 -15.078 -20.391 1 98.88 313 LEU B N 1
ATOM 5060 C CA . LEU B 1 313 ? 5.855 -16.172 -21.109 1 98.88 313 LEU B CA 1
ATOM 5061 C C . LEU B 1 313 ? 6.617 -15.656 -22.312 1 98.88 313 LEU B C 1
ATOM 5063 O O . LEU B 1 313 ? 7.75 -16.062 -22.562 1 98.88 313 LEU B O 1
ATOM 5067 N N . ASP B 1 314 ? 5.973 -14.766 -23.062 1 98.81 314 ASP B N 1
ATOM 5068 C CA . ASP B 1 314 ? 6.629 -14.18 -24.234 1 98.81 314 ASP B CA 1
ATOM 5069 C C . ASP B 1 314 ? 7.875 -13.398 -23.812 1 98.81 314 ASP B C 1
ATOM 5071 O O . ASP B 1 314 ? 8.914 -13.492 -24.484 1 98.81 314 ASP B O 1
ATOM 5075 N N . PHE B 1 315 ? 7.766 -12.664 -22.797 1 98.75 315 PHE B N 1
ATOM 5076 C CA . PHE B 1 315 ? 8.891 -11.898 -22.266 1 98.75 315 PHE B CA 1
ATOM 5077 C C . PHE B 1 315 ? 10.023 -12.82 -21.844 1 98.75 315 PHE B C 1
ATOM 5079 O O . PHE B 1 315 ? 11.188 -12.562 -22.141 1 98.75 315 PHE B O 1
ATOM 5086 N N . ALA B 1 316 ? 9.664 -13.844 -21.094 1 98.75 316 ALA B N 1
ATOM 5087 C CA . ALA B 1 316 ? 10.648 -14.812 -20.625 1 98.75 316 ALA B CA 1
ATOM 5088 C C . ALA B 1 316 ? 11.391 -15.453 -21.797 1 98.75 316 ALA B C 1
ATOM 5090 O O . ALA B 1 316 ? 12.617 -15.594 -21.766 1 98.75 316 ALA B O 1
ATOM 5091 N N . ALA B 1 317 ? 10.664 -15.797 -22.797 1 98.69 317 ALA B N 1
ATOM 5092 C CA . ALA B 1 317 ? 11.266 -16.391 -23.984 1 98.69 317 ALA B CA 1
ATOM 5093 C C . ALA B 1 317 ? 12.227 -15.414 -24.672 1 98.69 317 ALA B C 1
ATOM 5095 O O . ALA B 1 317 ? 13.328 -15.805 -25.078 1 98.69 317 ALA B O 1
ATOM 5096 N N . LYS B 1 318 ? 11.805 -14.219 -24.766 1 98.25 318 LYS B N 1
ATOM 5097 C CA . LYS B 1 318 ? 12.594 -13.18 -25.438 1 98.25 318 LYS B CA 1
ATOM 5098 C C . LYS B 1 318 ? 13.883 -12.898 -24.672 1 98.25 318 LYS B C 1
ATOM 5100 O O . LYS B 1 318 ? 14.922 -12.633 -25.281 1 98.25 318 LYS B O 1
ATOM 5105 N N . HIS B 1 319 ? 13.883 -13.016 -23.375 1 98 319 HIS B N 1
ATOM 5106 C CA . HIS B 1 319 ? 15.008 -12.562 -22.578 1 98 319 HIS B CA 1
ATOM 5107 C C . HIS B 1 319 ? 15.75 -13.734 -21.953 1 98 319 HIS B C 1
ATOM 5109 O O . HIS B 1 319 ? 16.719 -13.539 -21.219 1 98 319 HIS B O 1
ATOM 5115 N N . GLY B 1 320 ? 15.234 -14.898 -22.203 1 97.5 320 GLY B N 1
ATOM 5116 C CA . GLY B 1 320 ? 15.891 -16.094 -21.719 1 97.5 320 GLY B CA 1
ATOM 5117 C C . GLY B 1 320 ? 15.703 -16.312 -20.234 1 97.5 320 GLY B C 1
ATOM 5118 O O . GLY B 1 320 ? 16.625 -16.75 -19.547 1 97.5 320 GLY B O 1
ATOM 5119 N N . VAL B 1 321 ? 14.602 -15.945 -19.703 1 98.31 321 VAL B N 1
ATOM 5120 C CA . VAL B 1 321 ? 14.312 -16.141 -18.281 1 98.31 321 VAL B CA 1
ATOM 5121 C C . VAL B 1 321 ? 13.602 -17.484 -18.078 1 98.31 321 VAL B C 1
ATOM 5123 O O . VAL B 1 321 ? 12.57 -17.75 -18.703 1 98.31 321 VAL B O 1
ATOM 5126 N N . THR B 1 322 ? 14.102 -18.312 -17.266 1 98.12 322 THR B N 1
ATOM 5127 C CA . THR B 1 322 ? 13.484 -19.578 -16.844 1 98.12 322 THR B CA 1
ATOM 5128 C C . THR B 1 322 ? 13.828 -19.891 -15.391 1 98.12 322 THR B C 1
ATOM 5130 O O . THR B 1 322 ? 14.562 -19.141 -14.742 1 98.12 322 THR B O 1
ATOM 5133 N N . ALA B 1 323 ? 13.281 -20.906 -14.883 1 98.38 323 ALA B N 1
ATOM 5134 C CA . ALA B 1 323 ? 13.594 -21.328 -13.516 1 98.38 323 ALA B CA 1
ATOM 5135 C C . ALA B 1 323 ? 14.789 -22.281 -13.492 1 98.38 323 ALA B C 1
ATOM 5137 O O . ALA B 1 323 ? 15.023 -23.016 -14.461 1 98.38 323 ALA B O 1
ATOM 5138 N N . ASP B 1 324 ? 15.578 -22.172 -12.453 1 97.88 324 ASP B N 1
ATOM 5139 C CA . ASP B 1 324 ? 16.531 -23.234 -12.164 1 97.88 324 ASP B CA 1
ATOM 5140 C C . ASP B 1 324 ? 15.836 -24.438 -11.547 1 97.88 324 ASP B C 1
ATOM 5142 O O . ASP B 1 324 ? 15.125 -24.312 -10.547 1 97.88 324 ASP B O 1
ATOM 5146 N N . ILE B 1 325 ? 16.109 -25.641 -12.211 1 98.12 325 ILE B N 1
ATOM 5147 C CA . ILE B 1 325 ? 15.227 -26.734 -11.812 1 98.12 325 ILE B CA 1
ATOM 5148 C C . ILE B 1 325 ? 16.047 -27.984 -11.539 1 98.12 325 ILE B C 1
ATOM 5150 O O . ILE B 1 325 ? 17.219 -28.078 -11.938 1 98.12 325 ILE B O 1
ATOM 5154 N N . GLU B 1 326 ? 15.492 -28.844 -10.797 1 98.38 326 GLU B N 1
ATOM 5155 C CA . GLU B 1 326 ? 15.82 -30.266 -10.766 1 98.38 326 GLU B CA 1
ATOM 5156 C C . GLU B 1 326 ? 14.727 -31.109 -11.43 1 98.38 326 GLU B C 1
ATOM 5158 O O . GLU B 1 326 ? 13.594 -31.156 -10.945 1 98.38 326 GLU B O 1
ATOM 5163 N N . LEU B 1 327 ? 15.102 -31.703 -12.586 1 98.56 327 LEU B N 1
ATOM 5164 C CA . LEU B 1 327 ? 14.156 -32.562 -13.289 1 98.56 327 LEU B CA 1
ATOM 5165 C C . LEU B 1 327 ? 14.094 -33.938 -12.648 1 98.56 327 LEU B C 1
ATOM 5167 O O . LEU B 1 327 ? 15.133 -34.594 -12.422 1 98.56 327 LEU B O 1
ATOM 5171 N N . ILE B 1 328 ? 12.891 -34.406 -12.344 1 98.69 328 ILE B N 1
ATOM 5172 C CA . ILE B 1 328 ? 12.773 -35.656 -11.594 1 98.69 328 ILE B CA 1
ATOM 5173 C C . ILE B 1 328 ? 11.727 -36.562 -12.25 1 98.69 328 ILE B C 1
ATOM 5175 O O . ILE B 1 328 ? 10.836 -36.062 -12.961 1 98.69 328 ILE B O 1
ATOM 5179 N N . PRO B 1 329 ? 11.812 -37.844 -12.016 1 98.62 329 PRO B N 1
ATOM 5180 C CA . PRO B 1 329 ? 10.727 -38.719 -12.414 1 98.62 329 PRO B CA 1
ATOM 5181 C C . PRO B 1 329 ? 9.562 -38.719 -11.422 1 98.62 329 PRO B C 1
ATOM 5183 O O . PRO B 1 329 ? 9.734 -38.312 -10.266 1 98.62 329 PRO B O 1
ATOM 5186 N N . ILE B 1 330 ? 8.453 -39.156 -11.828 1 98.19 330 ILE B N 1
ATOM 5187 C CA . ILE B 1 330 ? 7.223 -39.062 -11.047 1 98.19 330 ILE B CA 1
ATOM 5188 C C . ILE B 1 330 ? 7.344 -39.906 -9.781 1 98.19 330 ILE B C 1
ATOM 5190 O O . ILE B 1 330 ? 6.762 -39.562 -8.75 1 98.19 330 ILE B O 1
ATOM 5194 N N . ASP B 1 331 ? 8.109 -41 -9.805 1 96.81 331 ASP B N 1
ATOM 5195 C CA . ASP B 1 331 ? 8.211 -41.875 -8.641 1 96.81 331 ASP B CA 1
ATOM 5196 C C . ASP B 1 331 ? 9.055 -41.219 -7.543 1 96.81 331 ASP B C 1
ATOM 5198 O O . ASP B 1 331 ? 9.094 -41.719 -6.414 1 96.81 331 ASP B O 1
ATOM 5202 N N . TYR B 1 332 ? 9.703 -40.156 -7.902 1 98.12 332 TYR B N 1
ATOM 5203 C CA . TYR B 1 332 ? 10.516 -39.406 -6.945 1 98.12 332 TYR B CA 1
ATOM 5204 C C . TYR B 1 332 ? 9.703 -38.312 -6.293 1 98.12 332 TYR B C 1
ATOM 5206 O O . TYR B 1 332 ? 10.227 -37.562 -5.469 1 98.12 332 TYR B O 1
ATOM 5214 N N . VAL B 1 333 ? 8.461 -38.156 -6.605 1 98.12 333 VAL B N 1
ATOM 5215 C CA . VAL B 1 333 ? 7.668 -36.969 -6.285 1 98.12 333 VAL B CA 1
ATOM 5216 C C . VAL B 1 333 ? 7.543 -36.812 -4.77 1 98.12 333 VAL B C 1
ATOM 5218 O O . VAL B 1 333 ? 7.598 -35.719 -4.238 1 98.12 333 VAL B O 1
ATOM 5221 N N . ASN B 1 334 ? 7.367 -37.906 -4.023 1 98.25 334 ASN B N 1
ATOM 5222 C CA . ASN B 1 334 ? 7.25 -37.812 -2.57 1 98.25 334 ASN B CA 1
ATOM 5223 C C . ASN B 1 334 ? 8.555 -37.344 -1.926 1 98.25 334 ASN B C 1
ATOM 5225 O O . ASN B 1 334 ? 8.547 -36.562 -0.988 1 98.25 334 ASN B O 1
ATOM 5229 N N . THR B 1 335 ? 9.617 -37.875 -2.426 1 98.12 335 THR B N 1
ATOM 5230 C CA . THR B 1 335 ? 10.922 -37.406 -1.955 1 98.12 335 THR B CA 1
ATOM 5231 C C . THR B 1 335 ? 11.117 -35.938 -2.252 1 98.12 335 THR B C 1
ATOM 5233 O O . THR B 1 335 ? 11.625 -35.188 -1.411 1 98.12 335 THR B O 1
ATOM 5236 N N . ALA B 1 336 ? 10.75 -35.531 -3.426 1 97.94 336 ALA B N 1
ATOM 5237 C CA . ALA B 1 336 ? 10.844 -34.125 -3.814 1 97.94 336 ALA B CA 1
ATOM 5238 C C . ALA B 1 336 ? 10.039 -33.25 -2.871 1 97.94 336 ALA B C 1
ATOM 5240 O O . ALA B 1 336 ? 10.516 -32.188 -2.447 1 97.94 336 ALA B O 1
ATOM 5241 N N . MET B 1 337 ? 8.836 -33.656 -2.543 1 95.69 337 MET B N 1
ATOM 5242 C CA . MET B 1 337 ? 7.98 -32.906 -1.633 1 95.69 337 MET B CA 1
ATOM 5243 C C . MET B 1 337 ? 8.648 -32.75 -0.268 1 95.69 337 MET B C 1
ATOM 5245 O O . MET B 1 337 ? 8.617 -31.672 0.32 1 95.69 337 MET B O 1
ATOM 5249 N N . ASP B 1 338 ? 9.227 -33.781 0.229 1 95.62 338 ASP B N 1
ATOM 5250 C CA . ASP B 1 338 ? 9.953 -33.75 1.495 1 95.62 338 ASP B CA 1
ATOM 5251 C C . ASP B 1 338 ? 11.117 -32.75 1.422 1 95.62 338 ASP B C 1
ATOM 5253 O O . ASP B 1 338 ? 11.375 -32.031 2.379 1 95.62 338 ASP B O 1
ATOM 5257 N N . ARG B 1 339 ? 11.766 -32.812 0.318 1 96.19 339 ARG B N 1
ATOM 5258 C CA . ARG B 1 339 ? 12.914 -31.922 0.132 1 96.19 339 ARG B CA 1
ATOM 5259 C C . ARG B 1 339 ? 12.477 -30.469 0.025 1 96.19 339 ARG B C 1
ATOM 5261 O O . ARG B 1 339 ? 13.156 -29.562 0.515 1 96.19 339 ARG B O 1
ATOM 5268 N N . VAL B 1 340 ? 11.344 -30.203 -0.588 1 93.19 340 VAL B N 1
ATOM 5269 C CA . VAL B 1 340 ? 10.797 -28.859 -0.657 1 93.19 340 VAL B CA 1
ATOM 5270 C C . VAL B 1 340 ? 10.516 -28.344 0.752 1 93.19 340 VAL B C 1
ATOM 5272 O O . VAL B 1 340 ? 10.844 -27.188 1.077 1 93.19 340 VAL B O 1
ATOM 5275 N N . LEU B 1 341 ? 9.969 -29.156 1.577 1 88.81 341 LEU B N 1
ATOM 5276 C CA . LEU B 1 341 ? 9.648 -28.797 2.951 1 88.81 341 LEU B CA 1
ATOM 5277 C C . LEU B 1 341 ? 10.898 -28.406 3.723 1 88.81 341 LEU B C 1
ATOM 5279 O O . LEU B 1 341 ? 10.859 -27.547 4.598 1 88.81 341 LEU B O 1
ATOM 5283 N N . LYS B 1 342 ? 12 -29.078 3.34 1 89.25 342 LYS B N 1
ATOM 5284 C CA . LYS B 1 342 ? 13.266 -28.844 4.027 1 89.25 342 LYS B CA 1
ATOM 5285 C C . LYS B 1 342 ? 14.094 -27.781 3.312 1 89.25 342 LYS B C 1
ATOM 5287 O O . LYS B 1 342 ? 15.258 -27.562 3.648 1 89.25 342 LYS B O 1
ATOM 5292 N N . SER B 1 343 ? 13.516 -27.203 2.305 1 86.88 343 SER B N 1
ATOM 5293 C CA . SER B 1 343 ? 14.195 -26.203 1.494 1 86.88 343 SER B CA 1
ATOM 5294 C C . SER B 1 343 ? 15.469 -26.75 0.874 1 86.88 343 SER B C 1
ATOM 5296 O O . SER B 1 343 ? 16.469 -26.031 0.746 1 86.88 343 SER B O 1
ATOM 5298 N N . ASP B 1 344 ? 15.414 -28.016 0.644 1 90.88 344 ASP B N 1
ATOM 5299 C CA . ASP B 1 344 ? 16.5 -28.688 -0.042 1 90.88 344 ASP B CA 1
ATOM 5300 C C . ASP B 1 344 ? 16.188 -28.875 -1.524 1 90.88 344 ASP B C 1
ATOM 5302 O O . ASP B 1 344 ? 15.945 -30 -1.976 1 90.88 344 ASP B O 1
ATOM 5306 N N . VAL B 1 345 ? 16.203 -27.906 -2.262 1 89.19 345 VAL B N 1
ATOM 5307 C CA . VAL B 1 345 ? 15.906 -27.906 -3.689 1 89.19 345 VAL B CA 1
ATOM 5308 C C . VAL B 1 345 ? 16.688 -26.781 -4.379 1 89.19 345 VAL B C 1
ATOM 5310 O O . VAL B 1 345 ? 16.844 -25.688 -3.824 1 89.19 345 VAL B O 1
ATOM 5313 N N . ARG B 1 346 ? 17.25 -27.125 -5.504 1 89.06 346 ARG B N 1
ATOM 5314 C CA . ARG B 1 346 ? 17.812 -26.078 -6.348 1 89.06 346 ARG B CA 1
ATOM 5315 C C . ARG B 1 346 ? 16.719 -25.188 -6.926 1 89.06 346 ARG B C 1
ATOM 5317 O O . ARG B 1 346 ? 16.469 -25.203 -8.133 1 89.06 346 ARG B O 1
ATOM 5324 N N . TYR B 1 347 ? 16.016 -24.672 -6.215 1 93.38 347 TYR B N 1
ATOM 5325 C CA . TYR B 1 347 ? 14.969 -23.672 -6.367 1 93.38 347 TYR B CA 1
ATOM 5326 C C . TYR B 1 347 ? 13.641 -24.328 -6.719 1 93.38 347 TYR B C 1
ATOM 5328 O O . TYR B 1 347 ? 12.641 -24.141 -6.023 1 93.38 347 TYR B O 1
ATOM 5336 N N . ARG B 1 348 ? 13.57 -25.141 -7.883 1 97.62 348 ARG B N 1
ATOM 5337 C CA . ARG B 1 348 ? 12.289 -25.734 -8.258 1 97.62 348 ARG B CA 1
ATOM 5338 C C . ARG B 1 348 ? 12.469 -27.188 -8.711 1 97.62 348 ARG B C 1
ATOM 5340 O O . ARG B 1 348 ? 13.445 -27.516 -9.383 1 97.62 348 ARG B O 1
ATOM 5347 N N . PHE B 1 349 ? 11.562 -28.031 -8.383 1 98.56 349 PHE B N 1
ATOM 5348 C CA . PHE B 1 349 ? 11.445 -29.344 -9 1 98.56 349 PHE B CA 1
ATOM 5349 C C . PHE B 1 349 ? 10.461 -29.312 -10.156 1 98.56 349 PHE B C 1
ATOM 5351 O O . PHE B 1 349 ? 9.453 -28.609 -10.109 1 98.56 349 PHE B O 1
ATOM 5358 N N . VAL B 1 350 ? 10.773 -30.078 -11.172 1 98.81 350 VAL B N 1
ATOM 5359 C CA . VAL B 1 350 ? 9.859 -30.328 -12.289 1 98.81 350 VAL B CA 1
ATOM 5360 C C . VAL B 1 350 ? 9.758 -31.828 -12.562 1 98.81 350 VAL B C 1
ATOM 5362 O O . VAL B 1 350 ? 10.773 -32.531 -12.609 1 98.81 350 VAL B O 1
ATOM 5365 N N . ILE B 1 351 ? 8.594 -32.281 -12.711 1 98.88 351 ILE B N 1
ATOM 5366 C CA . ILE B 1 351 ? 8.352 -33.719 -12.984 1 98.88 351 ILE B CA 1
ATOM 5367 C C . ILE B 1 351 ? 8.367 -33.938 -14.492 1 98.88 351 ILE B C 1
ATOM 5369 O O . ILE B 1 351 ? 7.688 -33.25 -15.25 1 98.88 351 ILE B O 1
ATOM 5373 N N . ASP B 1 352 ? 9.188 -34.875 -14.914 1 98.81 352 ASP B N 1
ATOM 5374 C CA . ASP B 1 352 ? 9.102 -35.375 -16.281 1 98.81 352 ASP B CA 1
ATOM 5375 C C . ASP B 1 352 ? 7.934 -36.375 -16.422 1 98.81 352 ASP B C 1
ATOM 5377 O O . ASP B 1 352 ? 8.125 -37.562 -16.406 1 98.81 352 ASP B O 1
ATOM 5381 N N . VAL B 1 353 ? 6.844 -35.844 -16.656 1 98.75 353 VAL B N 1
ATOM 5382 C CA . VAL B 1 353 ? 5.609 -36.625 -16.578 1 98.75 353 VAL B CA 1
ATOM 5383 C C . VAL B 1 353 ? 5.539 -37.594 -17.75 1 98.75 353 VAL B C 1
ATOM 5385 O O . VAL B 1 353 ? 5.402 -38.812 -17.547 1 98.75 353 VAL B O 1
ATOM 5388 N N . ALA B 1 354 ? 5.668 -37.125 -18.906 1 98 354 ALA B N 1
ATOM 5389 C CA . ALA B 1 354 ? 5.438 -37.906 -20.125 1 98 354 ALA B CA 1
ATOM 5390 C C . ALA B 1 354 ? 6.316 -39.156 -20.172 1 98 354 ALA B C 1
ATOM 5392 O O . ALA B 1 354 ? 5.867 -40.219 -20.594 1 98 354 ALA B O 1
ATOM 5393 N N . ASN B 1 355 ? 7.504 -39 -19.688 1 98 355 ASN B N 1
ATOM 5394 C CA . ASN B 1 355 ? 8.453 -40.125 -19.844 1 98 355 ASN B CA 1
ATOM 5395 C C . ASN B 1 355 ? 8.445 -41.031 -18.641 1 98 355 ASN B C 1
ATOM 5397 O O . ASN B 1 355 ? 8.984 -42.156 -18.703 1 98 355 ASN B O 1
ATOM 5401 N N . THR B 1 356 ? 7.82 -40.562 -17.578 1 98.12 356 THR B N 1
ATOM 5402 C CA . THR B 1 356 ? 8.039 -41.375 -16.375 1 98.12 356 THR B CA 1
ATOM 5403 C C . THR B 1 356 ? 6.707 -41.844 -15.797 1 98.12 356 THR B C 1
ATOM 5405 O O . THR B 1 356 ? 6.676 -42.781 -15.016 1 98.12 356 THR B O 1
ATOM 5408 N N . LEU B 1 357 ? 5.66 -41.156 -16.109 1 97.62 357 LEU B N 1
ATOM 5409 C CA . LEU B 1 357 ? 4.348 -41.625 -15.664 1 97.62 357 LEU B CA 1
ATOM 5410 C C . LEU B 1 357 ? 3.865 -42.781 -16.516 1 97.62 357 LEU B C 1
ATOM 5412 O O . LEU B 1 357 ? 3.795 -42.688 -17.75 1 97.62 357 LEU B O 1
ATOM 5416 N N . LYS B 1 358 ? 3.535 -43.844 -15.867 1 94.25 358 LYS B N 1
ATOM 5417 C CA . LYS B 1 358 ? 3.098 -45.062 -16.578 1 94.25 358 LYS B CA 1
ATOM 5418 C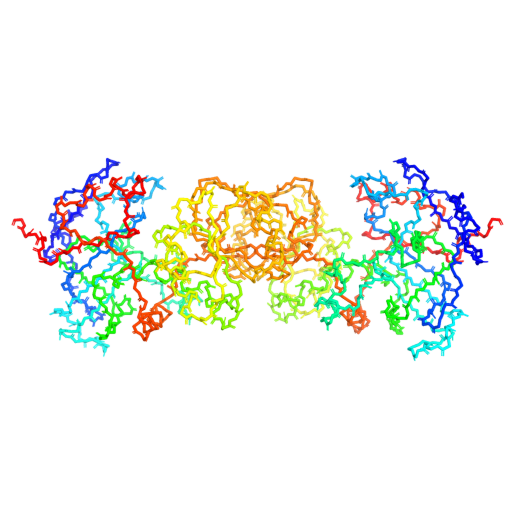 C . LYS B 1 358 ? 1.632 -45.344 -16.281 1 94.25 358 LYS B C 1
ATOM 5420 O O . LYS B 1 358 ? 1.152 -45.125 -15.172 1 94.25 358 LYS B O 1
ATOM 5425 N N . ALA B 1 359 ? 1.053 -45.844 -17.312 1 91.38 359 ALA B N 1
ATOM 5426 C CA . ALA B 1 359 ? -0.324 -46.312 -17.141 1 91.38 359 ALA B CA 1
ATOM 5427 C C . ALA B 1 359 ? -0.39 -47.469 -16.156 1 91.38 359 ALA B C 1
ATOM 5429 O O . ALA B 1 359 ? 0.484 -48.344 -16.172 1 91.38 359 ALA B O 1
ATOM 5430 N N . PRO B 1 360 ? -1.392 -47.469 -15.32 1 85.94 360 PRO B N 1
ATOM 5431 C CA . PRO B 1 360 ? -1.507 -48.625 -14.422 1 85.94 360 PRO B CA 1
ATOM 5432 C C . PRO B 1 360 ? -1.772 -49.938 -15.172 1 85.94 360 PRO B C 1
ATOM 5434 O O . PRO B 1 360 ? -2.332 -49.906 -16.281 1 85.94 360 PRO B O 1
#

Nearest PDB structures (foldseek):
  6k3g-assembly1_B  TM=9.795E-01  e=2.714E-67  Catharanthus roseus
  1yqd-assembly1_A  TM=9.784E-01  e=9.859E-67  Populus tremuloides
  5z0c-assembly1_A-2  TM=9.923E-01  e=1.432E-62  Persicaria minor
  8b1v-assembly1_A  TM=9.809E-01  e=1.056E-60  Tabernanthe iboga
  2cf6-assembly1_A  TM=9.819E-01  e=6.145E-51  Arabidopsis thaliana

Foldseek 3Di:
DPDDQQVPADAKWKFWWAFALVLDTDIDIGGDHDAEQQKWKWFWFKFWDDLVSSCQSNVVVVQADPRKADTFLTKTFTCDGHNNHDPDDGGFIKTAGFFQDAPCPDPCNVVLFRLPGPGTATQFRGQDPVRDTHYHRSIGMDMGGNQRMAGFDPQDDRFQASLCSFLVQQLLVCCVVVVVLAAAAEEEEEDDFLNRLLNLQSSVLSNYQYEYEYQDCPCVCCSCPVSNHNYYYNLPDPVSLVVLFQPHQEYEYEDQADDACLSVLRNHHQCHEYEYSYHHPDDYDDDVVSCVVRVYYYYYTHGGGPVSSNVSSVSCSVRVRGHDEDEDESVCVSVVSVCVVVSNTSRIYMYRNNVHPDDD/DPDDQQVPADAKWKFWWAFALVLDTDIDIGGDHDAEQQKWKWFWFKFWDDLVSSCQSNVVVVQADPRKADTFLTKTFTCDGHNNHDPDDGGFIKTAGFFQDAPCPDPCNVVLFRLPGPGTATQFRGQDPVRDTHYHRSIGMDMGGNQRIAGFDPQDDRFQASLCSFLVQQLLVCCVVVVVLAAAAEEEEEDDFLNRLLNLQSSVLSNYQYEYEYQDCPCVCCSCPVSNHNYYYNLPDPVSLVVLFQPHQEYEYEDQADDACLSVLRNHHQCHEYEYSYHHPDDYDDDVVSCVVRVYYYYYDHGGGPVSSNVSSVSCSVRVRGHDEDEDESVCVSVVSVCVVVSNTSRIYMYRNNVHPDDD

Organism: Helianthus annuus (NCBI:txid4232)